Protein AF-0000000079069301 (afdb_homodimer)

InterPro domains:
  IPR018775 RNA repair pathway DNA polymerase beta [PF10127] (13-221)
  IPR018775 RNA repair pathway DNA polymerase beta [PTHR34817] (12-227)

pLDDT: mean 96.4, std 2.84, range [76.69, 98.94]

Sequence (456 aa):
MITPADETLVRDHTVYACVMGSRAFGLATEGSDTDRRGVYVAPTPLFWRFDKPPAHIEGPGPEQFSWELERFCELALRANPNVLECLHSPLVEYVDDTGRELIALRAAFLSRLAHGTFVRYALGQRKKLEADVRQYGEPRWKHAMHLLRLLASGRDLLRTGELRIDVGEAREELLTVKRGEVSWPEVERRMNRLAEENDEAADASPLPPGPDRAAVEDFLVRTRRASAMITPADETLVRDHTVYACVMGSRAFGLATEGSDTDRRGVYVAPTPLFWRFDKPPAHIEGPGPEQFSWELERFCELALRANPNVLECLHSPLVEYVDDTGRELIALRAAFLSRLAHGTFVRYALGQRKKLEADVRQYGEPRWKHAMHLLRLLASGRDLLRTGELRIDVGEAREELLTVKRGEVSWPEVERRMNRLAEENDEAADASPLPPGPDRAAVEDFLVRTRRASA

Nearest PDB structures (foldseek):
  7ae9-assembly2_G  TM=4.670E-01  e=4.234E-01  Aphanizomenon flos-aquae 2012/KM1/D3
  5m73-assembly1_C  TM=2.190E-01  e=6.658E+00  Homo sapiens
  7tbz-assembly1_A  TM=1.876E-01  e=7.402E+00  Homo sapiens
  7ae9-assembly2_G  TM=4.684E-01  e=5.587E-01  Aphanizomenon flos-aquae 2012/KM1/D3
  5m73-assembly1_C  TM=2.189E-01  e=2.557E+00  Homo sapiens

Organism: Streptomyces microflavus (NCBI:txid1919)

Solvent-accessible surface area (backbone atoms only — not comparable to full-atom values): 23526 Å² total; per-residue (Å²): 130,76,46,74,67,55,41,49,43,51,73,74,26,50,26,29,30,28,37,35,60,43,58,37,28,58,61,55,54,96,82,55,73,70,32,34,39,34,31,18,54,72,55,35,64,49,60,44,39,90,70,59,72,65,58,50,42,66,38,85,54,78,63,24,38,29,26,21,47,69,51,44,51,53,41,21,56,61,26,33,60,70,55,46,46,59,62,50,39,84,41,67,74,42,67,45,74,68,23,46,52,52,50,73,43,48,68,40,33,50,24,49,48,33,56,57,37,42,48,49,52,39,51,57,52,46,54,54,36,51,50,34,27,73,72,70,72,48,53,60,29,60,57,54,28,50,40,48,49,50,38,49,34,46,22,45,21,29,57,67,56,48,78,55,60,55,48,65,90,49,33,62,66,39,50,39,34,41,68,56,74,52,56,68,71,55,54,51,50,50,46,52,50,34,51,50,47,29,57,59,22,52,77,70,31,75,41,44,78,58,40,43,60,66,63,54,40,52,51,45,35,52,54,38,60,75,44,91,130,74,46,74,68,55,43,47,43,52,73,74,26,51,27,31,30,31,38,35,60,42,59,36,28,60,61,55,54,96,84,55,70,71,34,35,40,36,31,17,53,72,58,35,65,48,61,45,39,90,71,57,73,65,58,50,42,66,39,84,54,78,62,23,39,29,26,20,47,67,50,44,49,53,42,21,58,60,26,32,61,71,53,48,47,60,64,50,40,84,41,68,75,44,66,43,74,68,26,48,52,51,49,72,43,47,68,41,33,49,22,48,46,31,55,58,37,43,48,50,51,39,51,57,52,45,54,53,35,50,52,33,25,73,74,70,72,47,54,59,28,59,57,53,28,51,41,47,50,49,39,49,33,46,22,45,20,29,57,68,55,47,77,55,62,54,48,66,89,46,33,64,66,40,50,37,35,42,70,57,73,52,55,68,70,54,53,50,49,51,46,51,50,34,51,52,47,28,57,57,21,54,78,69,29,74,41,45,77,57,38,43,59,66,63,54,40,52,53,46,34,52,54,36,59,73,44,91

Foldseek 3Di:
DQDPVNVCQCVPFWAWKFWDDCVQQVQDDPPDDTAMETEGEDQLVQCVDPDHDDQKDDDPDPNYIYGYLVSLLVCLQLVPVVSLVSLVGPGIPHHDPLRVVVNVCSLLSDALSNLVNLLVVLVVLVVVQVVCCVVPVGGQQLSLLVSLLSLQQLLVCLQAVDGDNHPPPCNVVSVCSNVVVDDPVVSVVSNVVSNVSSVVSSVVGPGHNGGNVVVSVVSVVVVNVVSD/DQDPVNVCQCVPFWAWKFWDDCVQQVQDDPPDDTAMETEGEDQLVQCVDPDHDDQKDDDPDPNYIYGYLVSLLVCLQLVPVVSLVSLVGPGIDHHDPLRVVVNVCSLLSDALSNLVNLLVVLVVLVVVQVVCCVVPVGGQQLSLLVSLLSLQQLLVCLQAVDGDNHPPPCNVVSVCSNVVVDDPVVSVVSNVVSNVSSVVSSVVGPGHNGGNVVVSVVSVVVSNVVSD

Structure (mmCIF, N/CA/C/O backbone):
data_AF-0000000079069301-model_v1
#
loop_
_entity.id
_entity.type
_entity.pdbx_description
1 polymer 'Nucleotidyltransferase domain-containing protein'
#
loop_
_atom_site.group_PDB
_atom_site.id
_atom_site.type_symbol
_atom_site.label_atom_id
_atom_site.label_alt_id
_atom_site.label_comp_id
_atom_site.label_asym_id
_atom_site.label_entity_id
_atom_site.label_seq_id
_atom_site.pdbx_PDB_ins_code
_atom_site.Cartn_x
_atom_site.Cartn_y
_atom_site.Cartn_z
_atom_site.occupancy
_atom_site.B_iso_or_equiv
_atom_site.auth_seq_id
_atom_site.auth_comp_id
_atom_site.auth_asym_id
_atom_site.auth_atom_id
_atom_site.pdbx_PDB_model_num
ATOM 1 N N . MET A 1 1 ? -2.74 0.843 -21.031 1 76.88 1 MET A N 1
ATOM 2 C CA . MET A 1 1 ? -1.576 0.813 -21.922 1 76.88 1 MET A CA 1
ATOM 3 C C . MET A 1 1 ? -0.282 0.82 -21.109 1 76.88 1 MET A C 1
ATOM 5 O O . MET A 1 1 ? -0.169 1.541 -20.125 1 76.88 1 MET A O 1
ATOM 9 N N . ILE A 1 2 ? 0.555 -0.114 -21.594 1 90.69 2 ILE A N 1
ATOM 10 C CA . ILE A 1 2 ? 1.857 -0.21 -20.938 1 90.69 2 ILE A CA 1
ATOM 11 C C . ILE A 1 2 ? 2.656 1.066 -21.188 1 90.69 2 ILE A C 1
ATOM 13 O O . ILE A 1 2 ? 2.631 1.613 -22.297 1 90.69 2 ILE A O 1
ATOM 17 N N . THR A 1 3 ? 3.295 1.654 -20.172 1 93.88 3 THR A N 1
ATOM 18 C CA . THR A 1 3 ? 4.094 2.867 -20.312 1 93.88 3 THR A CA 1
ATOM 19 C C . THR A 1 3 ? 5.535 2.527 -20.688 1 93.88 3 THR A C 1
ATOM 21 O O . THR A 1 3 ? 5.973 1.389 -20.516 1 93.88 3 THR A O 1
ATOM 24 N N . PRO A 1 4 ? 6.234 3.547 -21.297 1 94.56 4 PRO A N 1
ATOM 25 C CA . PRO A 1 4 ? 7.652 3.314 -21.578 1 94.56 4 PRO A CA 1
ATOM 26 C C . PRO A 1 4 ? 8.445 2.918 -20.328 1 94.56 4 PRO A C 1
ATOM 28 O O . PRO A 1 4 ? 9.344 2.074 -20.406 1 94.56 4 PRO A O 1
ATOM 31 N N . ALA A 1 5 ? 8.164 3.455 -19.219 1 94 5 ALA A N 1
ATOM 32 C CA . ALA A 1 5 ? 8.844 3.113 -17.969 1 94 5 ALA A CA 1
ATOM 33 C C . ALA A 1 5 ? 8.562 1.664 -17.578 1 94 5 ALA A C 1
ATOM 35 O O . ALA A 1 5 ? 9.469 0.953 -17.141 1 94 5 ALA A O 1
ATOM 36 N N . ASP A 1 6 ? 7.355 1.271 -17.75 1 96.12 6 ASP A N 1
ATOM 37 C CA . ASP A 1 6 ? 6.996 -0.12 -17.484 1 96.12 6 ASP A CA 1
ATOM 38 C C . ASP A 1 6 ? 7.797 -1.067 -18.375 1 96.12 6 ASP A C 1
ATOM 40 O O . ASP A 1 6 ? 8.312 -2.082 -17.906 1 96.12 6 ASP A O 1
ATOM 44 N N . GLU A 1 7 ? 7.824 -0.721 -19.672 1 96.69 7 GLU A N 1
ATOM 45 C CA . GLU A 1 7 ? 8.562 -1.539 -20.625 1 96.69 7 GLU A CA 1
ATOM 46 C C . GLU A 1 7 ? 10.023 -1.681 -20.219 1 96.69 7 GLU A C 1
ATOM 48 O O . GLU A 1 7 ? 10.609 -2.762 -20.328 1 96.69 7 GLU A O 1
ATOM 53 N N . THR A 1 8 ? 10.594 -0.588 -19.766 1 97.62 8 THR A N 1
ATOM 54 C CA . THR A 1 8 ? 11.992 -0.589 -19.344 1 97.62 8 THR A CA 1
ATOM 55 C C . THR A 1 8 ? 12.18 -1.503 -18.125 1 97.62 8 THR A C 1
ATOM 57 O O . THR A 1 8 ? 13.172 -2.227 -18.047 1 97.62 8 THR A O 1
ATOM 60 N N . LEU A 1 9 ? 11.242 -1.507 -17.188 1 98.12 9 LEU A N 1
ATOM 61 C CA . LEU A 1 9 ? 11.328 -2.365 -16.016 1 98.12 9 LEU A CA 1
ATOM 62 C C . LEU A 1 9 ? 11.359 -3.836 -16.422 1 98.12 9 LEU A C 1
ATOM 64 O O . LEU A 1 9 ? 12.195 -4.598 -15.938 1 98.12 9 LEU A O 1
ATOM 68 N N . VAL A 1 10 ? 10.5 -4.234 -17.328 1 98.25 10 VAL A N 1
ATOM 69 C CA . VAL A 1 10 ? 10.43 -5.629 -17.75 1 98.25 10 VAL A CA 1
ATOM 70 C C . VAL A 1 10 ? 11.664 -5.98 -18.578 1 98.25 10 VAL A C 1
ATOM 72 O O . VAL A 1 10 ? 12.297 -7.02 -18.359 1 98.25 10 VAL A O 1
ATOM 75 N N . ARG A 1 11 ? 12.055 -5.113 -19.5 1 97.19 11 ARG A N 1
ATOM 76 C CA . ARG A 1 11 ? 13.156 -5.363 -20.422 1 97.19 11 ARG A CA 1
ATOM 77 C C . ARG A 1 11 ? 14.492 -5.434 -19.688 1 97.19 11 ARG A C 1
ATOM 79 O O . ARG A 1 11 ? 15.289 -6.336 -19.938 1 97.19 11 ARG A O 1
ATOM 86 N N . ASP A 1 12 ? 14.68 -4.547 -18.734 1 98.12 12 ASP A N 1
ATOM 87 C CA . ASP A 1 12 ? 16.016 -4.355 -18.188 1 98.12 12 ASP A CA 1
ATOM 88 C C . ASP A 1 12 ? 16.172 -5.047 -16.828 1 98.12 12 ASP A C 1
ATOM 90 O O . ASP A 1 12 ? 17.281 -5.262 -16.359 1 98.12 12 ASP A O 1
ATOM 94 N N . HIS A 1 13 ? 15.008 -5.445 -16.234 1 98.62 13 HIS A N 1
ATOM 95 C CA . HIS A 1 13 ? 15.141 -5.863 -14.844 1 98.62 13 HIS A CA 1
ATOM 96 C C . HIS A 1 13 ? 14.477 -7.219 -14.617 1 98.62 13 HIS A C 1
ATOM 98 O O . HIS A 1 13 ? 14.266 -7.625 -13.469 1 98.62 13 HIS A O 1
ATOM 104 N N . THR A 1 14 ? 14.109 -7.949 -15.688 1 98.75 14 THR A N 1
ATOM 105 C CA . THR A 1 14 ? 13.594 -9.312 -15.562 1 98.75 14 THR A CA 1
ATOM 106 C C . THR A 1 14 ? 14.68 -10.25 -15.031 1 98.75 14 THR A C 1
ATOM 108 O O . THR A 1 14 ? 15.812 -10.227 -15.508 1 98.75 14 THR A O 1
ATOM 111 N N . VAL A 1 15 ? 14.312 -11.047 -14.039 1 98.88 15 VAL A N 1
ATOM 112 C CA . VAL A 1 15 ? 15.281 -11.977 -13.461 1 98.88 15 VAL A CA 1
ATOM 113 C C . VAL A 1 15 ? 14.891 -13.414 -13.797 1 98.88 15 VAL A C 1
ATOM 115 O O . VAL A 1 15 ? 15.703 -14.328 -13.695 1 98.88 15 VAL A O 1
ATOM 118 N N . TYR A 1 16 ? 13.688 -13.633 -14.125 1 98.88 16 TYR A N 1
ATOM 119 C CA . TYR A 1 16 ? 13.156 -14.953 -14.461 1 98.88 16 TYR A CA 1
ATOM 120 C C . TYR A 1 16 ? 12.023 -14.836 -15.469 1 98.88 16 TYR A C 1
ATOM 122 O O . TYR A 1 16 ? 11.156 -13.969 -15.344 1 98.88 16 TYR A O 1
ATOM 130 N N . ALA A 1 17 ? 12.016 -15.508 -16.5 1 98.75 17 ALA A N 1
ATOM 131 C CA . ALA A 1 17 ? 10.961 -15.586 -17.516 1 98.75 17 ALA A CA 1
ATOM 132 C C . ALA A 1 17 ? 10.75 -17.031 -17.969 1 98.75 17 ALA A C 1
ATOM 134 O O . ALA A 1 17 ? 11.719 -17.781 -18.156 1 98.75 17 ALA A O 1
ATOM 135 N N . CYS A 1 18 ? 9.5 -17.375 -18.141 1 98.5 18 CYS A N 1
ATOM 136 C CA . CYS A 1 18 ? 9.18 -18.734 -18.562 1 98.5 18 CYS A CA 1
ATOM 137 C C . CYS A 1 18 ? 7.926 -18.766 -19.438 1 98.5 18 CYS A C 1
ATOM 139 O O . CYS A 1 18 ? 7.23 -17.75 -19.562 1 98.5 18 CYS A O 1
ATOM 141 N N . VAL A 1 19 ? 7.758 -19.859 -20.094 1 97.81 19 VAL A N 1
ATOM 142 C CA . VAL A 1 19 ? 6.535 -20.141 -20.844 1 97.81 19 VAL A CA 1
ATOM 143 C C . VAL A 1 19 ? 5.562 -20.922 -19.969 1 97.81 19 VAL A C 1
ATOM 145 O O . VAL A 1 19 ? 5.965 -21.859 -19.266 1 97.81 19 VAL A O 1
ATOM 148 N N . MET A 1 20 ? 4.332 -20.453 -19.953 1 97.56 20 MET A N 1
ATOM 149 C CA . MET A 1 20 ? 3.271 -21.125 -19.203 1 97.56 20 MET A CA 1
ATOM 150 C C . MET A 1 20 ? 2.146 -21.562 -20.141 1 97.56 20 MET A C 1
ATOM 152 O O . MET A 1 20 ? 2.357 -21.719 -21.344 1 97.56 20 MET A O 1
ATOM 156 N N . GLY A 1 21 ? 1.05 -21.953 -19.562 1 94.94 21 GLY A N 1
ATOM 157 C CA . GLY A 1 21 ? -0.081 -22.359 -20.375 1 94.94 21 GLY A CA 1
ATOM 158 C C . GLY A 1 21 ? 0.033 -23.797 -20.875 1 94.94 21 GLY A C 1
ATOM 159 O O . GLY A 1 21 ? 0.672 -24.625 -20.234 1 94.94 21 GLY A O 1
ATOM 160 N N . SER A 1 22 ? -0.658 -23.984 -22.031 1 95.06 22 SER A N 1
ATOM 161 C CA . SER A 1 22 ? -0.763 -25.328 -22.578 1 95.06 22 SER A CA 1
ATOM 162 C C . SER A 1 22 ? 0.613 -25.906 -22.875 1 95.06 22 SER A C 1
ATOM 164 O O . SER A 1 22 ? 0.842 -27.109 -22.703 1 95.06 22 SER A O 1
ATOM 166 N N . ARG A 1 23 ? 1.443 -25.109 -23.297 1 95.31 23 ARG A N 1
ATOM 167 C CA . ARG A 1 23 ? 2.775 -25.578 -23.656 1 95.31 23 ARG A CA 1
ATOM 168 C C . ARG A 1 23 ? 3.52 -26.094 -22.422 1 95.31 23 ARG A C 1
ATOM 170 O O . ARG A 1 23 ? 4.125 -27.172 -22.453 1 95.31 23 ARG A O 1
ATOM 177 N N . ALA A 1 24 ? 3.492 -25.391 -21.344 1 96.56 24 ALA A N 1
ATOM 178 C CA . ALA A 1 24 ? 4.156 -25.812 -20.109 1 96.56 24 ALA A CA 1
ATOM 179 C C . ALA A 1 24 ? 3.461 -27.031 -19.5 1 96.56 24 ALA A C 1
ATOM 181 O O . ALA A 1 24 ? 4.109 -27.875 -18.875 1 96.56 24 ALA A O 1
ATOM 182 N N . PHE A 1 25 ? 2.172 -27.156 -19.703 1 97.06 25 PHE A N 1
ATOM 183 C CA . PHE A 1 25 ? 1.378 -28.203 -19.078 1 97.06 25 PHE A CA 1
ATOM 184 C C . PHE A 1 25 ? 1.465 -29.5 -19.875 1 97.06 25 PHE A C 1
ATOM 186 O O . PHE A 1 25 ? 1.018 -30.547 -19.422 1 97.06 25 PHE A O 1
ATOM 193 N N . GLY A 1 26 ? 1.987 -29.438 -21.094 1 96.12 26 GLY A N 1
ATOM 194 C CA . GLY A 1 26 ? 2.002 -30.594 -21.969 1 96.12 26 GLY A CA 1
ATOM 195 C C . GLY A 1 26 ? 0.693 -30.797 -22.703 1 96.12 26 GLY A C 1
ATOM 196 O O . GLY A 1 26 ? 0.331 -31.938 -23.031 1 96.12 26 GLY A O 1
ATOM 197 N N . LEU A 1 27 ? 0.018 -29.719 -22.953 1 96 27 LEU A N 1
ATOM 198 C CA . LEU A 1 27 ? -1.312 -29.812 -23.547 1 96 27 LEU A CA 1
ATOM 199 C C . LEU A 1 27 ? -1.361 -29.078 -24.891 1 96 27 LEU A C 1
ATOM 201 O O . LEU A 1 27 ? -2.436 -28.891 -25.469 1 96 27 LEU A O 1
ATOM 205 N N . ALA A 1 28 ? -0.196 -28.641 -25.281 1 93.25 28 ALA A N 1
ATOM 206 C CA . ALA A 1 28 ? -0.151 -27.781 -26.469 1 93.25 28 ALA A CA 1
ATOM 207 C C . ALA A 1 28 ? -0.645 -28.547 -27.703 1 93.25 28 ALA A C 1
ATOM 209 O O . ALA A 1 28 ? -0.378 -29.734 -27.844 1 93.25 28 ALA A O 1
ATOM 210 N N . THR A 1 29 ? -1.418 -27.781 -28.453 1 90.5 29 THR A N 1
ATOM 211 C CA . THR A 1 29 ? -1.818 -28.203 -29.797 1 90.5 29 THR A CA 1
ATOM 212 C C . THR A 1 29 ? -1.297 -27.234 -30.859 1 90.5 29 THR A C 1
ATOM 214 O O . THR A 1 29 ? -0.58 -26.297 -30.531 1 90.5 29 THR A O 1
ATOM 217 N N . GLU A 1 30 ? -1.54 -27.484 -32.156 1 86.75 30 GLU A N 1
ATOM 218 C CA . GLU A 1 30 ? -1.034 -26.672 -33.219 1 86.75 30 GLU A CA 1
ATOM 219 C C . GLU A 1 30 ? -1.477 -25.219 -33.094 1 86.75 30 GLU A C 1
ATOM 221 O O . GLU A 1 30 ? -0.726 -24.297 -33.406 1 86.75 30 GLU A O 1
ATOM 226 N N . GLY A 1 31 ? -2.553 -24.922 -32.438 1 85.06 31 GLY A N 1
ATOM 227 C CA . GLY A 1 31 ? -3.08 -23.562 -32.344 1 85.06 31 GLY A CA 1
ATOM 228 C C . GLY A 1 31 ? -2.857 -22.938 -30.984 1 85.06 31 GLY A C 1
ATOM 229 O O . GLY A 1 31 ? -3.369 -21.844 -30.703 1 85.06 31 GLY A O 1
ATOM 230 N N . SER A 1 32 ? -1.927 -23.594 -30.281 1 88.31 32 SER A N 1
ATOM 231 C CA . SER A 1 32 ? -1.764 -23.078 -28.922 1 88.31 32 SER A CA 1
ATOM 232 C C . SER A 1 32 ? -0.899 -21.828 -28.922 1 88.31 32 SER A C 1
ATOM 234 O O . SER A 1 32 ? 0.123 -21.766 -29.609 1 88.31 32 SER A O 1
ATOM 236 N N . ASP A 1 33 ? -1.424 -20.75 -28.188 1 89.44 33 ASP A N 1
ATOM 237 C CA . ASP A 1 33 ? -0.629 -19.531 -27.984 1 89.44 33 ASP A CA 1
ATOM 238 C C . ASP A 1 33 ? 0.469 -19.766 -26.953 1 89.44 33 ASP A C 1
ATOM 240 O O . ASP A 1 33 ? 0.574 -20.859 -26.375 1 89.44 33 ASP A O 1
ATOM 244 N N . THR A 1 34 ? 1.39 -18.812 -26.969 1 93.19 34 THR A N 1
ATOM 245 C CA . THR A 1 34 ? 2.465 -18.859 -25.984 1 93.19 34 THR A CA 1
ATOM 246 C C . THR A 1 34 ? 2.229 -17.844 -24.875 1 93.19 34 THR A C 1
ATOM 248 O O . THR A 1 34 ? 2.289 -16.625 -25.109 1 93.19 34 THR A O 1
ATOM 251 N N . ASP A 1 35 ? 1.958 -18.312 -23.734 1 95.75 35 ASP A N 1
ATOM 252 C CA . ASP A 1 35 ? 1.829 -17.469 -22.562 1 95.75 35 ASP A CA 1
ATOM 253 C C . ASP A 1 35 ? 3.182 -17.25 -21.875 1 95.75 35 ASP A C 1
ATOM 255 O O . ASP A 1 35 ? 3.855 -18.219 -21.516 1 95.75 35 ASP A O 1
ATOM 259 N N . ARG A 1 36 ? 3.549 -16.031 -21.75 1 97.69 36 ARG A N 1
ATOM 260 C CA . ARG A 1 36 ? 4.824 -15.734 -21.109 1 97.69 36 ARG A CA 1
ATOM 261 C C . ARG A 1 36 ? 4.605 -15.078 -19.75 1 97.69 36 ARG A C 1
ATOM 263 O O . ARG A 1 36 ? 3.756 -14.195 -19.609 1 97.69 36 ARG A O 1
ATOM 270 N N . ARG A 1 37 ? 5.273 -15.594 -18.812 1 98.5 37 ARG A N 1
ATOM 271 C CA . ARG A 1 37 ? 5.254 -15.039 -17.469 1 98.5 37 ARG A CA 1
ATOM 272 C C . ARG A 1 37 ? 6.66 -14.695 -17 1 98.5 37 ARG A C 1
ATOM 274 O O . ARG A 1 37 ? 7.641 -15.273 -17.469 1 98.5 37 ARG A O 1
ATOM 281 N N . GLY A 1 38 ? 6.734 -13.758 -16.078 1 98.25 38 GLY A N 1
ATOM 282 C CA . GLY A 1 38 ? 8.062 -13.414 -15.586 1 98.25 38 GLY A CA 1
ATOM 283 C C . GLY A 1 38 ? 8.031 -12.656 -14.273 1 98.25 38 GLY A C 1
ATOM 284 O O . GLY A 1 38 ? 6.957 -12.383 -13.734 1 98.25 38 GLY A O 1
ATOM 285 N N . VAL A 1 39 ? 9.242 -12.477 -13.781 1 98.88 39 VAL A N 1
ATOM 286 C CA . VAL A 1 39 ? 9.484 -11.711 -12.562 1 98.88 39 VAL A CA 1
ATOM 287 C C . VAL A 1 39 ? 10.555 -10.656 -12.812 1 98.88 39 VAL A C 1
ATOM 289 O O . VAL A 1 39 ? 11.617 -10.953 -13.367 1 98.88 39 VAL A O 1
ATOM 292 N N . TYR A 1 40 ? 10.266 -9.453 -12.57 1 98.81 40 TYR A N 1
ATOM 293 C CA . TYR A 1 40 ? 11.281 -8.414 -12.617 1 98.81 40 TYR A CA 1
ATOM 294 C C . TYR A 1 40 ? 11.531 -7.824 -11.234 1 98.81 40 TYR A C 1
ATOM 296 O O . TYR A 1 40 ? 10.688 -7.945 -10.344 1 98.81 40 TYR A O 1
ATOM 304 N N . VAL A 1 41 ? 12.727 -7.328 -11 1 98.81 41 VAL A N 1
ATOM 305 C CA . VAL A 1 41 ? 13.125 -6.652 -9.773 1 98.81 41 VAL A CA 1
ATOM 306 C C . VAL A 1 41 ? 13.32 -5.16 -10.039 1 98.81 41 VAL A C 1
ATOM 308 O O . VAL A 1 41 ? 14.344 -4.746 -10.594 1 98.81 41 VAL A O 1
ATOM 311 N N . ALA A 1 42 ? 12.297 -4.414 -9.641 1 98.62 42 ALA A N 1
ATOM 312 C CA . ALA A 1 42 ? 12.469 -2.971 -9.781 1 98.62 42 ALA A CA 1
ATOM 313 C C . ALA A 1 42 ? 13.625 -2.467 -8.93 1 98.62 42 ALA A C 1
ATOM 315 O O . ALA A 1 42 ? 13.805 -2.9 -7.785 1 98.62 42 ALA A O 1
ATOM 316 N N . PRO A 1 43 ? 14.508 -1.539 -9.523 1 98.19 43 PRO A N 1
ATOM 317 C CA . PRO A 1 43 ? 15.555 -0.948 -8.695 1 98.19 43 PRO A CA 1
ATOM 318 C C . PRO A 1 43 ? 15.023 -0.391 -7.379 1 98.19 43 PRO A C 1
ATOM 320 O O . PRO A 1 43 ? 14.016 0.325 -7.367 1 98.19 43 PRO A O 1
ATOM 323 N N . THR A 1 44 ? 15.719 -0.715 -6.277 1 98.06 44 THR A N 1
ATOM 324 C CA . THR A 1 44 ? 15.25 -0.43 -4.926 1 98.06 44 THR A CA 1
ATOM 325 C C . THR A 1 44 ? 14.969 1.059 -4.754 1 98.06 44 THR A C 1
ATOM 327 O O . THR A 1 44 ? 13.945 1.438 -4.172 1 98.06 44 THR A O 1
ATOM 330 N N . PRO A 1 45 ? 15.766 2.053 -5.281 1 98 45 PRO A N 1
ATOM 331 C CA . PRO A 1 45 ? 15.516 3.48 -5.062 1 98 45 PRO A CA 1
ATOM 332 C C . PRO A 1 45 ? 14.195 3.947 -5.676 1 98 45 PRO A C 1
ATOM 334 O O . PRO A 1 45 ? 13.664 4.992 -5.289 1 98 45 PRO A O 1
ATOM 337 N N . LEU A 1 46 ? 13.688 3.176 -6.664 1 98.12 46 LEU A N 1
ATOM 338 C CA . LEU A 1 46 ? 12.398 3.557 -7.242 1 98.12 46 LEU A CA 1
ATOM 339 C C . LEU A 1 46 ? 11.289 3.469 -6.203 1 98.12 46 LEU A C 1
ATOM 341 O O . LEU A 1 46 ? 10.281 4.172 -6.305 1 98.12 46 LEU A O 1
ATOM 345 N N . PHE A 1 47 ? 11.516 2.633 -5.16 1 98 47 PHE A N 1
ATOM 346 C CA . PHE A 1 47 ? 10.523 2.467 -4.109 1 98 47 PHE A CA 1
ATOM 347 C C . PHE A 1 47 ? 10.586 3.617 -3.113 1 98 47 PHE A C 1
ATOM 349 O O . PHE A 1 47 ? 9.727 3.736 -2.238 1 98 47 PHE A O 1
ATOM 356 N N . TRP A 1 48 ? 11.602 4.484 -3.236 1 97.62 48 TRP A N 1
ATOM 357 C CA . TRP A 1 48 ? 11.766 5.59 -2.299 1 97.62 48 TRP A CA 1
ATOM 358 C C . TRP A 1 48 ? 10.984 6.812 -2.754 1 97.62 48 TRP A C 1
ATOM 360 O O . TRP A 1 48 ? 10.812 7.77 -1.993 1 97.62 48 TRP A O 1
ATOM 370 N N . ARG A 1 49 ? 10.484 6.766 -3.947 1 97.94 49 ARG A N 1
ATOM 371 C CA . ARG A 1 49 ? 9.672 7.84 -4.508 1 97.94 49 ARG A CA 1
ATOM 372 C C . ARG A 1 49 ? 8.219 7.715 -4.066 1 97.94 49 ARG A C 1
ATOM 374 O O . ARG A 1 49 ? 7.828 6.699 -3.492 1 97.94 49 ARG A O 1
ATOM 381 N N . PHE A 1 50 ? 7.359 8.75 -4.277 1 98.19 50 PHE A N 1
ATOM 382 C CA . PHE A 1 50 ? 5.941 8.695 -3.936 1 98.19 50 PHE A CA 1
ATOM 383 C C . PHE A 1 50 ? 5.219 7.656 -4.781 1 98.19 50 PHE A C 1
ATOM 385 O O . PHE A 1 50 ? 4.418 6.875 -4.266 1 98.19 50 PHE A O 1
ATOM 392 N N . ASP A 1 51 ? 5.461 7.68 -6.094 1 97.12 51 ASP A N 1
ATOM 393 C CA . ASP A 1 51 ? 4.883 6.676 -6.984 1 97.12 51 ASP A CA 1
ATOM 394 C C . ASP A 1 51 ? 5.734 5.406 -7.012 1 97.12 51 ASP A C 1
ATOM 396 O O . ASP A 1 51 ? 6.883 5.434 -7.461 1 97.12 51 ASP A O 1
ATOM 400 N N . LYS A 1 52 ? 5.164 4.352 -6.547 1 98 52 LYS A N 1
ATOM 401 C CA . LYS A 1 52 ? 5.879 3.078 -6.484 1 98 52 LYS A CA 1
ATOM 402 C C . LYS A 1 52 ? 5.836 2.359 -7.828 1 98 52 LYS A C 1
ATOM 404 O O . LYS A 1 52 ? 4.91 2.561 -8.617 1 98 52 LYS A O 1
ATOM 409 N N . PRO A 1 53 ? 6.863 1.533 -8.055 1 97.81 53 PRO A N 1
ATOM 410 C CA . PRO A 1 53 ? 6.766 0.673 -9.234 1 97.81 53 PRO A CA 1
ATOM 411 C C . PRO A 1 53 ? 5.531 -0.224 -9.211 1 97.81 53 PRO A C 1
ATOM 413 O O . PRO A 1 53 ? 5.055 -0.595 -8.133 1 97.81 53 PRO A O 1
ATOM 416 N N . PRO A 1 54 ? 5.023 -0.533 -10.43 1 98.38 54 PRO A N 1
ATOM 417 C CA . PRO A 1 54 ? 3.852 -1.412 -10.461 1 98.38 54 PRO A CA 1
ATOM 418 C C . PRO A 1 54 ? 4.152 -2.814 -9.938 1 98.38 54 PRO A C 1
ATOM 420 O O . PRO A 1 54 ? 5.27 -3.314 -10.109 1 98.38 54 PRO A O 1
ATOM 423 N N . ALA A 1 55 ? 3.131 -3.375 -9.336 1 98.44 55 ALA A N 1
ATOM 424 C CA . ALA A 1 55 ? 3.27 -4.715 -8.773 1 98.44 55 ALA A CA 1
ATOM 425 C C . ALA A 1 55 ? 3.312 -5.77 -9.875 1 98.44 55 ALA A C 1
ATOM 427 O O . ALA A 1 55 ? 3.705 -6.914 -9.633 1 98.44 55 ALA A O 1
ATOM 428 N N . HIS A 1 56 ? 2.848 -5.441 -10.984 1 98.69 56 HIS A N 1
ATOM 429 C CA . HIS A 1 56 ? 2.887 -6.305 -12.156 1 98.69 56 HIS A CA 1
ATOM 430 C C . HIS A 1 56 ? 2.725 -5.492 -13.438 1 98.69 56 HIS A C 1
ATOM 432 O O . HIS A 1 56 ? 2.318 -4.328 -13.398 1 98.69 56 HIS A O 1
ATOM 438 N N . ILE A 1 57 ? 3.123 -6.031 -14.508 1 98.75 57 ILE A N 1
ATOM 439 C CA . ILE A 1 57 ? 3.059 -5.363 -15.805 1 98.75 57 ILE A CA 1
ATOM 440 C C . ILE A 1 57 ? 2.574 -6.344 -16.859 1 98.75 57 ILE A C 1
ATOM 442 O O . ILE A 1 57 ? 3.084 -7.461 -16.969 1 98.75 57 ILE A O 1
ATOM 446 N N . GLU A 1 58 ? 1.569 -5.93 -17.531 1 98.25 58 GLU A N 1
ATOM 447 C CA . GLU A 1 58 ? 1.167 -6.645 -18.734 1 98.25 58 GLU A CA 1
ATOM 448 C C . GLU A 1 58 ? 1.935 -6.145 -19.953 1 98.25 58 GLU A C 1
ATOM 450 O O . GLU A 1 58 ? 1.976 -4.941 -20.219 1 98.25 58 GLU A O 1
ATOM 455 N N . GLY A 1 59 ? 2.48 -7.012 -20.672 1 96.38 59 GLY A N 1
ATOM 456 C CA . GLY A 1 59 ? 3.32 -6.656 -21.812 1 96.38 59 GLY A CA 1
ATOM 457 C C . GLY A 1 59 ? 4.797 -6.605 -21.469 1 96.38 59 GLY A C 1
ATOM 458 O O . GLY A 1 59 ? 5.207 -7.074 -20.391 1 96.38 59 GLY A O 1
ATOM 459 N N . PRO A 1 60 ? 5.625 -6.141 -22.375 1 95.06 60 PRO A N 1
ATOM 460 C CA . PRO A 1 60 ? 5.352 -5.477 -23.656 1 95.06 60 PRO A CA 1
ATOM 461 C C . PRO A 1 60 ? 4.957 -6.461 -24.75 1 95.06 60 PRO A C 1
ATOM 463 O O . PRO A 1 60 ? 4.363 -6.059 -25.75 1 95.06 60 PRO A O 1
ATOM 466 N N . GLY A 1 61 ? 5.297 -7.695 -24.703 1 93.69 61 GLY A N 1
ATOM 467 C CA . GLY A 1 61 ? 4.957 -8.672 -25.734 1 93.69 61 GLY A CA 1
ATOM 468 C C . GLY A 1 61 ? 3.535 -9.188 -25.609 1 93.69 61 GLY A C 1
ATOM 469 O O . GLY A 1 61 ? 2.869 -8.961 -24.594 1 93.69 61 GLY A O 1
ATOM 470 N N . PRO A 1 62 ? 3.076 -9.828 -26.641 1 92.75 62 PRO A N 1
ATOM 471 C CA . PRO A 1 62 ? 1.753 -10.453 -26.562 1 92.75 62 PRO A CA 1
ATOM 472 C C . PRO A 1 62 ? 1.678 -11.547 -25.5 1 92.75 62 PRO A C 1
ATOM 474 O O . PRO A 1 62 ? 2.639 -12.297 -25.312 1 92.75 62 PRO A O 1
ATOM 477 N N . GLU A 1 63 ? 0.599 -11.633 -24.75 1 94.94 63 GLU A N 1
ATOM 478 C CA . GLU A 1 63 ? 0.346 -12.656 -23.734 1 94.94 63 GLU A CA 1
ATOM 479 C C . GLU A 1 63 ? 1.49 -12.727 -22.734 1 94.94 63 GLU A C 1
ATOM 481 O O . GLU A 1 63 ? 1.896 -13.82 -22.328 1 94.94 63 GLU A O 1
ATOM 486 N N . GLN A 1 64 ? 2.07 -11.578 -22.531 1 97.31 64 GLN A N 1
ATOM 487 C CA . GLN A 1 64 ? 3.172 -11.492 -21.578 1 97.31 64 GLN A CA 1
ATOM 488 C C . GLN A 1 64 ? 2.738 -10.773 -20.297 1 97.31 64 GLN A C 1
ATOM 490 O O . GLN A 1 64 ? 2.051 -9.75 -20.359 1 97.31 64 GLN A O 1
ATOM 495 N N . PHE A 1 65 ? 3.037 -11.297 -19.188 1 98.44 65 PHE A N 1
ATOM 496 C CA . PHE A 1 65 ? 2.699 -10.766 -17.875 1 98.44 65 PHE A CA 1
ATOM 497 C C . PHE A 1 65 ? 3.859 -10.961 -16.906 1 98.44 65 PHE A C 1
ATOM 499 O O . PHE A 1 65 ? 4.414 -12.055 -16.797 1 98.44 65 PHE A O 1
ATOM 506 N N . SER A 1 66 ? 4.281 -9.906 -16.219 1 98.69 66 SER A N 1
ATOM 507 C CA . SER A 1 66 ? 5.406 -9.969 -15.297 1 98.69 66 SER A CA 1
ATOM 508 C C . SER A 1 66 ? 5.035 -9.398 -13.938 1 98.69 66 SER A C 1
ATOM 510 O O . SER A 1 66 ? 4.383 -8.352 -13.852 1 98.69 66 SER A O 1
ATOM 512 N N . TRP A 1 67 ? 5.438 -10.094 -12.914 1 98.88 67 TRP A N 1
ATOM 513 C CA . TRP A 1 67 ? 5.258 -9.578 -11.562 1 98.88 67 TRP A CA 1
ATOM 514 C C . TRP A 1 67 ? 6.523 -8.891 -11.07 1 98.88 67 TRP A C 1
ATOM 516 O O . TRP A 1 67 ? 7.637 -9.32 -11.375 1 98.88 67 TRP A O 1
ATOM 526 N N . GLU A 1 68 ? 6.34 -7.895 -10.328 1 98.94 68 GLU A N 1
ATOM 527 C CA . GLU A 1 68 ? 7.434 -7.422 -9.484 1 98.94 68 GLU A CA 1
ATOM 528 C C . GLU A 1 68 ? 7.746 -8.422 -8.375 1 98.94 68 GLU A C 1
ATOM 530 O O . GLU A 1 68 ? 6.836 -9.031 -7.805 1 98.94 68 GLU A O 1
ATOM 535 N N . LEU A 1 69 ? 8.977 -8.594 -8.031 1 98.88 69 LEU A N 1
ATOM 536 C CA . LEU A 1 69 ? 9.492 -9.672 -7.188 1 98.88 69 LEU A CA 1
ATOM 537 C C . LEU A 1 69 ? 8.703 -9.758 -5.883 1 98.88 69 LEU A C 1
ATOM 539 O O . LEU A 1 69 ? 8.305 -10.852 -5.469 1 98.88 69 LEU A O 1
ATOM 543 N N . GLU A 1 70 ? 8.531 -8.695 -5.145 1 98.88 70 GLU A N 1
ATOM 544 C CA . GLU A 1 70 ? 7.848 -8.734 -3.857 1 98.88 70 GLU A CA 1
ATOM 545 C C . GLU A 1 70 ? 6.426 -9.266 -4.008 1 98.88 70 GLU A C 1
ATOM 547 O O . GLU A 1 70 ? 5.988 -10.109 -3.223 1 98.88 70 GLU A O 1
ATOM 552 N N . ARG A 1 71 ? 5.766 -8.734 -5.012 1 98.81 71 ARG A N 1
ATOM 553 C CA . ARG A 1 71 ? 4.402 -9.195 -5.27 1 98.81 71 ARG A CA 1
ATOM 554 C C . ARG A 1 71 ? 4.379 -10.68 -5.609 1 98.81 71 ARG A C 1
ATOM 556 O O . ARG A 1 71 ? 3.508 -11.414 -5.141 1 98.81 71 ARG A O 1
ATOM 563 N N . PHE A 1 72 ? 5.285 -11.078 -6.449 1 98.88 72 PHE A N 1
ATOM 564 C CA . PHE A 1 72 ? 5.398 -12.484 -6.816 1 98.88 72 PHE A CA 1
ATOM 565 C C . PHE A 1 72 ? 5.555 -13.359 -5.574 1 98.88 72 PHE A C 1
ATOM 567 O O . PHE A 1 72 ? 4.824 -14.336 -5.402 1 98.88 72 PHE A O 1
ATOM 574 N N . CYS A 1 73 ? 6.445 -12.984 -4.719 1 98.88 73 CYS A N 1
ATOM 575 C CA . CYS A 1 73 ? 6.719 -13.742 -3.506 1 98.88 73 CYS A CA 1
ATOM 576 C C . CYS A 1 73 ? 5.5 -13.773 -2.59 1 98.88 73 CYS A C 1
ATOM 578 O O . CYS A 1 73 ? 5.18 -14.805 -2.006 1 98.88 73 CYS A O 1
ATOM 580 N N . GLU A 1 74 ? 4.84 -12.633 -2.5 1 98.81 74 GLU A N 1
ATOM 581 C CA . GLU A 1 74 ? 3.646 -12.57 -1.663 1 98.81 74 GLU A CA 1
ATOM 582 C C . GLU A 1 74 ? 2.578 -13.547 -2.146 1 98.81 74 GLU A C 1
ATOM 584 O O . GLU A 1 74 ? 1.976 -14.258 -1.342 1 98.81 74 GLU A O 1
ATOM 589 N N . LEU A 1 75 ? 2.396 -13.5 -3.387 1 98.5 75 LEU A N 1
ATOM 590 C CA . LEU A 1 75 ? 1.401 -14.383 -3.973 1 98.5 75 LEU A CA 1
ATOM 591 C C . LEU A 1 75 ? 1.805 -15.844 -3.795 1 98.5 75 LEU A C 1
ATOM 593 O O . LEU A 1 75 ? 0.965 -16.688 -3.484 1 98.5 75 LEU A O 1
ATOM 597 N N . ALA A 1 76 ? 3.053 -16.156 -3.99 1 98.69 76 ALA A N 1
ATOM 598 C CA . ALA A 1 76 ? 3.553 -17.516 -3.832 1 98.69 76 ALA A CA 1
ATOM 599 C C . ALA A 1 76 ? 3.408 -18 -2.387 1 98.69 76 ALA A C 1
ATOM 601 O O . ALA A 1 76 ? 3.021 -19.141 -2.137 1 98.69 76 ALA A O 1
ATOM 602 N N . LEU A 1 77 ? 3.672 -17.109 -1.446 1 98.62 77 LEU A N 1
ATOM 603 C CA . LEU A 1 77 ? 3.561 -17.438 -0.028 1 98.62 77 LEU A CA 1
ATOM 604 C C . LEU A 1 77 ? 2.111 -17.719 0.352 1 98.62 77 LEU A C 1
ATOM 606 O O . LEU A 1 77 ? 1.848 -18.422 1.327 1 98.62 77 LEU A O 1
ATOM 610 N N . ARG A 1 78 ? 1.209 -17.234 -0.447 1 97.81 78 ARG A N 1
ATOM 611 C CA . ARG A 1 78 ? -0.211 -17.5 -0.233 1 97.81 78 ARG A CA 1
ATOM 612 C C . ARG A 1 78 ? -0.678 -18.688 -1.053 1 97.81 78 ARG A C 1
ATOM 614 O O . ARG A 1 78 ? -1.881 -18.922 -1.203 1 97.81 78 ARG A O 1
ATOM 621 N N . ALA A 1 79 ? 0.282 -19.312 -1.646 1 98.06 79 ALA A N 1
ATOM 622 C CA . ALA A 1 79 ? 0.048 -20.531 -2.418 1 98.06 79 ALA A CA 1
ATOM 623 C C . ALA A 1 79 ? -0.822 -20.25 -3.639 1 98.06 79 ALA A C 1
ATOM 625 O O . ALA A 1 79 ? -1.685 -21.062 -3.994 1 98.06 79 ALA A O 1
ATOM 626 N N . ASN A 1 80 ? -0.63 -19.109 -4.215 1 97.31 80 ASN A N 1
ATOM 627 C CA . ASN A 1 80 ? -1.304 -18.828 -5.477 1 97.31 80 ASN A CA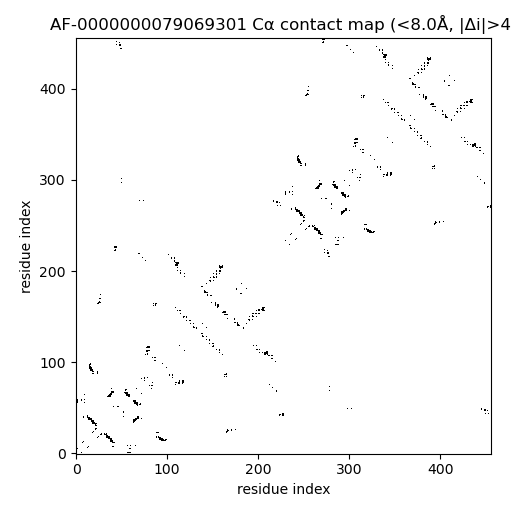 1
ATOM 628 C C . ASN A 1 80 ? -0.889 -19.812 -6.566 1 97.31 80 ASN A C 1
ATOM 630 O O . ASN A 1 80 ? 0.293 -19.922 -6.898 1 97.31 80 ASN A O 1
ATOM 634 N N . PRO A 1 81 ? -1.857 -20.531 -7.086 1 96.44 81 PRO A N 1
ATOM 635 C CA . PRO A 1 81 ? -1.472 -21.609 -8.008 1 96.44 81 PRO A CA 1
ATOM 636 C C . PRO A 1 81 ? -0.779 -21.078 -9.258 1 96.44 81 PRO A C 1
ATOM 638 O O . PRO A 1 81 ? 0.149 -21.719 -9.766 1 96.44 81 PRO A O 1
ATOM 641 N N . ASN A 1 82 ? -1.156 -19.938 -9.766 1 95.19 82 ASN A N 1
ATOM 642 C CA . ASN A 1 82 ? -0.553 -19.375 -10.969 1 95.19 82 ASN A CA 1
ATOM 643 C C . ASN A 1 82 ? 0.923 -19.047 -10.758 1 95.19 82 ASN A C 1
ATOM 645 O O . ASN A 1 82 ? 1.765 -19.406 -11.586 1 95.19 82 ASN A O 1
ATOM 649 N N . VAL A 1 83 ? 1.217 -18.469 -9.664 1 97.5 83 VAL A N 1
ATOM 650 C CA . VAL A 1 83 ? 2.586 -18.062 -9.375 1 97.5 83 VAL A CA 1
ATOM 651 C C . VAL A 1 83 ? 3.434 -19.281 -9.031 1 97.5 83 VAL A C 1
ATOM 653 O O . VAL A 1 83 ? 4.59 -19.375 -9.445 1 97.5 83 VAL A O 1
ATOM 656 N N . LEU A 1 84 ? 2.855 -20.203 -8.273 1 98.19 84 LEU A N 1
ATOM 657 C CA . LEU A 1 84 ? 3.588 -21.406 -7.934 1 98.19 84 LEU A CA 1
ATOM 658 C C . LEU A 1 84 ? 3.93 -22.203 -9.188 1 98.19 84 LEU A C 1
ATOM 660 O O . LEU A 1 84 ? 5.051 -22.703 -9.328 1 98.19 84 LEU A O 1
ATOM 664 N N . GLU A 1 85 ? 3.023 -22.297 -10.078 1 97.38 85 GLU A N 1
ATOM 665 C CA . GLU A 1 85 ? 3.264 -23.047 -11.312 1 97.38 85 GLU A CA 1
ATOM 666 C C . GLU A 1 85 ? 4.352 -22.391 -12.156 1 97.38 85 GLU A C 1
ATOM 668 O O . GLU A 1 85 ? 5.125 -23.078 -12.82 1 97.38 85 GLU A O 1
ATOM 673 N N . CYS A 1 86 ? 4.391 -21.125 -12.117 1 97.56 86 CYS A N 1
ATOM 674 C CA . CYS A 1 86 ? 5.441 -20.406 -12.836 1 97.56 86 CYS A CA 1
ATOM 675 C C . CYS A 1 86 ? 6.82 -20.859 -12.367 1 97.56 86 CYS A C 1
ATOM 677 O O . CYS A 1 86 ? 7.719 -21.094 -13.18 1 97.56 86 CYS A O 1
ATOM 679 N N . LEU A 1 87 ? 6.988 -21.016 -11.109 1 97.75 87 LEU A N 1
ATOM 680 C CA . LEU A 1 87 ? 8.273 -21.391 -10.523 1 97.75 87 LEU A CA 1
ATOM 681 C C . LEU A 1 87 ? 8.648 -22.828 -10.875 1 97.75 87 LEU A C 1
ATOM 683 O O . LEU A 1 87 ? 9.789 -23.234 -10.688 1 97.75 87 LEU A O 1
ATOM 687 N N . HIS A 1 88 ? 7.723 -23.531 -11.398 1 97.5 88 HIS A N 1
ATOM 688 C CA . HIS A 1 88 ? 7.953 -24.953 -11.664 1 97.5 88 HIS A CA 1
ATOM 689 C C . HIS A 1 88 ? 7.82 -25.266 -13.156 1 97.5 88 HIS A C 1
ATOM 691 O O . HIS A 1 88 ? 7.738 -26.438 -13.547 1 97.5 88 HIS A O 1
ATOM 697 N N . SER A 1 89 ? 7.738 -24.25 -13.93 1 97.31 89 SER A N 1
ATOM 698 C CA . SER A 1 89 ? 7.688 -24.469 -15.375 1 97.31 89 SER A CA 1
ATOM 699 C C . SER A 1 89 ? 8.977 -25.078 -15.891 1 97.31 89 SER A C 1
ATOM 701 O O . SER A 1 89 ? 10.07 -24.641 -15.539 1 97.31 89 SER A O 1
ATOM 703 N N . PRO A 1 90 ? 8.828 -26.109 -16.75 1 95.5 90 PRO A N 1
ATOM 704 C CA . PRO A 1 90 ? 10.031 -26.688 -17.375 1 95.5 90 PRO A CA 1
ATOM 705 C C . PRO A 1 90 ? 10.547 -25.844 -18.531 1 95.5 90 PRO A C 1
ATOM 707 O O . PRO A 1 90 ? 11.641 -26.109 -19.047 1 95.5 90 PRO A O 1
ATOM 710 N N . LEU A 1 91 ? 9.844 -24.828 -18.969 1 97.44 91 LEU A N 1
ATOM 711 C CA . LEU A 1 91 ? 10.18 -24 -20.125 1 97.44 91 LEU A CA 1
ATOM 712 C C . LEU A 1 91 ? 10.664 -22.625 -19.703 1 97.44 91 LEU A C 1
ATOM 714 O O . LEU A 1 91 ? 9.977 -21.625 -19.922 1 97.44 91 LEU A O 1
ATOM 718 N N . VAL A 1 92 ? 11.906 -22.641 -19.234 1 97.88 92 VAL A N 1
ATOM 719 C CA . VAL A 1 92 ? 12.523 -21.406 -18.766 1 97.88 92 VAL A CA 1
ATOM 720 C C . VAL A 1 92 ? 13.164 -20.688 -19.953 1 97.88 92 VAL A C 1
ATOM 722 O O . VAL A 1 92 ? 13.969 -21.266 -20.688 1 97.88 92 VAL A O 1
ATOM 725 N N . GLU A 1 93 ? 12.719 -19.469 -20.156 1 98.12 93 GLU A N 1
ATOM 726 C CA . GLU A 1 93 ? 13.25 -18.688 -21.266 1 98.12 93 GLU A CA 1
ATOM 727 C C . GLU A 1 93 ? 14.453 -17.859 -20.828 1 98.12 93 GLU A C 1
ATOM 729 O O . GLU A 1 93 ? 15.352 -17.594 -21.609 1 98.12 93 GLU A O 1
ATOM 734 N N . TYR A 1 94 ? 14.406 -17.375 -19.641 1 98.56 94 TYR A N 1
ATOM 735 C CA . TYR A 1 94 ? 15.477 -16.531 -19.109 1 98.56 94 TYR A CA 1
ATOM 736 C C . TYR A 1 94 ? 15.578 -16.672 -17.594 1 98.56 94 TYR A C 1
ATOM 738 O O . TYR A 1 94 ? 14.562 -16.75 -16.906 1 98.56 94 TYR A O 1
ATOM 746 N N . VAL A 1 95 ? 16.797 -16.719 -17.109 1 98.69 95 VAL A N 1
ATOM 747 C CA . VAL A 1 95 ? 17.031 -16.719 -15.68 1 98.69 95 VAL A CA 1
ATOM 748 C C . VAL A 1 95 ? 18.438 -16.156 -15.391 1 98.69 95 VAL A C 1
ATOM 750 O O . VAL A 1 95 ? 19.406 -16.562 -16.031 1 98.69 95 VAL A O 1
ATOM 753 N N . ASP A 1 96 ? 18.562 -15.211 -14.555 1 98.5 96 ASP A N 1
ATOM 754 C CA . ASP A 1 96 ? 19.875 -14.742 -14.094 1 98.5 96 ASP A CA 1
ATOM 755 C C . ASP A 1 96 ? 20.172 -15.242 -12.68 1 98.5 96 ASP A C 1
ATOM 757 O O . ASP A 1 96 ? 19.531 -16.172 -12.203 1 98.5 96 ASP A O 1
ATOM 761 N N . ASP A 1 97 ? 21.172 -14.742 -12 1 98.31 97 ASP A N 1
ATOM 762 C CA . ASP A 1 97 ? 21.578 -15.242 -10.688 1 98.31 97 ASP A CA 1
ATOM 763 C C . ASP A 1 97 ? 20.469 -15.086 -9.664 1 98.31 97 ASP A C 1
ATOM 765 O O . ASP A 1 97 ? 20.203 -15.992 -8.867 1 98.31 97 ASP A O 1
ATOM 769 N N . THR A 1 98 ? 19.797 -13.898 -9.664 1 98.75 98 THR A N 1
ATOM 770 C CA . THR A 1 98 ? 18.688 -13.664 -8.766 1 98.75 98 THR A CA 1
ATOM 771 C C . THR A 1 98 ? 17.547 -14.633 -9.047 1 98.75 98 THR A C 1
ATOM 773 O O . THR A 1 98 ? 16.953 -15.195 -8.117 1 98.75 98 THR A O 1
ATOM 776 N N . GLY A 1 99 ? 17.219 -14.805 -10.344 1 98.75 99 GLY A N 1
ATOM 777 C CA . GLY A 1 99 ? 16.203 -15.773 -10.727 1 98.75 99 GLY A CA 1
ATOM 778 C C . GLY A 1 99 ? 16.531 -17.188 -10.297 1 98.75 99 GLY A C 1
ATOM 779 O O . GLY A 1 99 ? 15.641 -17.922 -9.859 1 98.75 99 GLY A O 1
ATOM 780 N N . ARG A 1 100 ? 17.781 -17.578 -10.422 1 98.56 100 ARG A N 1
ATOM 781 C CA . ARG A 1 100 ? 18.203 -18.906 -9.992 1 98.56 100 ARG A CA 1
ATOM 782 C C . ARG A 1 100 ? 17.984 -19.094 -8.492 1 98.56 100 ARG A C 1
ATOM 784 O O . ARG A 1 100 ? 17.547 -20.156 -8.055 1 98.56 100 ARG A O 1
ATOM 791 N N . GLU A 1 101 ? 18.328 -18.078 -7.762 1 98.56 101 GLU A N 1
ATOM 792 C CA . GLU A 1 101 ? 18.078 -18.141 -6.328 1 98.56 101 GLU A CA 1
ATOM 793 C C . GLU A 1 101 ? 16.578 -18.266 -6.039 1 98.56 101 GLU A C 1
ATOM 795 O O . GLU A 1 101 ? 16.172 -19.031 -5.16 1 98.56 101 GLU A O 1
ATOM 800 N N . LEU A 1 102 ? 15.82 -17.516 -6.797 1 98.75 102 LEU A N 1
ATOM 801 C CA . LEU A 1 102 ? 14.375 -17.578 -6.648 1 98.75 102 LEU A CA 1
ATOM 802 C C . LEU A 1 102 ? 13.867 -19 -6.918 1 98.75 102 LEU A C 1
ATOM 804 O O . LEU A 1 102 ? 13.094 -19.547 -6.125 1 98.75 102 LEU A O 1
ATOM 808 N N . ILE A 1 103 ? 14.32 -19.594 -8.016 1 98.12 103 ILE A N 1
ATOM 809 C CA . ILE A 1 103 ? 13.914 -20.938 -8.375 1 98.12 103 ILE A CA 1
ATOM 810 C C . ILE A 1 103 ? 14.391 -21.922 -7.312 1 98.12 103 ILE A C 1
ATOM 812 O O . ILE A 1 103 ? 13.68 -22.859 -6.957 1 98.12 103 ILE A O 1
ATOM 816 N N . ALA A 1 104 ? 15.586 -21.719 -6.766 1 97.88 104 ALA A N 1
ATOM 817 C CA . ALA A 1 104 ? 16.141 -22.594 -5.734 1 97.88 104 ALA A CA 1
ATOM 818 C C . ALA A 1 104 ? 15.281 -22.547 -4.469 1 97.88 104 ALA A C 1
ATOM 820 O O . ALA A 1 104 ? 15.32 -23.469 -3.654 1 97.88 104 ALA A O 1
ATOM 821 N N . LEU A 1 105 ? 14.5 -21.469 -4.266 1 98 105 LEU A N 1
ATOM 822 C CA . LEU A 1 105 ? 13.656 -21.266 -3.092 1 98 105 LEU A CA 1
ATOM 823 C C . LEU A 1 105 ? 12.258 -21.828 -3.324 1 98 105 LEU A C 1
ATOM 825 O O . LEU A 1 105 ? 11.383 -21.719 -2.455 1 98 105 LEU A O 1
ATOM 829 N N . ARG A 1 106 ? 12.008 -22.469 -4.473 1 97.88 106 ARG A N 1
ATOM 830 C CA . ARG A 1 106 ? 10.633 -22.797 -4.852 1 97.88 106 ARG A CA 1
ATOM 831 C C . ARG A 1 106 ? 9.992 -23.734 -3.826 1 97.88 106 ARG A C 1
ATOM 833 O O . ARG A 1 106 ? 8.789 -23.625 -3.561 1 97.88 106 ARG A O 1
ATOM 840 N N . ALA A 1 107 ? 10.75 -24.578 -3.154 1 97.56 107 ALA A N 1
ATOM 841 C CA . ALA A 1 107 ? 10.203 -25.484 -2.146 1 97.56 107 ALA A CA 1
ATOM 842 C C . ALA A 1 107 ? 9.742 -24.719 -0.911 1 97.56 107 ALA A C 1
ATOM 844 O O . ALA A 1 107 ? 8.82 -25.141 -0.215 1 97.56 107 ALA A O 1
ATOM 845 N N . ALA A 1 108 ? 10.352 -23.609 -0.664 1 98.5 108 ALA A N 1
ATOM 846 C CA . ALA A 1 108 ? 10.047 -22.797 0.512 1 98.5 108 ALA A CA 1
ATOM 847 C C . ALA A 1 108 ? 8.641 -22.219 0.429 1 98.5 108 ALA A C 1
ATOM 849 O O . ALA A 1 108 ? 8.078 -21.797 1.441 1 98.5 108 ALA A O 1
ATOM 850 N N . PHE A 1 109 ? 8.062 -22.172 -0.755 1 98.69 109 PHE A N 1
ATOM 851 C CA . PHE A 1 109 ? 6.734 -21.609 -0.945 1 98.69 109 PHE A CA 1
ATOM 852 C C . PHE A 1 109 ? 5.66 -22.672 -0.751 1 98.69 109 PHE A C 1
ATOM 854 O O . PHE A 1 109 ? 4.48 -22.344 -0.583 1 98.69 109 PHE A O 1
ATOM 861 N N . LEU A 1 110 ? 6.02 -23.922 -0.858 1 98.56 110 LEU A N 1
ATOM 862 C CA . LEU A 1 110 ? 5.043 -25.016 -0.843 1 98.56 110 LEU A CA 1
ATOM 863 C C . LEU A 1 110 ? 4.648 -25.359 0.586 1 98.56 110 LEU A C 1
ATOM 865 O O . LEU A 1 110 ? 5.508 -25.5 1.456 1 98.56 110 LEU A O 1
ATOM 869 N N . SER A 1 111 ? 3.365 -25.453 0.787 1 98.38 111 SER A N 1
ATOM 870 C CA . SER A 1 111 ? 2.797 -25.812 2.082 1 98.38 111 SER A CA 1
ATOM 871 C C . SER A 1 111 ? 1.392 -26.391 1.929 1 98.38 111 SER A C 1
ATOM 873 O O . SER A 1 111 ? 0.854 -26.438 0.82 1 98.38 111 SER A O 1
ATOM 875 N N . ARG A 1 112 ? 0.869 -26.828 3.014 1 97.38 112 ARG A N 1
ATOM 876 C CA . ARG A 1 112 ? -0.471 -27.406 2.99 1 97.38 112 ARG A CA 1
ATOM 877 C C . ARG A 1 112 ? -1.521 -26.328 2.691 1 97.38 112 ARG A C 1
ATOM 879 O O . ARG A 1 112 ? -2.674 -26.656 2.398 1 97.38 112 ARG A O 1
ATOM 886 N N . LEU A 1 113 ? -1.095 -25.062 2.682 1 97 113 LEU A N 1
ATOM 887 C CA . LEU A 1 113 ? -1.987 -23.984 2.273 1 97 113 LEU A CA 1
ATOM 888 C C . LEU A 1 113 ? -2.469 -24.203 0.841 1 97 113 LEU A C 1
ATOM 890 O O . LEU A 1 113 ? -3.543 -23.719 0.468 1 97 113 LEU A O 1
ATOM 894 N N . ALA A 1 114 ? -1.645 -24.922 0.101 1 96.81 114 ALA A N 1
ATOM 895 C CA . ALA A 1 114 ? -1.987 -25.172 -1.297 1 96.81 114 ALA A CA 1
ATOM 896 C C . ALA A 1 114 ? -3.334 -25.875 -1.414 1 96.81 114 ALA A C 1
ATOM 898 O O . ALA A 1 114 ? -4.082 -25.641 -2.367 1 96.81 114 ALA A O 1
ATOM 899 N N . HIS A 1 115 ? -3.65 -26.75 -0.473 1 96.31 115 HIS A N 1
ATOM 900 C CA . HIS A 1 115 ? -4.93 -27.453 -0.49 1 96.31 115 HIS A CA 1
ATOM 901 C C . HIS A 1 115 ? -6.094 -26.469 -0.581 1 96.31 115 HIS A C 1
ATOM 903 O O . HIS A 1 115 ? -6.926 -26.562 -1.486 1 96.31 115 HIS A O 1
ATOM 909 N N . GLY A 1 116 ? -6.07 -25.516 0.416 1 94 116 GLY A N 1
ATOM 910 C CA . GLY A 1 116 ? -7.152 -24.547 0.445 1 94 116 GLY A CA 1
ATOM 911 C C . GLY A 1 116 ? -7.211 -23.688 -0.8 1 94 116 GLY A C 1
ATOM 912 O O . GLY A 1 116 ? -8.289 -23.453 -1.354 1 94 116 GLY A O 1
ATOM 913 N N . THR A 1 117 ? -6.066 -23.25 -1.231 1 94.06 117 THR A N 1
ATOM 914 C CA . THR A 1 117 ? -6.016 -22.281 -2.309 1 94.06 117 THR A CA 1
ATOM 915 C C . THR A 1 117 ? -6.328 -22.938 -3.652 1 94.06 117 THR A C 1
ATOM 917 O O . THR A 1 117 ? -7.098 -22.391 -4.449 1 94.06 117 THR A O 1
ATOM 920 N N . PHE A 1 118 ? -5.754 -24.078 -3.939 1 92.94 118 PHE A N 1
ATOM 921 C CA . PHE A 1 118 ? -6.023 -24.766 -5.191 1 92.94 118 PHE A CA 1
ATOM 922 C C . PHE A 1 118 ? -7.492 -25.172 -5.285 1 92.94 118 PHE A C 1
ATOM 924 O O . PHE A 1 118 ? -8.141 -24.938 -6.309 1 92.94 118 PHE A O 1
ATOM 931 N N . VAL A 1 119 ? -7.984 -25.688 -4.219 1 89.69 119 VAL A N 1
ATOM 932 C CA . VAL A 1 119 ? -9.367 -26.141 -4.203 1 89.69 119 VAL A CA 1
ATOM 933 C C . VAL A 1 119 ? -10.312 -24.953 -4.305 1 89.69 119 VAL A C 1
ATOM 935 O O . VAL A 1 119 ? -11.273 -24.969 -5.078 1 89.69 119 VAL A O 1
ATOM 938 N N . ARG A 1 120 ? -10.023 -23.953 -3.496 1 87.88 120 ARG A N 1
ATOM 939 C CA . ARG A 1 120 ? -10.852 -22.75 -3.553 1 87.88 120 ARG A CA 1
ATOM 940 C C . ARG A 1 120 ? -10.852 -22.141 -4.953 1 87.88 120 ARG A C 1
ATOM 942 O O . ARG A 1 120 ? -11.898 -21.75 -5.461 1 87.88 120 ARG A O 1
ATOM 949 N N . TYR A 1 121 ? -9.656 -22.062 -5.477 1 89.12 121 TYR A N 1
ATOM 950 C CA . TYR A 1 121 ? -9.555 -21.578 -6.848 1 89.12 121 TYR A CA 1
ATOM 951 C C . TYR A 1 121 ? -10.398 -22.422 -7.793 1 89.12 121 TYR A C 1
ATOM 953 O O . TYR A 1 121 ? -11.164 -21.875 -8.602 1 89.12 121 TYR A O 1
ATOM 961 N N . ALA A 1 122 ? -10.344 -23.688 -7.707 1 89.25 122 ALA A N 1
ATOM 962 C CA . ALA A 1 122 ? -11.07 -24.609 -8.562 1 89.25 122 ALA A CA 1
ATOM 963 C C . ALA A 1 122 ? -12.578 -24.453 -8.391 1 89.25 122 ALA A C 1
ATOM 965 O O . ALA A 1 122 ? -13.328 -24.422 -9.367 1 89.25 122 ALA A O 1
ATOM 966 N N . LEU A 1 123 ? -12.984 -24.344 -7.164 1 86.44 123 LEU A N 1
ATOM 967 C CA . LEU A 1 123 ? -14.406 -24.188 -6.867 1 86.44 123 LEU A CA 1
ATOM 968 C C . LEU A 1 123 ? -14.945 -22.891 -7.473 1 86.44 123 LEU A C 1
ATOM 970 O O . LEU A 1 123 ? -16.047 -22.859 -8.008 1 86.44 123 LEU A O 1
ATOM 974 N N . GLY A 1 124 ? -14.117 -21.859 -7.297 1 90.25 124 GLY A N 1
ATOM 975 C CA . GLY A 1 124 ? -14.508 -20.609 -7.922 1 90.25 124 GLY A CA 1
ATOM 976 C C . GLY A 1 124 ? -14.688 -20.719 -9.422 1 90.25 124 GLY A C 1
ATOM 977 O O . GLY A 1 124 ? -15.672 -20.219 -9.977 1 90.25 124 GLY A O 1
ATOM 978 N N . GLN A 1 125 ? -13.82 -21.375 -10.055 1 91.06 125 GLN A N 1
ATOM 979 C CA . GLN A 1 125 ? -13.898 -21.578 -11.5 1 91.06 125 GLN A CA 1
ATOM 980 C C . GLN A 1 125 ? -15.055 -22.5 -11.867 1 91.06 125 GLN A C 1
ATOM 982 O O . GLN A 1 125 ? -15.688 -22.312 -12.906 1 91.06 125 GLN A O 1
ATOM 987 N N . ARG A 1 126 ? -15.273 -23.422 -11.062 1 93.25 126 ARG A N 1
ATOM 988 C CA . ARG A 1 126 ? -16.359 -24.359 -11.312 1 93.25 126 ARG A CA 1
ATOM 989 C C . ARG A 1 126 ? -17.703 -23.656 -11.344 1 93.25 126 ARG A C 1
ATOM 991 O O . ARG A 1 126 ? -18.547 -23.953 -12.188 1 93.25 126 ARG A O 1
ATOM 998 N N . LYS A 1 127 ? -17.906 -22.766 -10.383 1 93.69 127 LYS A N 1
ATOM 999 C CA . LYS A 1 127 ? -19.156 -22 -10.336 1 93.69 127 LYS A CA 1
ATOM 1000 C C . LYS A 1 127 ? -19.375 -21.25 -11.641 1 93.69 127 LYS A C 1
ATOM 1002 O O . LYS A 1 127 ? -20.5 -21.203 -12.156 1 93.69 127 LYS A O 1
ATOM 1007 N N . LYS A 1 128 ? -18.344 -20.734 -12.188 1 93.69 128 LYS A N 1
ATOM 1008 C CA . LYS A 1 128 ? -18.438 -20.016 -13.461 1 93.69 128 LYS A CA 1
ATOM 1009 C C . LYS A 1 128 ? -18.797 -20.969 -14.594 1 93.69 128 LYS A C 1
ATOM 1011 O O . LYS A 1 128 ? -19.578 -20.625 -15.477 1 93.69 128 LYS A O 1
ATOM 1016 N N . LEU A 1 129 ? -18.234 -22.172 -14.555 1 94.69 129 LEU A N 1
ATOM 1017 C CA . LEU A 1 129 ? -18.516 -23.172 -15.57 1 94.69 129 LEU A CA 1
ATOM 1018 C C . LEU A 1 129 ? -19.969 -23.641 -15.5 1 94.69 129 LEU A C 1
ATOM 1020 O O . LEU A 1 129 ? -20.625 -23.797 -16.531 1 94.69 129 LEU A O 1
ATOM 1024 N N . GLU A 1 130 ? -20.453 -23.797 -14.344 1 94.38 130 GLU A N 1
ATOM 1025 C CA . GLU A 1 130 ? -21.844 -24.188 -14.148 1 94.38 130 GLU A CA 1
ATOM 1026 C C . GLU A 1 130 ? -22.797 -23.125 -14.656 1 94.38 130 GLU A C 1
ATOM 1028 O O . GLU A 1 130 ? -23.828 -23.438 -15.258 1 94.38 130 GLU A O 1
ATOM 1033 N N . ALA A 1 131 ? -22.453 -21.906 -14.375 1 95.12 131 ALA A N 1
ATOM 1034 C CA . ALA A 1 131 ? -23.266 -20.797 -14.883 1 95.12 131 ALA A CA 1
ATOM 1035 C C . ALA A 1 131 ? -23.312 -20.812 -16.406 1 95.12 131 ALA A C 1
ATOM 1037 O O . ALA A 1 131 ? -24.359 -20.562 -17 1 95.12 131 ALA A O 1
ATOM 1038 N N . ASP A 1 132 ? -22.219 -21.094 -17.016 1 93.75 132 ASP A N 1
ATOM 1039 C CA . ASP A 1 132 ? -22.141 -21.203 -18.469 1 93.75 132 ASP A CA 1
ATOM 1040 C C . ASP A 1 132 ? -23.016 -22.344 -18.984 1 93.75 132 ASP A C 1
ATOM 1042 O O . ASP A 1 132 ? -23.719 -22.188 -19.984 1 93.75 132 ASP A O 1
ATOM 1046 N N . VAL A 1 133 ? -23.016 -23.453 -18.344 1 93.56 133 VAL A N 1
ATOM 1047 C CA . VAL A 1 133 ? -23.812 -24.609 -18.734 1 93.56 133 VAL A CA 1
ATOM 1048 C C . VAL A 1 133 ? -25.297 -24.266 -18.641 1 93.56 133 VAL A C 1
ATOM 1050 O O . VAL A 1 133 ? -26.078 -24.594 -19.531 1 93.56 133 VAL A O 1
ATOM 1053 N N . ARG A 1 134 ? -25.688 -23.609 -17.562 1 93.62 134 ARG A N 1
ATOM 1054 C CA . ARG A 1 134 ? -27.078 -23.203 -17.391 1 93.62 134 ARG A CA 1
ATOM 1055 C C . ARG A 1 134 ? -27.5 -22.219 -18.469 1 93.62 134 ARG A C 1
ATOM 1057 O O . ARG A 1 134 ? -28.609 -22.297 -19 1 93.62 134 ARG A O 1
ATOM 1064 N N . GLN A 1 135 ? -26.625 -21.375 -18.875 1 95.38 135 GLN A N 1
ATOM 1065 C CA . GLN A 1 135 ? -26.953 -20.281 -19.781 1 95.38 135 GLN A CA 1
ATOM 1066 C C . GLN A 1 135 ? -26.859 -20.719 -21.234 1 95.38 135 GLN A C 1
ATOM 1068 O O . GLN A 1 135 ? -27.688 -20.359 -22.062 1 95.38 135 GLN A O 1
ATOM 1073 N N . TYR A 1 136 ? -25.938 -21.531 -21.578 1 95 136 TYR A N 1
ATOM 1074 C CA . TYR A 1 136 ? -25.641 -21.812 -22.984 1 95 136 TYR A CA 1
ATOM 1075 C C . TYR A 1 136 ? -25.797 -23.297 -23.281 1 95 136 TYR A C 1
ATOM 1077 O O . TYR A 1 136 ? -25.656 -23.719 -24.422 1 95 136 TYR A O 1
ATOM 1085 N N . GLY A 1 137 ? -25.938 -24.078 -22.25 1 93.5 137 GLY A N 1
ATOM 1086 C CA . GLY A 1 137 ? -26.156 -25.5 -22.438 1 93.5 137 GLY A CA 1
ATOM 1087 C C . GLY A 1 137 ? -24.859 -26.312 -22.406 1 93.5 137 GLY A C 1
ATOM 1088 O O . GLY A 1 137 ? -24.891 -27.531 -22.344 1 93.5 137 GLY A O 1
ATOM 1089 N N . GLU A 1 138 ? -23.719 -25.578 -22.531 1 94.06 138 GLU A N 1
ATOM 1090 C CA . GLU A 1 138 ? -22.406 -26.219 -22.469 1 94.06 138 GLU A CA 1
ATOM 1091 C C . GLU A 1 138 ? -21.391 -25.328 -21.766 1 94.06 138 GLU A C 1
ATOM 1093 O O . GLU A 1 138 ? -21.516 -24.109 -21.781 1 94.06 138 GLU A O 1
ATOM 1098 N N . PRO A 1 139 ? -20.328 -26.016 -21.125 1 95.62 139 PRO A N 1
ATOM 1099 C CA . PRO A 1 139 ? -19.281 -25.219 -20.484 1 95.62 139 PRO A CA 1
ATOM 1100 C C . PRO A 1 139 ? -18.219 -24.734 -21.469 1 95.62 139 PRO A C 1
ATOM 1102 O O . PRO A 1 139 ? -18.203 -25.172 -22.625 1 95.62 139 PRO A O 1
ATOM 1105 N N . ARG A 1 140 ? -17.5 -23.734 -21.109 1 94.31 140 ARG A N 1
ATOM 1106 C CA . ARG A 1 140 ? -16.25 -23.484 -21.812 1 94.31 140 ARG A CA 1
ATOM 1107 C C . ARG A 1 140 ? -15.266 -24.625 -21.578 1 94.31 140 ARG A C 1
ATOM 1109 O O . ARG A 1 140 ? -14.57 -24.656 -20.562 1 94.31 140 ARG A O 1
ATOM 1116 N N . TRP A 1 141 ? -15.188 -25.422 -22.484 1 96.44 141 TRP A N 1
ATOM 1117 C CA . TRP A 1 141 ? -14.539 -26.719 -22.328 1 96.44 141 TRP A CA 1
ATOM 1118 C C . TRP A 1 141 ? -13.07 -26.547 -21.969 1 96.44 141 TRP A C 1
ATOM 1120 O O . TRP A 1 141 ? -12.516 -27.328 -21.188 1 96.44 141 TRP A O 1
ATOM 1130 N N . LYS A 1 142 ? -12.391 -25.609 -22.562 1 94.56 142 LYS A N 1
ATOM 1131 C CA . LYS A 1 142 ? -11 -25.328 -22.203 1 94.56 142 LYS A CA 1
ATOM 1132 C C . LYS A 1 142 ? -10.859 -25.062 -20.703 1 94.56 142 LYS A C 1
ATOM 1134 O O . LYS A 1 142 ? -9.898 -25.516 -20.078 1 94.56 142 LYS A O 1
ATOM 1139 N N . HIS A 1 143 ? -11.82 -24.328 -20.156 1 95.5 143 HIS A N 1
ATOM 1140 C CA . HIS A 1 143 ? -11.773 -24 -18.734 1 95.5 143 HIS A CA 1
ATOM 1141 C C . HIS A 1 143 ? -12.047 -25.234 -17.891 1 95.5 143 HIS A C 1
ATOM 1143 O O . HIS A 1 143 ? -11.438 -25.422 -16.828 1 95.5 143 HIS A O 1
ATOM 1149 N N . ALA A 1 144 ? -12.961 -26.047 -18.344 1 96.75 144 ALA A N 1
ATOM 1150 C CA . ALA A 1 144 ? -13.234 -27.297 -17.641 1 96.75 144 ALA A CA 1
ATOM 1151 C C . ALA A 1 144 ? -11.992 -28.172 -17.578 1 96.75 144 ALA A C 1
ATOM 1153 O O . ALA A 1 144 ? -11.672 -28.719 -16.531 1 96.75 144 ALA A O 1
ATOM 1154 N N . MET A 1 145 ? -11.344 -28.281 -18.703 1 96.94 145 MET A N 1
ATOM 1155 C CA . MET A 1 145 ? -10.109 -29.062 -18.766 1 96.94 145 MET A CA 1
ATOM 1156 C C . MET A 1 145 ? -9.07 -28.5 -17.797 1 96.94 145 MET A C 1
ATOM 1158 O O . MET A 1 145 ? -8.453 -29.266 -17.047 1 96.94 145 MET A O 1
ATOM 1162 N N . HIS A 1 146 ? -8.898 -27.219 -17.719 1 95.5 146 HIS A N 1
ATOM 1163 C CA . HIS A 1 146 ? -7.906 -26.594 -16.844 1 95.5 146 HIS A CA 1
ATOM 1164 C C . HIS A 1 146 ? -8.25 -26.797 -15.375 1 95.5 146 HIS A C 1
ATOM 1166 O O . HIS A 1 146 ? -7.352 -26.938 -14.539 1 95.5 146 HIS A O 1
ATOM 1172 N N . LEU A 1 147 ? -9.531 -26.781 -15.086 1 96.5 147 LEU A N 1
ATOM 1173 C CA . LEU A 1 147 ? -9.953 -27.031 -13.711 1 96.5 147 LEU A CA 1
ATOM 1174 C C . LEU A 1 147 ? -9.586 -28.438 -13.266 1 96.5 147 LEU A C 1
ATOM 1176 O O . LEU A 1 147 ? -9.078 -28.625 -12.164 1 96.5 147 LEU A O 1
ATOM 1180 N N . LEU A 1 148 ? -9.844 -29.391 -14.141 1 96.94 148 LEU A N 1
ATOM 1181 C CA . LEU A 1 148 ? -9.453 -30.766 -13.844 1 96.94 148 LEU A CA 1
ATOM 1182 C C . LEU A 1 148 ? -7.945 -30.875 -13.656 1 96.94 148 LEU A C 1
ATOM 1184 O O . LEU A 1 148 ? -7.48 -31.531 -12.719 1 96.94 148 LEU A O 1
ATOM 1188 N N . ARG A 1 149 ? -7.258 -30.25 -14.516 1 96.75 149 ARG A N 1
ATOM 1189 C CA . ARG A 1 149 ? -5.801 -30.25 -14.438 1 96.75 149 ARG A CA 1
ATOM 1190 C C . ARG A 1 149 ? -5.324 -29.688 -13.102 1 96.75 149 ARG A C 1
ATOM 1192 O O . ARG A 1 149 ? -4.449 -30.266 -12.461 1 96.75 149 ARG A O 1
ATOM 1199 N N . LEU A 1 150 ? -5.836 -28.578 -12.703 1 96.44 150 LEU A N 1
ATOM 1200 C CA . LEU A 1 150 ? -5.418 -27.922 -11.469 1 96.44 150 LEU A CA 1
ATOM 1201 C C . LEU A 1 150 ? -5.723 -28.797 -10.258 1 96.44 150 LEU A C 1
ATOM 1203 O O . LEU A 1 150 ? -4.895 -28.922 -9.352 1 96.44 150 LEU A O 1
ATOM 1207 N N . LEU A 1 151 ? -6.922 -29.391 -10.234 1 96.62 151 LEU A N 1
ATOM 1208 C CA . LEU A 1 151 ? -7.301 -30.266 -9.125 1 96.62 151 LEU A CA 1
ATOM 1209 C C . LEU A 1 151 ? -6.367 -31.469 -9.047 1 96.62 151 LEU A C 1
ATOM 1211 O O . LEU A 1 151 ? -5.973 -31.875 -7.949 1 96.62 151 LEU A O 1
ATOM 1215 N N . ALA A 1 152 ? -6.012 -32.031 -10.164 1 96.69 152 ALA A N 1
ATOM 1216 C CA . ALA A 1 152 ? -5.086 -33.156 -10.195 1 96.69 152 ALA A CA 1
ATOM 1217 C C . ALA A 1 152 ? -3.699 -32.75 -9.711 1 96.69 152 ALA A C 1
ATOM 1219 O O . ALA A 1 152 ? -3.066 -33.469 -8.93 1 96.69 152 ALA A O 1
ATOM 1220 N N . SER A 1 153 ? -3.279 -31.609 -10.188 1 96.19 153 SER A N 1
ATOM 1221 C CA . SER A 1 153 ? -1.989 -31.078 -9.773 1 96.19 153 SER A CA 1
ATOM 1222 C C . SER A 1 153 ? -1.949 -30.844 -8.266 1 96.19 153 SER A C 1
ATOM 1224 O O . SER A 1 153 ? -0.966 -31.188 -7.605 1 96.19 153 SER A O 1
ATOM 1226 N N . GLY A 1 154 ? -2.994 -30.219 -7.754 1 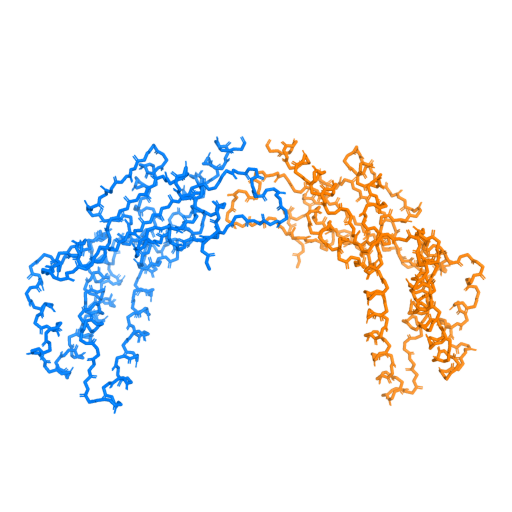96.62 154 GLY A N 1
ATOM 1227 C CA . GLY A 1 154 ? -3.094 -30.016 -6.316 1 96.62 154 GLY A CA 1
ATOM 1228 C C . GLY A 1 154 ? -3.033 -31.312 -5.527 1 96.62 154 GLY A C 1
ATOM 1229 O O . GLY A 1 154 ? -2.301 -31.406 -4.539 1 96.62 154 GLY A O 1
ATOM 1230 N N . ARG A 1 155 ? -3.801 -32.312 -5.941 1 96.81 155 ARG A N 1
ATOM 1231 C CA . ARG A 1 155 ? -3.787 -33.625 -5.301 1 96.81 155 ARG A CA 1
ATOM 1232 C C . ARG A 1 155 ? -2.377 -34.188 -5.266 1 96.81 155 ARG A C 1
ATOM 1234 O O . ARG A 1 155 ? -1.911 -34.656 -4.219 1 96.81 155 ARG A O 1
ATOM 1241 N N . ASP A 1 156 ? -1.722 -34.188 -6.387 1 97.06 156 ASP A N 1
ATOM 1242 C CA . ASP A 1 156 ? -0.382 -34.75 -6.48 1 97.06 156 ASP A CA 1
ATOM 1243 C C . ASP A 1 156 ? 0.605 -34 -5.605 1 97.06 156 ASP A C 1
ATOM 1245 O O . ASP A 1 156 ? 1.466 -34.594 -4.957 1 97.06 156 ASP A O 1
ATOM 1249 N N . LEU A 1 157 ? 0.512 -32.688 -5.648 1 98 157 LEU A N 1
ATOM 1250 C CA . LEU A 1 157 ? 1.347 -31.859 -4.789 1 98 157 LEU A CA 1
ATOM 1251 C C . LEU A 1 157 ? 1.177 -32.25 -3.324 1 98 157 LEU A C 1
ATOM 1253 O O . LEU A 1 157 ? 2.164 -32.469 -2.619 1 98 157 LEU A O 1
ATOM 1257 N N . LEU A 1 158 ? -0.049 -32.344 -2.887 1 97.81 158 LEU A N 1
ATOM 1258 C CA . LEU A 1 158 ? -0.324 -32.688 -1.495 1 97.81 158 LEU A CA 1
ATOM 1259 C C . LEU A 1 158 ? 0.169 -34.094 -1.166 1 97.81 158 LEU A C 1
ATOM 1261 O O . LEU A 1 158 ? 0.688 -34.312 -0.074 1 97.81 158 LEU A O 1
ATOM 1265 N N . ARG A 1 159 ? 0.092 -35 -2.098 1 97.5 159 ARG A N 1
ATOM 1266 C CA . ARG A 1 159 ? 0.471 -36.406 -1.881 1 97.5 159 ARG A CA 1
ATOM 1267 C C . ARG A 1 159 ? 1.987 -36.531 -1.814 1 97.5 159 ARG A C 1
ATOM 1269 O O . ARG A 1 159 ? 2.506 -37.312 -1.002 1 97.5 159 ARG A O 1
ATOM 1276 N N . THR A 1 160 ? 2.688 -35.781 -2.598 1 97.31 160 THR A N 1
ATOM 1277 C CA . THR A 1 160 ? 4.105 -36.094 -2.777 1 97.31 160 THR A CA 1
ATOM 1278 C C . THR A 1 160 ? 4.965 -34.969 -2.172 1 97.31 160 THR A C 1
ATOM 1280 O O . THR A 1 160 ? 6.148 -35.188 -1.901 1 97.31 160 THR A O 1
ATOM 1283 N N . GLY A 1 161 ? 4.43 -33.812 -2.143 1 97.62 161 GLY A N 1
ATOM 1284 C CA . GLY A 1 161 ? 5.18 -32.625 -1.708 1 97.62 161 GLY A CA 1
ATOM 1285 C C . GLY A 1 161 ? 5.898 -31.938 -2.844 1 97.62 161 GLY A C 1
ATOM 1286 O O . GLY A 1 161 ? 6.633 -30.969 -2.617 1 97.62 161 GLY A O 1
ATOM 1287 N N . GLU A 1 162 ? 5.594 -32.469 -4.066 1 96.88 162 GLU A N 1
ATOM 1288 C CA . GLU A 1 162 ? 6.238 -31.906 -5.246 1 96.88 162 GLU A CA 1
ATOM 1289 C C . GLU A 1 162 ? 5.203 -31.375 -6.242 1 96.88 162 GLU A C 1
ATOM 1291 O O . GLU A 1 162 ? 4.227 -32.062 -6.543 1 96.88 162 GLU A O 1
ATOM 1296 N N . LEU A 1 163 ? 5.457 -30.172 -6.691 1 97.75 163 LEU A N 1
ATOM 1297 C CA . LEU A 1 163 ? 4.551 -29.625 -7.688 1 97.75 163 LEU A CA 1
ATOM 1298 C C . LEU A 1 163 ? 5.02 -29.953 -9.102 1 97.75 163 LEU A C 1
ATOM 1300 O O . LEU A 1 163 ? 6.125 -29.578 -9.492 1 97.75 163 LEU A O 1
ATOM 1304 N N . ARG A 1 164 ? 4.211 -30.672 -9.727 1 94.19 164 ARG A N 1
ATOM 1305 C CA . ARG A 1 164 ? 4.41 -31 -11.141 1 94.19 164 ARG A CA 1
ATOM 1306 C C . ARG A 1 164 ? 3.299 -30.406 -12 1 94.19 164 ARG A C 1
ATOM 1308 O O . ARG A 1 164 ? 2.115 -30.625 -11.727 1 94.19 164 ARG A O 1
ATOM 1315 N N . ILE A 1 165 ? 3.773 -29.703 -13.062 1 95.62 165 ILE A N 1
ATOM 1316 C CA . ILE A 1 165 ? 2.705 -29 -13.773 1 95.62 165 ILE A CA 1
ATOM 1317 C C . ILE A 1 165 ? 2.443 -29.688 -15.109 1 95.62 165 ILE A C 1
ATOM 1319 O O . ILE A 1 165 ? 1.367 -29.547 -15.695 1 95.62 165 ILE A O 1
ATOM 1323 N N . ASP A 1 166 ? 3.393 -30.469 -15.609 1 96.19 166 ASP A N 1
ATOM 1324 C CA . ASP A 1 166 ? 3.15 -31.297 -16.781 1 96.19 166 ASP A CA 1
ATOM 1325 C C . ASP A 1 166 ? 2.162 -32.406 -16.484 1 96.19 166 ASP A C 1
ATOM 1327 O O . ASP A 1 166 ? 2.326 -33.125 -15.492 1 96.19 166 ASP A O 1
ATOM 1331 N N . VAL A 1 167 ? 1.229 -32.625 -17.391 1 97.19 167 VAL A N 1
ATOM 1332 C CA . VAL A 1 167 ? 0.126 -33.531 -17.078 1 97.19 167 VAL A CA 1
ATOM 1333 C C . VAL A 1 167 ? 0.528 -34.969 -17.406 1 97.19 167 VAL A C 1
ATOM 1335 O O . VAL A 1 167 ? -0.137 -35.906 -16.984 1 97.19 167 VAL A O 1
ATOM 1338 N N . GLY A 1 168 ? 1.518 -35.094 -18.25 1 95.81 168 GLY A N 1
ATOM 1339 C CA . GLY A 1 168 ? 2.035 -36.438 -18.547 1 95.81 168 GLY A CA 1
ATOM 1340 C C . GLY A 1 168 ? 1.001 -37.344 -19.188 1 95.81 168 GLY A C 1
ATOM 1341 O O . GLY A 1 168 ? 0.391 -37 -20.188 1 95.81 168 GLY A O 1
ATOM 1342 N N . GLU A 1 169 ? 0.733 -38.438 -18.469 1 95.75 169 GLU A N 1
ATOM 1343 C CA . GLU A 1 169 ? -0.112 -39.5 -19.016 1 95.75 169 GLU A CA 1
ATOM 1344 C C . GLU A 1 169 ? -1.576 -39.062 -19.062 1 95.75 169 GLU A C 1
ATOM 1346 O O . GLU A 1 169 ? -2.396 -39.688 -19.734 1 95.75 169 GLU A O 1
ATOM 1351 N N . ALA A 1 170 ? -1.867 -38.031 -18.406 1 96.94 170 ALA A N 1
ATOM 1352 C CA . ALA A 1 170 ? -3.254 -37.562 -18.328 1 96.94 170 ALA A CA 1
ATOM 1353 C C . ALA A 1 170 ? -3.613 -36.719 -19.547 1 96.94 170 ALA A C 1
ATOM 1355 O O . ALA A 1 170 ? -4.758 -36.281 -19.703 1 96.94 170 ALA A O 1
ATOM 1356 N N . ARG A 1 171 ? -2.715 -36.5 -20.422 1 97.62 171 ARG A N 1
ATOM 1357 C CA . ARG A 1 171 ? -2.861 -35.562 -21.531 1 97.62 171 ARG A CA 1
ATOM 1358 C C . ARG A 1 171 ? -4.094 -35.875 -22.375 1 97.62 171 ARG A C 1
ATOM 1360 O O . ARG A 1 171 ? -4.961 -35.031 -22.578 1 97.62 171 ARG A O 1
ATOM 1367 N N . GLU A 1 172 ? -4.172 -37.094 -22.781 1 97.12 172 GLU A N 1
ATOM 1368 C CA . GLU A 1 172 ? -5.242 -37.438 -23.703 1 97.12 172 GLU A CA 1
ATOM 1369 C C . GLU A 1 172 ? -6.613 -37.312 -23.047 1 97.12 172 GLU A C 1
ATOM 1371 O O . GLU A 1 172 ? -7.551 -36.812 -23.672 1 97.12 172 GLU A O 1
ATOM 1376 N N . GLU A 1 173 ? -6.691 -37.75 -21.906 1 97.44 173 GLU A N 1
ATOM 1377 C CA . GLU A 1 173 ? -7.953 -37.625 -21.172 1 97.44 173 GLU A CA 1
ATOM 1378 C C . GLU A 1 173 ? -8.359 -36.156 -21.031 1 97.44 173 GLU A C 1
ATOM 1380 O O . GLU A 1 173 ? -9.539 -35.844 -21.188 1 97.44 173 GLU A O 1
ATOM 1385 N N . LEU A 1 174 ? -7.395 -35.344 -20.75 1 97.94 174 LEU A N 1
ATOM 1386 C CA . LEU A 1 174 ? -7.68 -33.906 -20.578 1 97.94 174 LEU A CA 1
ATOM 1387 C C . LEU A 1 174 ? -8.039 -33.25 -21.906 1 97.94 174 LEU A C 1
ATOM 1389 O O . LEU A 1 174 ? -8.945 -32.438 -21.969 1 97.94 174 LEU A O 1
ATOM 1393 N N . LEU A 1 175 ? -7.418 -33.656 -22.984 1 97.19 175 LEU A N 1
ATOM 1394 C CA . LEU A 1 175 ? -7.723 -33.094 -24.297 1 97.19 175 LEU A CA 1
ATOM 1395 C C . LEU A 1 175 ? -9.117 -33.531 -24.75 1 97.19 175 LEU A C 1
ATOM 1397 O O . LEU A 1 175 ? -9.805 -32.75 -25.438 1 97.19 175 LEU A O 1
ATOM 1401 N N . THR A 1 176 ? -9.523 -34.719 -24.375 1 97.81 176 THR A N 1
ATOM 1402 C CA . THR A 1 176 ? -10.883 -35.156 -24.688 1 97.81 176 THR A CA 1
ATOM 1403 C C . THR A 1 176 ? -11.906 -34.25 -24.031 1 97.81 176 THR A C 1
ATOM 1405 O O . THR A 1 176 ? -12.945 -33.938 -24.625 1 97.81 176 THR A O 1
ATOM 1408 N N . VAL A 1 177 ? -11.617 -33.781 -22.875 1 97.75 177 VAL A N 1
ATOM 1409 C CA . VAL A 1 177 ? -12.492 -32.844 -22.188 1 97.75 177 VAL A CA 1
ATOM 1410 C C . VAL A 1 177 ? -12.469 -31.5 -22.922 1 97.75 177 VAL A C 1
ATOM 1412 O O . VAL A 1 177 ? -13.516 -30.922 -23.203 1 97.75 177 VAL A O 1
ATOM 1415 N N . LYS A 1 178 ? -11.281 -31.062 -23.328 1 96.31 178 LYS A N 1
ATOM 1416 C CA . LYS A 1 178 ? -11.125 -29.781 -24.031 1 96.31 178 LYS A CA 1
ATOM 1417 C C . LYS A 1 178 ? -11.93 -29.75 -25.328 1 96.31 178 LYS A C 1
ATOM 1419 O O . LYS A 1 178 ? -12.477 -28.719 -25.703 1 96.31 178 LYS A O 1
ATOM 1424 N N . ARG A 1 179 ? -12.078 -30.922 -25.891 1 95.88 179 ARG A N 1
ATOM 1425 C CA . ARG A 1 179 ? -12.766 -31.031 -27.172 1 95.88 179 ARG A CA 1
ATOM 1426 C C . ARG A 1 179 ? -14.258 -31.25 -26.969 1 95.88 179 ARG A C 1
ATOM 1428 O O . ARG A 1 179 ? -15 -31.453 -27.938 1 95.88 179 ARG A O 1
ATOM 1435 N N . GLY A 1 180 ? -14.648 -31.375 -25.766 1 96.44 180 GLY A N 1
ATOM 1436 C CA . GLY A 1 180 ? -16.062 -31.562 -25.469 1 96.44 180 GLY A CA 1
ATOM 1437 C C . GLY A 1 180 ? -16.547 -32.969 -25.766 1 96.44 180 GLY A C 1
ATOM 1438 O O . GLY A 1 180 ? -17.719 -33.188 -26.047 1 96.44 180 GLY A O 1
ATOM 1439 N N . GLU A 1 181 ? -15.688 -33.906 -25.688 1 97.44 181 GLU A N 1
ATOM 1440 C CA . GLU A 1 181 ? -16.016 -35.281 -26 1 97.44 181 GLU A CA 1
ATOM 1441 C C . GLU A 1 181 ? -16.484 -36.031 -24.75 1 97.44 181 GLU A C 1
ATOM 1443 O O . GLU A 1 181 ? -16.656 -37.25 -24.797 1 97.44 181 GLU A O 1
ATOM 1448 N N . VAL A 1 182 ? -16.594 -35.438 -23.688 1 96.5 182 VAL A N 1
ATOM 1449 C CA . VAL A 1 182 ? -17.094 -35.969 -22.422 1 96.5 182 VAL A CA 1
ATOM 1450 C C . VAL A 1 182 ? -18.328 -35.188 -21.984 1 96.5 182 VAL A C 1
ATOM 1452 O O . VAL A 1 182 ? -18.422 -33.969 -22.219 1 96.5 182 VAL A O 1
ATOM 1455 N N . SER A 1 183 ? -19.25 -35.906 -21.312 1 96.06 183 SER A N 1
ATOM 1456 C CA . SER A 1 183 ? -20.438 -35.219 -20.844 1 96.06 183 SER A CA 1
ATOM 1457 C C . SER A 1 183 ? -20.125 -34.344 -19.625 1 96.06 183 SER A C 1
ATOM 1459 O O . SER A 1 183 ? -19.203 -34.625 -18.875 1 96.06 183 SER A O 1
ATOM 1461 N N . TRP A 1 184 ? -20.938 -33.281 -19.562 1 95.69 184 TRP A N 1
ATOM 1462 C CA . TRP A 1 184 ? -20.75 -32.375 -18.438 1 95.69 184 TRP A CA 1
ATOM 1463 C C . TRP A 1 184 ? -20.906 -33.125 -17.109 1 95.69 184 TRP A C 1
ATOM 1465 O O . TRP A 1 184 ? -20.094 -32.969 -16.203 1 95.69 184 TRP A O 1
ATOM 1475 N N . PRO A 1 185 ? -21.891 -33.969 -16.922 1 96.25 185 PRO A N 1
ATOM 1476 C CA . PRO A 1 185 ? -22.016 -34.719 -15.672 1 96.25 185 PRO A CA 1
ATOM 1477 C C . PRO A 1 185 ? -20.766 -35.562 -15.359 1 96.25 185 PRO A C 1
ATOM 1479 O O . PRO A 1 185 ? -20.391 -35.688 -14.195 1 96.25 185 PRO A O 1
ATOM 1482 N N . GLU A 1 186 ? -20.188 -36.062 -16.375 1 97.25 186 GLU A N 1
ATOM 1483 C CA . GLU A 1 186 ? -18.969 -36.844 -16.172 1 97.25 186 GLU A CA 1
ATOM 1484 C C . GLU A 1 186 ? -17.828 -35.938 -15.703 1 97.25 186 GLU A C 1
ATOM 1486 O O . GLU A 1 186 ? -17.062 -36.312 -14.805 1 97.25 186 GLU A O 1
ATOM 1491 N N . VAL A 1 187 ? -17.672 -34.781 -16.312 1 97.12 187 VAL A N 1
ATOM 1492 C CA . VAL A 1 187 ? -16.656 -33.812 -15.898 1 97.12 187 VAL A CA 1
ATOM 1493 C C . VAL A 1 187 ? -16.891 -33.438 -14.438 1 97.12 187 VAL A C 1
ATOM 1495 O O . VAL A 1 187 ? -15.938 -33.375 -13.648 1 97.12 187 VAL A O 1
ATOM 1498 N N . GLU A 1 188 ? -18.125 -33.219 -14.039 1 95.88 188 GLU A N 1
ATOM 1499 C CA . GLU A 1 188 ? -18.469 -32.875 -12.664 1 95.88 188 GLU A CA 1
ATOM 1500 C C . GLU A 1 188 ? -18.078 -34 -11.703 1 95.88 188 GLU A C 1
ATOM 1502 O O . GLU A 1 188 ? -17.547 -33.75 -10.625 1 95.88 188 GLU A O 1
ATOM 1507 N N . ARG A 1 189 ? -18.375 -35.188 -12.125 1 97.31 189 ARG A N 1
ATOM 1508 C CA . ARG A 1 189 ? -18.016 -36.344 -11.305 1 97.31 189 ARG A CA 1
ATOM 1509 C C . ARG A 1 189 ? -16.516 -36.406 -11.078 1 97.31 189 ARG A C 1
ATOM 1511 O O . ARG A 1 189 ? -16.062 -36.656 -9.961 1 97.31 189 ARG A O 1
ATOM 1518 N N . ARG A 1 190 ? -15.773 -36.188 -12.102 1 96.88 190 ARG A N 1
ATOM 1519 C CA . ARG A 1 190 ? -14.32 -36.188 -12.008 1 96.88 190 ARG A CA 1
ATOM 1520 C C . ARG A 1 190 ? -13.82 -35.094 -11.086 1 96.88 190 ARG A C 1
ATOM 1522 O O . ARG A 1 190 ? -12.922 -35.281 -10.273 1 96.88 190 ARG A O 1
ATOM 1529 N N . MET A 1 191 ? -14.422 -33.906 -11.227 1 96.12 191 MET A N 1
ATOM 1530 C CA . MET A 1 191 ? -14.039 -32.781 -10.375 1 96.12 191 MET A CA 1
ATOM 1531 C C . MET A 1 191 ? -14.305 -33.094 -8.906 1 96.12 191 MET A C 1
ATOM 1533 O O . MET A 1 191 ? -13.469 -32.812 -8.047 1 96.12 191 MET A O 1
ATOM 1537 N N . ASN A 1 192 ? -15.43 -33.656 -8.633 1 96 192 ASN A N 1
ATOM 1538 C CA . ASN A 1 192 ? -15.781 -34.031 -7.266 1 96 192 ASN A CA 1
ATOM 1539 C C . ASN A 1 192 ? -14.82 -35.062 -6.695 1 96 192 ASN A C 1
ATOM 1541 O O . ASN A 1 192 ? -14.398 -34.969 -5.543 1 96 192 ASN A O 1
ATOM 1545 N N . ARG A 1 193 ? -14.547 -36.031 -7.496 1 97.06 193 ARG A N 1
ATOM 1546 C CA . ARG A 1 193 ? -13.617 -37.062 -7.062 1 97.06 193 ARG A CA 1
ATOM 1547 C C . ARG A 1 193 ? -12.242 -36.469 -6.754 1 97.06 193 ARG A C 1
ATOM 1549 O O . ARG A 1 193 ? -11.648 -36.781 -5.723 1 97.06 193 ARG A O 1
ATOM 1556 N N . LEU A 1 194 ? -11.758 -35.656 -7.648 1 96.25 194 LEU A N 1
ATOM 1557 C CA . LEU A 1 194 ? -10.453 -35.031 -7.457 1 96.25 194 LEU A CA 1
ATOM 1558 C C . LEU A 1 194 ? -10.453 -34.156 -6.219 1 96.25 194 LEU A C 1
ATOM 1560 O O . LEU A 1 194 ? -9.461 -34.094 -5.496 1 96.25 194 LEU A O 1
ATOM 1564 N N . ALA A 1 195 ? -11.562 -33.438 -6.012 1 94.44 195 ALA A N 1
ATOM 1565 C CA . ALA A 1 195 ? -11.68 -32.625 -4.809 1 94.44 195 ALA A CA 1
ATOM 1566 C C . ALA A 1 195 ? -11.57 -33.5 -3.549 1 94.44 195 ALA A C 1
ATOM 1568 O O . ALA A 1 195 ? -10.867 -33.125 -2.604 1 94.44 195 ALA A O 1
ATOM 1569 N N . GLU A 1 196 ? -12.234 -34.562 -3.557 1 95.44 196 GLU A N 1
ATOM 1570 C CA . GLU A 1 196 ? -12.172 -35.5 -2.43 1 95.44 196 GLU A CA 1
ATOM 1571 C C . GLU A 1 196 ? -10.758 -36.031 -2.232 1 95.44 196 GLU A C 1
ATOM 1573 O O . GLU A 1 196 ? -10.289 -36.156 -1.1 1 95.44 196 GLU A O 1
ATOM 1578 N N . GLU A 1 197 ? -10.125 -36.344 -3.287 1 96.38 197 GLU A N 1
ATOM 1579 C CA . GLU A 1 197 ? -8.758 -36.844 -3.223 1 96.38 197 GLU A CA 1
ATOM 1580 C C . GLU A 1 197 ? -7.812 -35.781 -2.662 1 96.38 197 GLU A C 1
ATOM 1582 O O . GLU A 1 197 ? -6.848 -36.094 -1.968 1 96.38 197 GLU A O 1
ATOM 1587 N N . ASN A 1 198 ? -8.055 -34.531 -3.066 1 96.25 198 ASN A N 1
ATOM 1588 C CA . ASN A 1 198 ? -7.289 -33.438 -2.477 1 96.25 198 ASN A CA 1
ATOM 1589 C C . ASN A 1 198 ? -7.469 -33.375 -0.962 1 96.25 198 ASN A C 1
ATOM 1591 O O . ASN A 1 198 ? -6.496 -33.25 -0.221 1 96.25 198 ASN A O 1
ATOM 1595 N N . ASP A 1 199 ? -8.711 -33.562 -0.508 1 95.5 199 ASP A N 1
ATOM 1596 C CA . ASP A 1 199 ? -9.008 -33.531 0.921 1 95.5 199 ASP A CA 1
ATOM 1597 C C . ASP A 1 199 ? -8.266 -34.656 1.642 1 95.5 199 ASP A C 1
ATOM 1599 O O . ASP A 1 199 ? -7.656 -34.438 2.688 1 95.5 199 ASP A O 1
ATOM 1603 N N . GLU A 1 200 ? -8.297 -35.812 1.063 1 96.31 200 GLU A N 1
ATOM 1604 C CA . GLU A 1 200 ? -7.629 -36.969 1.649 1 96.31 200 GLU A CA 1
ATOM 1605 C C . GLU A 1 200 ? -6.117 -36.781 1.688 1 96.31 200 GLU A C 1
ATOM 1607 O O . GLU A 1 200 ? -5.469 -37.094 2.686 1 96.31 200 GLU A O 1
ATOM 1612 N N . ALA A 1 201 ? -5.594 -36.25 0.611 1 96.62 201 ALA A N 1
ATOM 1613 C CA . ALA A 1 201 ? -4.148 -36.062 0.509 1 96.62 201 ALA A CA 1
ATOM 1614 C C . ALA A 1 201 ? -3.672 -35 1.512 1 96.62 201 ALA A C 1
ATOM 1616 O O . ALA A 1 201 ? -2.562 -35.094 2.041 1 96.62 201 ALA A O 1
ATOM 1617 N N . ALA A 1 202 ? -4.5 -34.031 1.728 1 95.5 202 ALA A N 1
ATOM 1618 C CA . ALA A 1 202 ? -4.129 -32.938 2.639 1 95.5 202 ALA A CA 1
ATOM 1619 C C . ALA A 1 202 ? -3.875 -33.469 4.047 1 95.5 202 ALA A C 1
ATOM 1621 O O . ALA A 1 202 ? -2.959 -33.031 4.734 1 95.5 202 ALA A O 1
ATOM 1622 N N . ASP A 1 203 ? -4.594 -34.438 4.473 1 93 203 ASP A N 1
ATOM 1623 C CA . ASP A 1 203 ? -4.52 -35 5.816 1 93 203 ASP A CA 1
ATOM 1624 C C . ASP A 1 203 ? -3.184 -35.719 6.043 1 93 203 ASP A C 1
ATOM 1626 O O . ASP A 1 203 ? -2.65 -35.719 7.152 1 93 203 ASP A O 1
ATOM 1630 N N . ALA A 1 204 ? -2.562 -36.25 5.059 1 93.94 204 ALA A N 1
ATOM 1631 C CA . ALA A 1 204 ? -1.352 -37.062 5.176 1 93.94 204 ALA A CA 1
ATOM 1632 C C . ALA A 1 204 ? -0.189 -36.406 4.426 1 93.94 204 ALA A C 1
ATOM 1634 O O . ALA A 1 204 ? 0.821 -37.062 4.152 1 93.94 204 ALA A O 1
ATOM 1635 N N . SER A 1 205 ? -0.318 -35.219 4.078 1 97.56 205 SER A N 1
ATOM 1636 C CA . SER A 1 205 ? 0.649 -34.562 3.195 1 97.56 205 SER A CA 1
ATOM 1637 C C . SER A 1 205 ? 2.002 -34.406 3.881 1 97.56 205 SER A C 1
ATOM 1639 O O . SER A 1 205 ? 2.07 -34.062 5.062 1 97.56 205 SER A O 1
ATOM 1641 N N . PRO A 1 206 ? 3.119 -34.625 3.164 1 98.06 206 PRO A N 1
ATOM 1642 C CA . PRO A 1 206 ? 4.453 -34.375 3.717 1 98.06 206 PRO A CA 1
ATOM 1643 C C . PRO A 1 206 ? 4.797 -32.875 3.773 1 98.06 206 PRO A C 1
ATOM 1645 O O . PRO A 1 206 ? 5.836 -32.5 4.324 1 98.06 206 PRO A O 1
ATOM 1648 N N . LEU A 1 207 ? 3.988 -32 3.221 1 98.25 207 LEU A N 1
ATOM 1649 C CA . LEU A 1 207 ? 4.227 -30.562 3.184 1 98.25 207 LEU A CA 1
ATOM 1650 C C . LEU A 1 207 ? 4.078 -29.953 4.574 1 98.25 207 LEU A C 1
ATOM 1652 O O . LEU A 1 207 ? 3.258 -30.406 5.375 1 98.25 207 LEU A O 1
ATOM 1656 N N . PRO A 1 208 ? 4.895 -28.969 4.848 1 98.12 208 PRO A N 1
ATOM 1657 C CA . PRO A 1 208 ? 4.699 -28.25 6.102 1 98.12 208 PRO A CA 1
ATOM 1658 C C . PRO A 1 208 ? 3.359 -27.5 6.148 1 98.12 208 PRO A C 1
ATOM 1660 O O . PRO A 1 208 ? 2.738 -27.281 5.105 1 98.12 208 PRO A O 1
ATOM 1663 N N . PRO A 1 209 ? 2.844 -27.188 7.355 1 97.12 209 PRO A N 1
ATOM 1664 C CA . PRO A 1 209 ? 1.57 -26.469 7.473 1 97.12 209 PRO A CA 1
ATOM 1665 C C . PRO A 1 209 ? 1.598 -25.109 6.793 1 97.12 209 PRO A C 1
ATOM 1667 O O . PRO A 1 209 ? 0.579 -24.656 6.266 1 97.12 209 PRO A O 1
ATOM 1670 N N . GLY A 1 210 ? 2.74 -24.375 6.848 1 98.06 210 GLY A N 1
ATOM 1671 C CA . GLY A 1 210 ? 2.926 -23.078 6.195 1 98.06 210 GLY A CA 1
ATOM 1672 C C . GLY A 1 210 ? 4.238 -22.984 5.441 1 98.06 210 GLY A C 1
ATOM 1673 O O . GLY A 1 210 ? 5.152 -23.781 5.668 1 98.06 210 GLY A O 1
ATOM 1674 N N . PRO A 1 211 ? 4.289 -22.031 4.535 1 98.56 211 PRO A N 1
ATOM 1675 C CA . PRO A 1 211 ? 5.539 -21.828 3.805 1 98.56 211 PRO A CA 1
ATOM 1676 C C . PRO A 1 211 ? 6.652 -21.266 4.68 1 98.56 211 PRO A C 1
ATOM 1678 O O . PRO A 1 211 ? 6.398 -20.844 5.816 1 98.56 211 PRO A O 1
ATOM 1681 N N . ASP A 1 212 ? 7.828 -21.359 4.195 1 98.69 212 ASP A N 1
ATOM 1682 C CA . ASP A 1 212 ? 8.977 -20.781 4.902 1 98.69 212 ASP A CA 1
ATOM 1683 C C . ASP A 1 212 ? 9.125 -19.297 4.605 1 98.69 212 ASP A C 1
ATOM 1685 O O . ASP A 1 212 ? 10.047 -18.891 3.895 1 98.69 212 ASP A O 1
ATOM 1689 N N . ARG A 1 213 ? 8.25 -18.516 5.242 1 98.69 213 ARG A N 1
ATOM 1690 C CA . ARG A 1 213 ? 8.18 -17.078 4.996 1 98.69 213 ARG A CA 1
ATOM 1691 C C . ARG A 1 213 ? 9.508 -16.406 5.32 1 98.69 213 ARG A C 1
ATOM 1693 O O . ARG A 1 213 ? 9.93 -15.477 4.629 1 98.69 213 ARG A O 1
ATOM 1700 N N . ALA A 1 214 ? 10.18 -16.875 6.359 1 98.62 214 ALA A N 1
ATOM 1701 C CA . ALA A 1 214 ? 11.438 -16.281 6.793 1 98.62 214 ALA A CA 1
ATOM 1702 C C . ALA A 1 214 ? 12.508 -16.422 5.711 1 98.62 214 ALA A C 1
ATOM 1704 O O . ALA A 1 214 ? 13.227 -15.461 5.418 1 98.62 214 ALA A O 1
ATOM 1705 N N . ALA A 1 215 ? 12.586 -17.547 5.121 1 98.81 215 ALA A N 1
ATOM 1706 C CA . ALA A 1 215 ? 13.57 -17.766 4.07 1 98.81 215 ALA A CA 1
ATOM 1707 C C . ALA A 1 215 ? 13.289 -16.906 2.85 1 98.81 215 ALA A C 1
ATOM 1709 O O . ALA A 1 215 ? 14.211 -16.344 2.252 1 98.81 215 ALA A O 1
ATOM 1710 N N . VAL A 1 216 ? 12.047 -16.766 2.529 1 98.81 216 VAL A N 1
ATOM 1711 C CA . VAL A 1 216 ? 11.648 -15.977 1.37 1 98.81 216 VAL A CA 1
ATOM 1712 C C . VAL A 1 216 ? 11.914 -14.5 1.64 1 98.81 216 VAL A C 1
ATOM 1714 O O . VAL A 1 216 ? 12.398 -13.781 0.764 1 98.81 216 VAL A O 1
ATOM 1717 N N . GLU A 1 217 ? 11.602 -14.094 2.842 1 98.88 217 GLU A N 1
ATOM 1718 C CA . GLU A 1 217 ? 11.836 -12.695 3.199 1 98.88 217 GLU A CA 1
ATOM 1719 C C . GLU A 1 217 ? 13.328 -12.367 3.199 1 98.88 217 GLU A C 1
ATOM 1721 O O . GLU A 1 217 ? 13.734 -11.281 2.771 1 98.88 217 GLU A O 1
ATOM 1726 N N . ASP A 1 218 ? 14.148 -13.305 3.719 1 98.81 218 ASP A N 1
ATOM 1727 C CA . ASP A 1 218 ? 15.594 -13.117 3.684 1 98.81 218 ASP A CA 1
ATOM 1728 C C . ASP A 1 218 ? 16.094 -12.906 2.252 1 98.81 218 ASP A C 1
ATOM 1730 O O . ASP A 1 218 ? 16.891 -12.008 1.994 1 98.81 218 ASP A O 1
ATOM 1734 N N . PHE A 1 219 ? 15.641 -13.656 1.367 1 98.88 219 PHE A N 1
ATOM 1735 C CA . PHE A 1 219 ? 15.969 -13.523 -0.048 1 98.88 219 PHE A CA 1
ATOM 1736 C C . PHE A 1 219 ? 15.531 -12.172 -0.584 1 98.88 219 PHE A C 1
ATOM 1738 O O . PHE A 1 219 ? 16.297 -11.484 -1.26 1 98.88 219 PHE A O 1
ATOM 1745 N N . LEU A 1 220 ? 14.25 -11.742 -0.258 1 98.81 220 LEU A N 1
ATOM 1746 C CA . LEU A 1 220 ? 13.711 -10.469 -0.721 1 98.81 220 LEU A CA 1
ATOM 1747 C C . LEU A 1 220 ? 14.562 -9.305 -0.216 1 98.81 220 LEU A C 1
ATOM 1749 O O . LEU A 1 220 ? 14.93 -8.422 -0.99 1 98.81 220 LEU A O 1
ATOM 1753 N N . VAL A 1 221 ? 14.922 -9.352 1.065 1 98.62 221 VAL A N 1
ATOM 1754 C CA . VAL A 1 221 ? 15.68 -8.273 1.695 1 98.62 221 VAL A CA 1
ATOM 1755 C C . VAL A 1 221 ? 17.078 -8.195 1.083 1 98.62 221 VAL A C 1
ATOM 1757 O O . VAL A 1 221 ? 17.562 -7.109 0.781 1 98.62 221 VAL A O 1
ATOM 1760 N N . ARG A 1 222 ? 17.703 -9.344 0.854 1 98.44 222 ARG A N 1
ATOM 1761 C CA . ARG A 1 222 ? 19.031 -9.359 0.245 1 98.44 222 ARG A CA 1
ATOM 1762 C C . ARG A 1 222 ? 18.984 -8.82 -1.182 1 98.44 222 ARG A C 1
ATOM 1764 O O . ARG A 1 222 ? 19.875 -8.086 -1.604 1 98.44 222 ARG A O 1
ATOM 1771 N N . THR A 1 223 ? 17.938 -9.195 -1.881 1 98.69 223 THR A N 1
ATOM 1772 C CA . THR A 1 223 ? 17.781 -8.727 -3.252 1 98.69 223 THR A CA 1
ATOM 1773 C C . THR A 1 223 ? 17.594 -7.211 -3.289 1 98.69 223 THR A C 1
ATOM 1775 O O . THR A 1 223 ? 18.188 -6.523 -4.117 1 98.69 223 THR A O 1
ATOM 1778 N N . ARG A 1 224 ? 16.781 -6.672 -2.342 1 98.25 224 ARG A N 1
ATOM 1779 C CA . ARG A 1 224 ? 16.562 -5.234 -2.25 1 98.25 224 ARG A CA 1
ATOM 1780 C C . ARG A 1 224 ? 17.859 -4.504 -1.901 1 98.25 224 ARG A C 1
ATOM 1782 O O . ARG A 1 224 ? 18.156 -3.459 -2.479 1 98.25 224 ARG A O 1
ATOM 1789 N N . ARG A 1 225 ? 18.578 -5.094 -0.981 1 97.25 225 ARG A N 1
ATOM 1790 C CA . ARG A 1 225 ? 19.828 -4.492 -0.548 1 97.25 225 ARG A CA 1
ATOM 1791 C C . ARG A 1 225 ? 20.828 -4.422 -1.697 1 97.25 225 ARG A C 1
ATOM 1793 O O . ARG A 1 225 ? 21.516 -3.408 -1.879 1 97.25 225 ARG A O 1
ATOM 1800 N N . ALA A 1 226 ? 20.844 -5.473 -2.51 1 96.19 226 ALA A N 1
ATOM 1801 C CA . ALA A 1 226 ? 21.781 -5.562 -3.619 1 96.19 226 ALA A CA 1
ATOM 1802 C C . ALA A 1 226 ? 21.438 -4.555 -4.715 1 96.19 226 ALA A C 1
ATOM 1804 O O . ALA A 1 226 ? 22.312 -4.164 -5.504 1 96.19 226 ALA A O 1
ATOM 1805 N N . SER A 1 227 ? 20.203 -4.094 -4.781 1 92.12 227 SER A N 1
ATOM 1806 C CA . SER A 1 227 ? 19.734 -3.184 -5.82 1 92.12 227 SER A CA 1
ATOM 1807 C C . SER A 1 227 ? 19.578 -1.766 -5.285 1 92.12 227 SER A C 1
ATOM 1809 O O . SER A 1 227 ? 19.031 -0.898 -5.965 1 92.12 227 SER A O 1
ATOM 1811 N N . ALA A 1 228 ? 19.938 -1.514 -4.008 1 91.06 228 ALA A N 1
ATOM 1812 C CA . ALA A 1 228 ? 19.766 -0.214 -3.363 1 91.06 228 ALA A CA 1
ATOM 1813 C C . ALA A 1 228 ? 20.906 0.733 -3.729 1 91.06 228 ALA A C 1
ATOM 1815 O O . ALA A 1 228 ? 22.016 0.29 -4.031 1 91.06 228 ALA A O 1
ATOM 1816 N N . MET B 1 1 ? -3.219 -1.166 20.594 1 76.69 1 MET B N 1
ATOM 1817 C CA . MET B 1 1 ? -2.082 -1.009 21.484 1 76.69 1 MET B CA 1
ATOM 1818 C C . MET B 1 1 ? -0.78 -0.873 20.703 1 76.69 1 MET B C 1
ATOM 1820 O O . MET B 1 1 ? -0.57 -1.573 19.719 1 76.69 1 MET B O 1
ATOM 1824 N N . ILE B 1 2 ? -0.069 0.15 21.188 1 90.62 2 ILE B N 1
ATOM 1825 C CA . ILE B 1 2 ? 1.228 0.39 20.562 1 90.62 2 ILE B CA 1
ATOM 1826 C C . ILE B 1 2 ? 2.156 -0.792 20.828 1 90.62 2 ILE B C 1
ATOM 1828 O O . ILE B 1 2 ? 2.166 -1.342 21.938 1 90.62 2 ILE B O 1
ATOM 1832 N N . THR B 1 3 ? 2.879 -1.293 19.828 1 93.88 3 THR B N 1
ATOM 1833 C CA . THR B 1 3 ? 3.809 -2.406 19.984 1 93.88 3 THR B CA 1
ATOM 1834 C C . THR B 1 3 ? 5.188 -1.907 20.391 1 93.88 3 THR B C 1
ATOM 1836 O O . THR B 1 3 ? 5.5 -0.725 20.234 1 93.88 3 THR B O 1
ATOM 1839 N N . PRO B 1 4 ? 5.98 -2.85 21.016 1 94.5 4 PRO B N 1
ATOM 1840 C CA . PRO B 1 4 ? 7.355 -2.457 21.344 1 94.5 4 PRO B CA 1
ATOM 1841 C C . PRO B 1 4 ? 8.133 -1.97 20.125 1 94.5 4 PRO B C 1
ATOM 1843 O O . PRO B 1 4 ? 8.922 -1.027 20.219 1 94.5 4 PRO B O 1
ATOM 1846 N N . ALA B 1 5 ? 7.945 -2.539 19 1 93.75 5 ALA B N 1
ATOM 1847 C CA . ALA B 1 5 ? 8.609 -2.119 17.766 1 93.75 5 ALA B CA 1
ATOM 1848 C C . ALA B 1 5 ? 8.18 -0.71 17.375 1 93.75 5 ALA B C 1
ATOM 1850 O O . ALA B 1 5 ? 9.008 0.102 16.953 1 93.75 5 ALA B O 1
ATOM 1851 N N . ASP B 1 6 ? 6.914 -0.459 17.5 1 96.12 6 ASP B N 1
ATOM 1852 C CA . ASP B 1 6 ? 6.398 0.881 17.234 1 96.12 6 ASP B CA 1
ATOM 1853 C C . ASP B 1 6 ? 7.062 1.914 18.156 1 96.12 6 ASP B C 1
ATOM 1855 O O . ASP B 1 6 ? 7.469 2.982 17.688 1 96.12 6 ASP B O 1
ATOM 1859 N N . GLU B 1 7 ? 7.109 1.575 19.438 1 96.75 7 GLU B N 1
ATOM 1860 C CA . GLU B 1 7 ? 7.719 2.473 20.406 1 96.75 7 GLU B CA 1
ATOM 1861 C C . GLU B 1 7 ? 9.164 2.785 20.047 1 96.75 7 GLU B C 1
ATOM 1863 O O . GLU B 1 7 ? 9.617 3.926 20.172 1 96.75 7 GLU B O 1
ATOM 1868 N N . THR B 1 8 ? 9.867 1.764 19.609 1 97.69 8 THR B N 1
ATOM 1869 C CA . THR B 1 8 ? 11.266 1.926 19.219 1 97.69 8 THR B CA 1
ATOM 1870 C C . THR B 1 8 ? 11.383 2.855 18.016 1 97.69 8 THR B C 1
ATOM 1872 O O . THR B 1 8 ? 12.297 3.688 17.953 1 97.69 8 THR B O 1
ATOM 1875 N N . LEU B 1 9 ? 10.477 2.752 17.047 1 98.19 9 LEU B N 1
ATOM 1876 C CA . LEU B 1 9 ? 10.492 3.615 15.875 1 98.19 9 LEU B CA 1
ATOM 1877 C C . LEU B 1 9 ? 10.344 5.078 16.266 1 98.19 9 LEU B C 1
ATOM 1879 O O . LEU B 1 9 ? 11.102 5.934 15.805 1 98.19 9 LEU B O 1
ATOM 1883 N N . VAL B 1 10 ? 9.43 5.371 17.156 1 98.25 10 VAL B N 1
ATOM 1884 C CA . VAL B 1 10 ? 9.188 6.75 17.578 1 98.25 10 VAL B CA 1
ATOM 1885 C C . VAL B 1 10 ? 10.344 7.242 18.438 1 98.25 10 VAL B C 1
ATOM 1887 O O . VAL B 1 10 ? 10.859 8.344 18.234 1 98.25 10 VAL B O 1
ATOM 1890 N N . ARG B 1 11 ? 10.797 6.426 19.375 1 97.25 11 ARG B N 1
ATOM 1891 C CA . ARG B 1 11 ? 11.836 6.801 20.328 1 97.25 11 ARG B CA 1
ATOM 1892 C C . ARG B 1 11 ? 13.172 7.027 19.625 1 97.25 11 ARG B C 1
ATOM 1894 O O . ARG B 1 11 ? 13.859 8.016 19.891 1 97.25 11 ARG B O 1
ATOM 1901 N N . ASP B 1 12 ? 13.5 6.168 18.688 1 98.12 12 ASP B N 1
ATOM 1902 C CA . ASP B 1 12 ? 14.867 6.133 18.172 1 98.12 12 ASP B CA 1
ATOM 1903 C C . ASP B 1 12 ? 14.969 6.844 16.828 1 98.12 12 ASP B C 1
ATOM 1905 O O . ASP B 1 12 ? 16.062 7.18 16.375 1 98.12 12 ASP B O 1
ATOM 1909 N N . HIS B 1 13 ? 13.789 7.105 16.188 1 98.62 13 HIS B N 1
ATOM 1910 C CA . HIS B 1 13 ? 13.906 7.543 14.805 1 98.62 13 HIS B CA 1
ATOM 1911 C C . HIS B 1 13 ? 13.094 8.812 14.555 1 98.62 13 HIS B C 1
ATOM 1913 O O . HIS B 1 13 ? 12.867 9.188 13.406 1 98.62 13 HIS B O 1
ATOM 1919 N N . THR B 1 14 ? 12.609 9.492 15.617 1 98.75 14 THR B N 1
ATOM 1920 C CA . THR B 1 14 ? 11.938 10.781 15.477 1 98.75 14 THR B CA 1
ATOM 1921 C C . THR B 1 14 ? 12.914 11.844 14.977 1 98.75 14 THR B C 1
ATOM 1923 O O . THR B 1 14 ? 14.039 11.953 15.477 1 98.75 14 THR B O 1
ATOM 1926 N N . VAL B 1 15 ? 12.484 12.594 13.961 1 98.88 15 VAL B N 1
ATOM 1927 C CA . VAL B 1 15 ? 13.359 13.633 13.422 1 98.88 15 VAL B CA 1
ATOM 1928 C C . VAL B 1 15 ? 12.789 15.008 13.734 1 98.88 15 VAL B C 1
ATOM 1930 O O . VAL B 1 15 ? 13.492 16.016 13.656 1 98.88 15 VAL B O 1
ATOM 1933 N N . TYR B 1 16 ? 11.562 15.094 14.031 1 98.88 16 TYR B N 1
ATOM 1934 C CA . TYR B 1 16 ? 10.867 16.328 14.352 1 98.88 16 TYR B CA 1
ATOM 1935 C C . TYR B 1 16 ? 9.727 16.078 15.328 1 98.88 16 TYR B C 1
ATOM 1937 O O . TYR B 1 16 ? 8.977 15.117 15.188 1 98.88 16 TYR B O 1
ATOM 1945 N N . ALA B 1 17 ? 9.602 16.75 16.359 1 98.75 17 ALA B N 1
ATOM 1946 C CA . ALA B 1 17 ? 8.516 16.703 17.344 1 98.75 17 ALA B CA 1
ATOM 1947 C C . ALA B 1 17 ? 8.125 18.109 17.797 1 98.75 17 ALA B C 1
ATOM 1949 O O . ALA B 1 17 ? 8.992 18.953 18 1 98.75 17 ALA B O 1
ATOM 1950 N N . CYS B 1 18 ? 6.832 18.297 17.922 1 98.5 18 CYS B N 1
ATOM 1951 C CA . CYS B 1 18 ? 6.344 19.609 18.328 1 98.5 18 CYS B CA 1
ATOM 1952 C C . CYS B 1 18 ? 5.07 19.484 19.156 1 98.5 18 CYS B C 1
ATOM 1954 O O . CYS B 1 18 ? 4.5 18.406 19.266 1 98.5 18 CYS B O 1
ATOM 1956 N N . VAL B 1 19 ? 4.75 20.562 19.812 1 97.81 19 VAL B N 1
ATOM 1957 C CA . VAL B 1 19 ? 3.48 20.688 20.531 1 97.81 19 VAL B CA 1
ATOM 1958 C C . VAL B 1 19 ? 2.447 21.359 19.625 1 97.81 19 VAL B C 1
ATOM 1960 O O . VAL B 1 19 ? 2.758 22.344 18.938 1 97.81 19 VAL B O 1
ATOM 1963 N N . MET B 1 20 ? 1.279 20.75 19.578 1 97.56 20 MET B N 1
ATOM 1964 C CA . MET B 1 20 ? 0.17 21.297 18.797 1 97.56 20 MET B CA 1
ATOM 1965 C C . MET B 1 20 ? -1.028 21.578 19.703 1 97.56 20 MET B C 1
ATOM 1967 O O . MET B 1 20 ? -0.875 21.766 20.906 1 97.56 20 MET B O 1
ATOM 1971 N N . GLY B 1 21 ? -2.137 21.844 19.078 1 95 21 GLY B N 1
ATOM 1972 C CA . GLY B 1 21 ? -3.332 22.125 19.859 1 95 21 GLY B CA 1
ATOM 1973 C C . GLY B 1 21 ? -3.398 23.547 20.359 1 95 21 GLY B C 1
ATOM 1974 O O . GLY B 1 21 ? -2.84 24.469 19.75 1 95 21 GLY B O 1
ATOM 1975 N N . SER B 1 22 ? -4.148 23.656 21.484 1 95.12 22 SER B N 1
ATOM 1976 C CA . SER B 1 22 ? -4.43 24.984 22.031 1 95.12 22 SER B CA 1
ATOM 1977 C C . SER B 1 22 ? -3.141 25.719 22.375 1 95.12 22 SER B C 1
ATOM 1979 O O . SER B 1 22 ? -3.049 26.938 22.188 1 95.12 22 SER B O 1
ATOM 1981 N N . ARG B 1 23 ? -2.229 25.016 22.812 1 95.38 23 ARG B N 1
ATOM 1982 C CA . ARG B 1 23 ? -0.973 25.656 23.203 1 95.38 23 ARG B CA 1
ATOM 1983 C C . ARG B 1 23 ? -0.259 26.25 22 1 95.38 23 ARG B C 1
ATOM 1985 O O . ARG B 1 23 ? 0.211 27.391 22.047 1 95.38 23 ARG B O 1
ATOM 1992 N N . ALA B 1 24 ? -0.18 25.547 20.906 1 96.56 24 ALA B N 1
ATOM 1993 C CA . ALA B 1 24 ? 0.463 26.047 19.703 1 96.56 24 ALA B CA 1
ATOM 1994 C C . ALA B 1 24 ? -0.354 27.156 19.062 1 96.56 24 ALA B C 1
ATOM 1996 O O . ALA B 1 24 ? 0.206 28.094 18.469 1 96.56 24 ALA B O 1
ATOM 1997 N N . PHE B 1 25 ? -1.65 27.141 19.25 1 97.06 25 PHE B N 1
ATOM 1998 C CA . PHE B 1 25 ? -2.547 28.078 18.594 1 97.06 25 PHE B CA 1
ATOM 1999 C C . PHE B 1 25 ? -2.639 29.375 19.391 1 97.06 25 PHE B C 1
ATOM 2001 O O . PHE B 1 25 ? -3.189 30.375 18.906 1 97.06 25 PHE B O 1
ATOM 2008 N N . GLY B 1 26 ? -2.152 29.391 20.609 1 96.12 26 GLY B N 1
ATOM 2009 C CA . GLY B 1 26 ? -2.305 30.531 21.484 1 96.12 26 GLY B CA 1
ATOM 2010 C C . GLY B 1 26 ? -3.648 30.594 22.188 1 96.12 26 GLY B C 1
ATOM 2011 O O . GLY B 1 26 ? -4.156 31.672 22.484 1 96.12 26 GLY B O 1
ATOM 2012 N N . LEU B 1 27 ? -4.1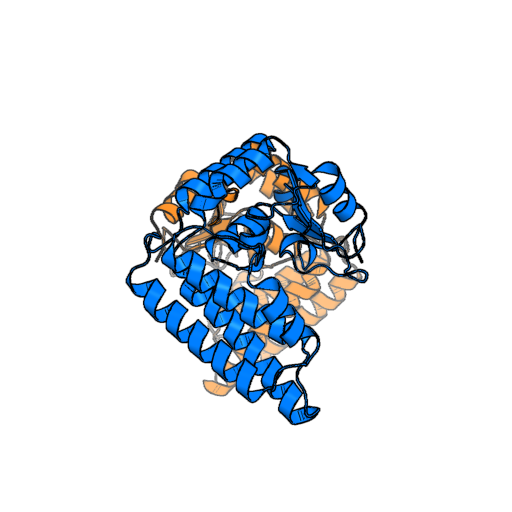99 29.422 22.422 1 95.94 27 LEU B N 1
ATOM 2013 C CA . LEU B 1 27 ? -5.547 29.359 22.969 1 95.94 27 LEU B CA 1
ATOM 2014 C C . LEU B 1 27 ? -5.543 28.609 24.312 1 95.94 27 LEU B C 1
ATOM 2016 O O . LEU B 1 27 ? -6.605 28.297 24.859 1 95.94 27 LEU B O 1
ATOM 2020 N N . ALA B 1 28 ? -4.344 28.344 24.734 1 93.25 28 ALA B N 1
ATOM 2021 C CA . ALA B 1 28 ? -4.23 27.5 25.938 1 93.25 28 ALA B CA 1
ATOM 2022 C C . ALA B 1 28 ? -4.852 28.188 27.141 1 93.25 28 ALA B C 1
ATOM 2024 O O . ALA B 1 28 ? -4.742 29.406 27.297 1 93.25 28 ALA B O 1
ATOM 2025 N N . THR B 1 29 ? -5.535 27.328 27.875 1 90.44 29 THR B N 1
ATOM 2026 C CA . THR B 1 29 ? -6.023 27.703 29.203 1 90.44 29 THR B CA 1
ATOM 2027 C C . THR B 1 29 ? -5.418 26.812 30.281 1 90.44 29 THR B C 1
ATOM 2029 O O . THR B 1 29 ? -4.582 25.953 29.969 1 90.44 29 THR B O 1
ATOM 2032 N N . GLU B 1 30 ? -5.738 27.031 31.562 1 86.81 30 GLU B N 1
ATOM 2033 C CA . GLU B 1 30 ? -5.168 26.266 32.656 1 86.81 30 GLU B CA 1
ATOM 2034 C C . GLU B 1 30 ? -5.43 24.766 32.5 1 86.81 30 GLU B C 1
ATOM 2036 O O . GLU B 1 30 ? -4.582 23.953 32.844 1 86.81 30 GLU B O 1
ATOM 2041 N N . GLY B 1 31 ? -6.449 24.375 31.812 1 85.19 31 GLY B N 1
ATOM 2042 C CA . GLY B 1 31 ? -6.809 22.969 31.703 1 85.19 31 GLY B CA 1
ATOM 2043 C C . GLY B 1 31 ? -6.465 22.375 30.359 1 85.19 31 GLY B C 1
ATOM 2044 O O . GLY B 1 31 ? -6.828 21.234 30.062 1 85.19 31 GLY B O 1
ATOM 2045 N N . SER B 1 32 ? -5.602 23.125 29.703 1 88.38 32 SER B N 1
ATOM 2046 C CA . SER B 1 32 ? -5.328 22.641 28.359 1 88.38 32 SER B CA 1
ATOM 2047 C C . SER B 1 32 ? -4.324 21.5 28.375 1 88.38 32 SER B C 1
ATOM 2049 O O . SER B 1 32 ? -3.324 21.547 29.094 1 88.38 32 SER B O 1
ATOM 2051 N N . ASP B 1 33 ? -4.695 20.375 27.625 1 89.5 33 ASP B N 1
ATOM 2052 C CA . ASP B 1 33 ? -3.762 19.266 27.453 1 89.5 33 ASP B CA 1
ATOM 2053 C C . ASP B 1 33 ? -2.664 19.609 26.453 1 89.5 33 ASP B C 1
ATOM 2055 O O . ASP B 1 33 ? -2.662 20.703 25.891 1 89.5 33 ASP B O 1
ATOM 2059 N N . THR B 1 34 ? -1.632 18.766 26.516 1 93.19 34 THR B N 1
ATOM 2060 C CA . THR B 1 34 ? -0.539 18.938 25.562 1 93.19 34 THR B CA 1
ATOM 2061 C C . THR B 1 34 ? -0.619 17.891 24.453 1 93.19 34 THR B C 1
ATOM 2063 O O . THR B 1 34 ? -0.418 16.703 24.688 1 93.19 34 THR B O 1
ATOM 2066 N N . ASP B 1 35 ? -0.919 18.344 23.297 1 95.75 35 ASP B N 1
ATOM 2067 C CA . ASP B 1 35 ? -0.914 17.484 22.109 1 95.75 35 ASP B CA 1
ATOM 2068 C C . ASP B 1 35 ? 0.471 17.438 21.469 1 95.75 35 ASP B C 1
ATOM 2070 O O . ASP B 1 35 ? 1.029 18.469 21.109 1 95.75 35 ASP B O 1
ATOM 2074 N N . ARG B 1 36 ? 0.988 16.25 21.359 1 97.69 36 ARG B N 1
ATOM 2075 C CA . ARG B 1 36 ? 2.307 16.109 20.766 1 97.69 36 ARG B CA 1
ATOM 2076 C C . ARG B 1 36 ? 2.209 15.43 19.391 1 97.69 36 ARG B C 1
ATOM 2078 O O . ARG B 1 36 ? 1.48 14.445 19.234 1 97.69 36 ARG B O 1
ATOM 2085 N N . ARG B 1 37 ? 2.842 16.047 18.484 1 98.5 37 ARG B N 1
ATOM 2086 C CA . ARG B 1 37 ? 2.922 15.492 17.125 1 98.5 37 ARG B CA 1
ATOM 2087 C C . ARG B 1 37 ? 4.375 15.32 16.688 1 98.5 37 ARG B C 1
ATOM 2089 O O . ARG B 1 37 ? 5.262 16.016 17.188 1 98.5 37 ARG B O 1
ATOM 2096 N N . GLY B 1 38 ? 4.59 14.391 15.789 1 98.25 38 GLY B N 1
ATOM 2097 C CA . GLY B 1 38 ? 5.957 14.211 15.336 1 98.25 38 GLY B CA 1
ATOM 2098 C C . GLY B 1 38 ? 6.055 13.453 14.023 1 98.25 38 GLY B C 1
ATOM 2099 O O . GLY B 1 38 ? 5.039 13.055 13.453 1 98.25 38 GLY B O 1
ATOM 2100 N N . VAL B 1 39 ? 7.293 13.414 13.562 1 98.88 39 VAL B N 1
ATOM 2101 C CA . VAL B 1 39 ? 7.66 12.68 12.352 1 98.88 39 VAL B CA 1
ATOM 2102 C C . VAL B 1 39 ? 8.836 11.758 12.641 1 98.88 39 VAL B C 1
ATOM 2104 O O . VAL B 1 39 ? 9.844 12.18 13.227 1 98.88 39 VAL B O 1
ATOM 2107 N N . TYR B 1 40 ? 8.703 10.531 12.391 1 98.81 40 TYR B N 1
ATOM 2108 C CA . TYR B 1 40 ? 9.836 9.617 12.469 1 98.81 40 TYR B CA 1
ATOM 2109 C C . TYR B 1 40 ? 10.195 9.062 11.094 1 98.81 40 TYR B C 1
ATOM 2111 O O . TYR B 1 40 ? 9.367 9.078 10.18 1 98.81 40 TYR B O 1
ATOM 2119 N N . VAL B 1 41 ? 11.445 8.711 10.906 1 98.81 41 VAL B N 1
ATOM 2120 C CA . VAL B 1 41 ? 11.961 8.086 9.688 1 98.81 41 VAL B CA 1
ATOM 2121 C C . VAL B 1 41 ? 12.32 6.629 9.969 1 98.81 41 VAL B C 1
ATOM 2123 O O . VAL B 1 41 ? 13.367 6.344 10.547 1 98.81 41 VAL B O 1
ATOM 2126 N N . ALA B 1 42 ? 11.406 5.777 9.523 1 98.62 42 ALA B N 1
ATOM 2127 C CA . ALA B 1 42 ? 11.742 4.363 9.68 1 98.62 42 ALA B CA 1
ATOM 2128 C C . ALA B 1 42 ? 12.977 4 8.859 1 98.62 42 ALA B C 1
ATOM 2130 O O . ALA B 1 42 ? 13.133 4.453 7.727 1 98.62 42 ALA B O 1
ATOM 2131 N N . PRO B 1 43 ? 13.938 3.176 9.492 1 98.19 43 PRO B N 1
ATOM 2132 C CA . PRO B 1 43 ? 15.078 2.717 8.695 1 98.19 43 PRO B CA 1
ATOM 2133 C C . PRO B 1 43 ? 14.656 2.098 7.359 1 98.19 43 PRO B C 1
ATOM 2135 O O . PRO B 1 43 ? 13.742 1.267 7.324 1 98.19 43 PRO B O 1
ATOM 2138 N N . THR B 1 44 ? 15.344 2.508 6.285 1 98.06 44 THR B N 1
ATOM 2139 C CA . THR B 1 44 ? 14.961 2.17 4.922 1 98.06 44 THR B CA 1
ATOM 2140 C C . THR B 1 44 ? 14.859 0.657 4.746 1 98.06 44 THR B C 1
ATOM 2142 O O . THR B 1 44 ? 13.906 0.159 4.137 1 98.06 44 THR B O 1
ATOM 2145 N N . PRO B 1 45 ? 15.75 -0.237 5.301 1 98 45 PRO B N 1
ATOM 2146 C CA . PRO B 1 45 ? 15.68 -1.683 5.078 1 98 45 PRO B CA 1
ATOM 2147 C C . PRO B 1 45 ? 14.406 -2.307 5.652 1 98 45 PRO B C 1
ATOM 2149 O O . PRO B 1 45 ? 14.023 -3.408 5.25 1 98 45 PRO B O 1
ATOM 2152 N N . LEU B 1 46 ? 13.781 -1.607 6.621 1 98.12 46 LEU B N 1
ATOM 2153 C CA . LEU B 1 46 ? 12.531 -2.137 7.156 1 98.12 46 LEU B CA 1
ATOM 2154 C C . LEU B 1 46 ? 11.453 -2.184 6.082 1 98.12 46 LEU B C 1
ATOM 2156 O O . LEU B 1 46 ? 10.531 -2.998 6.156 1 98.12 46 LEU B O 1
ATOM 2160 N N . PHE B 1 47 ? 11.609 -1.327 5.043 1 98 47 PHE B N 1
ATOM 2161 C CA . PHE B 1 47 ? 10.633 -1.28 3.963 1 98 47 PHE B CA 1
ATOM 2162 C C . PHE B 1 47 ? 10.875 -2.41 2.969 1 98 47 PHE B C 1
ATOM 2164 O O . PHE B 1 47 ? 10.062 -2.631 2.064 1 98 47 PHE B O 1
ATOM 2171 N N . TRP B 1 48 ? 11.977 -3.141 3.129 1 97.62 48 TRP B N 1
ATOM 2172 C CA . TRP B 1 48 ? 12.305 -4.215 2.197 1 97.62 48 TRP B CA 1
ATOM 2173 C C . TRP B 1 48 ? 11.656 -5.527 2.623 1 97.62 48 TRP B C 1
ATOM 2175 O O . TRP B 1 48 ? 11.633 -6.492 1.859 1 97.62 48 TRP B O 1
ATOM 2185 N N . ARG B 1 49 ? 11.117 -5.551 3.795 1 97.94 49 ARG B N 1
ATOM 2186 C CA . ARG B 1 49 ? 10.414 -6.715 4.328 1 97.94 49 ARG B CA 1
ATOM 2187 C C . ARG B 1 49 ? 8.969 -6.758 3.846 1 97.94 49 ARG B C 1
ATOM 2189 O O . ARG B 1 49 ? 8.477 -5.785 3.266 1 97.94 49 ARG B O 1
ATOM 2196 N N . PHE B 1 50 ? 8.227 -7.883 4.035 1 98.25 50 PHE B N 1
ATOM 2197 C CA . PHE B 1 50 ? 6.824 -7.992 3.65 1 98.25 50 PHE B CA 1
ATOM 2198 C C . PHE B 1 50 ? 5.961 -7.047 4.477 1 98.25 50 PHE B C 1
ATOM 2200 O O . PHE B 1 50 ? 5.09 -6.363 3.939 1 98.25 50 PHE B O 1
ATOM 2207 N N . ASP B 1 51 ? 6.164 -7.039 5.809 1 97.12 51 ASP B N 1
ATOM 2208 C CA . ASP B 1 51 ? 5.449 -6.113 6.684 1 97.12 51 ASP B CA 1
ATOM 2209 C C . ASP B 1 51 ? 6.141 -4.754 6.723 1 97.12 51 ASP B C 1
ATOM 2211 O O . ASP B 1 51 ? 7.281 -4.645 7.18 1 97.12 51 ASP B O 1
ATOM 2215 N N . LYS B 1 52 ? 5.465 -3.775 6.266 1 98 52 LYS B N 1
ATOM 2216 C CA . LYS B 1 52 ? 6.023 -2.428 6.219 1 98 52 LYS B CA 1
ATOM 2217 C C . LYS B 1 52 ? 5.852 -1.717 7.559 1 98 52 LYS B C 1
ATOM 2219 O O . LYS B 1 52 ? 4.934 -2.025 8.32 1 98 52 LYS B O 1
ATOM 2224 N N . PRO B 1 53 ? 6.766 -0.769 7.812 1 97.81 53 PRO B N 1
ATOM 2225 C CA . PRO B 1 53 ? 6.527 0.074 8.984 1 97.81 53 PRO B CA 1
ATOM 2226 C C . PRO B 1 53 ? 5.195 0.817 8.922 1 97.81 53 PRO B C 1
ATOM 2228 O O . PRO B 1 53 ? 4.707 1.124 7.828 1 97.81 53 PRO B O 1
ATOM 2231 N N . PRO B 1 54 ? 4.617 1.062 10.125 1 98.38 54 PRO B N 1
ATOM 2232 C CA . PRO B 1 54 ? 3.352 1.797 10.117 1 98.38 54 PRO B CA 1
ATOM 2233 C C . PRO B 1 54 ? 3.5 3.225 9.594 1 98.38 54 PRO B C 1
ATOM 2235 O O . PRO B 1 54 ? 4.539 3.855 9.797 1 98.38 54 PRO B O 1
ATOM 2238 N N . ALA B 1 55 ? 2.443 3.662 8.961 1 98.5 55 ALA B N 1
ATOM 2239 C CA . ALA B 1 55 ? 2.439 5.012 8.398 1 98.5 55 ALA B CA 1
ATOM 2240 C C . ALA B 1 55 ? 2.326 6.062 9.5 1 98.5 55 ALA B C 1
ATOM 2242 O O . ALA B 1 55 ? 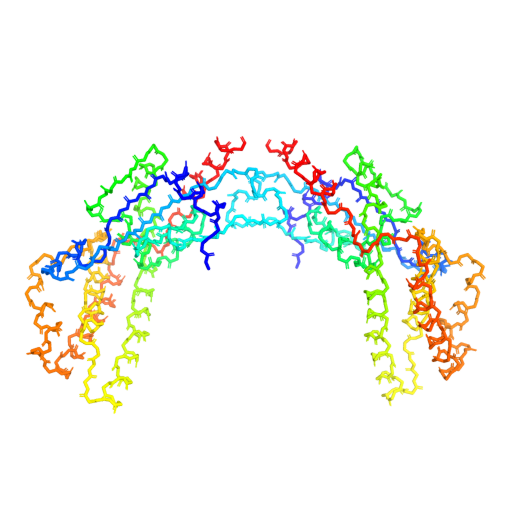2.59 7.246 9.266 1 98.5 55 ALA B O 1
ATOM 2243 N N . HIS B 1 56 ? 1.86 5.676 10.602 1 98.69 56 HIS B N 1
ATOM 2244 C CA . HIS B 1 56 ? 1.768 6.535 11.781 1 98.69 56 HIS B CA 1
ATOM 2245 C C . HIS B 1 56 ? 1.665 5.711 13.055 1 98.69 56 HIS B C 1
ATOM 2247 O O . HIS B 1 56 ? 1.396 4.508 13.008 1 98.69 56 HIS B O 1
ATOM 2253 N N . ILE B 1 57 ? 1.967 6.289 14.133 1 98.75 57 ILE B N 1
ATOM 2254 C CA . ILE B 1 57 ? 1.945 5.617 15.43 1 98.75 57 ILE B CA 1
ATOM 2255 C C . ILE B 1 57 ? 1.316 6.535 16.469 1 98.75 57 ILE B C 1
ATOM 2257 O O . ILE B 1 57 ? 1.687 7.703 16.594 1 98.75 57 ILE B O 1
ATOM 2261 N N . GLU B 1 58 ? 0.35 6.012 17.109 1 98.25 58 GLU B N 1
ATOM 2262 C CA . GLU B 1 58 ? -0.171 6.676 18.312 1 98.25 58 GLU B CA 1
ATOM 2263 C C . GLU B 1 58 ? 0.611 6.27 19.547 1 98.25 58 GLU B C 1
ATOM 2265 O O . GLU B 1 58 ? 0.782 5.082 19.828 1 98.25 58 GLU B O 1
ATOM 2270 N N . GLY B 1 59 ? 1.046 7.191 20.266 1 96.38 59 GLY B N 1
ATOM 2271 C CA . GLY B 1 59 ? 1.891 6.938 21.422 1 96.38 59 GLY B CA 1
ATOM 2272 C C . GLY B 1 59 ? 3.371 7.074 21.125 1 96.38 59 GLY B C 1
ATOM 2273 O O . GLY B 1 59 ? 3.75 7.594 20.062 1 96.38 59 GLY B O 1
ATOM 2274 N N . PRO B 1 60 ? 4.215 6.699 22.062 1 95.06 60 PRO B N 1
ATOM 2275 C CA . PRO B 1 60 ? 3.984 6.008 23.328 1 95.06 60 PRO B CA 1
ATOM 2276 C C . PRO B 1 60 ? 3.441 6.93 24.422 1 95.06 60 PRO B C 1
ATOM 2278 O O . PRO B 1 60 ? 2.867 6.457 25.406 1 95.06 60 PRO B O 1
ATOM 2281 N N . GLY B 1 61 ? 3.635 8.195 24.391 1 93.75 61 GLY B N 1
ATOM 2282 C CA . GLY B 1 61 ? 3.15 9.117 25.406 1 93.75 61 GLY B CA 1
ATOM 2283 C C . GLY B 1 61 ? 1.683 9.469 25.234 1 93.75 61 GLY B C 1
ATOM 2284 O O . GLY B 1 61 ? 1.076 9.148 24.219 1 93.75 61 GLY B O 1
ATOM 2285 N N . PRO B 1 62 ? 1.118 10.055 26.25 1 92.75 62 PRO B N 1
ATOM 2286 C CA . PRO B 1 62 ? -0.267 10.516 26.141 1 92.75 62 PRO B CA 1
ATOM 2287 C C . PRO B 1 62 ? -0.442 11.594 25.062 1 92.75 62 PRO B C 1
ATOM 2289 O O . PRO B 1 62 ? 0.43 12.445 24.891 1 92.75 62 PRO B O 1
ATOM 2292 N N . GLU B 1 63 ? -1.504 11.547 24.281 1 95 63 GLU B N 1
ATOM 2293 C CA . GLU B 1 63 ? -1.846 12.531 23.266 1 95 63 GLU B CA 1
ATOM 2294 C C . GLU B 1 63 ? -0.688 12.742 22.281 1 95 63 GLU B C 1
ATOM 2296 O O . GLU B 1 63 ? -0.402 13.875 21.891 1 95 63 GLU B O 1
ATOM 2301 N N . GLN B 1 64 ? 0.026 11.664 22.109 1 97.31 64 GLN B N 1
ATOM 2302 C CA . GLN B 1 64 ? 1.161 11.703 21.188 1 97.31 64 GLN B CA 1
ATOM 2303 C C . GLN B 1 64 ? 0.854 10.945 19.906 1 97.31 64 GLN B C 1
ATOM 2305 O O . GLN B 1 64 ? 0.291 9.844 19.938 1 97.31 64 GLN B O 1
ATOM 2310 N N . PHE B 1 65 ? 1.125 11.5 18.797 1 98.44 65 PHE B N 1
ATOM 2311 C CA . PHE B 1 65 ? 0.89 10.938 17.469 1 98.44 65 PHE B CA 1
ATOM 2312 C C . PHE B 1 65 ? 2.043 11.273 16.531 1 98.44 65 PHE B C 1
ATOM 2314 O O . PHE B 1 65 ? 2.465 12.422 16.438 1 98.44 65 PHE B O 1
ATOM 2321 N N . SER B 1 66 ? 2.604 10.281 15.867 1 98.69 66 SER B N 1
ATOM 2322 C CA . SER B 1 66 ? 3.738 10.477 14.969 1 98.69 66 SER B CA 1
ATOM 2323 C C . SER B 1 66 ? 3.477 9.867 13.602 1 98.69 66 SER B C 1
ATOM 2325 O O . SER B 1 66 ? 2.957 8.75 13.508 1 98.69 66 SER B O 1
ATOM 2327 N N . TRP B 1 67 ? 3.82 10.602 12.594 1 98.88 67 TRP B N 1
ATOM 2328 C CA . TRP B 1 67 ? 3.744 10.07 11.234 1 98.88 67 TRP B CA 1
ATOM 2329 C C . TRP B 1 67 ? 5.098 9.531 10.781 1 98.88 67 TRP B C 1
ATOM 2331 O O . TRP B 1 67 ? 6.141 10.102 11.117 1 98.88 67 TRP B O 1
ATOM 2341 N N . GLU B 1 68 ? 5.059 8.531 10.039 1 98.94 68 GLU B N 1
ATOM 2342 C CA . GLU B 1 68 ? 6.227 8.188 9.234 1 98.94 68 GLU B CA 1
ATOM 2343 C C . GLU B 1 68 ? 6.449 9.219 8.125 1 98.94 68 GLU B C 1
ATOM 2345 O O . GLU B 1 68 ? 5.492 9.719 7.527 1 98.94 68 GLU B O 1
ATOM 2350 N N . LEU B 1 69 ? 7.656 9.531 7.809 1 98.88 69 LEU B N 1
ATOM 2351 C CA . LEU B 1 69 ? 8.062 10.664 6.98 1 98.88 69 LEU B CA 1
ATOM 2352 C C . LEU B 1 69 ? 7.312 10.664 5.656 1 98.88 69 LEU B C 1
ATOM 2354 O O . LEU B 1 69 ? 6.793 11.695 5.227 1 98.88 69 LEU B O 1
ATOM 2358 N N . GLU B 1 70 ? 7.293 9.57 4.918 1 98.88 70 GLU B N 1
ATOM 2359 C CA . GLU B 1 70 ? 6.645 9.531 3.609 1 98.88 70 GLU B CA 1
ATOM 2360 C C . GLU B 1 70 ? 5.168 9.898 3.717 1 98.88 70 GLU B C 1
ATOM 2362 O O . GLU B 1 70 ? 4.656 10.688 2.916 1 98.88 70 GLU B O 1
ATOM 2367 N N . ARG B 1 71 ? 4.539 9.297 4.711 1 98.81 71 ARG B N 1
ATOM 2368 C CA . ARG B 1 71 ? 3.127 9.586 4.93 1 98.81 71 ARG B CA 1
ATOM 2369 C C . ARG B 1 71 ? 2.92 11.062 5.266 1 98.81 71 ARG B C 1
ATOM 2371 O O . ARG B 1 71 ? 1.981 11.688 4.773 1 98.81 71 ARG B O 1
ATOM 2378 N N . PHE B 1 72 ? 3.74 11.57 6.121 1 98.88 72 PHE B N 1
ATOM 2379 C CA . PHE B 1 72 ? 3.682 12.984 6.484 1 98.88 72 PHE B CA 1
ATOM 2380 C C . PHE B 1 72 ? 3.768 13.867 5.25 1 98.88 72 PHE B C 1
ATOM 2382 O O . PHE B 1 72 ? 2.938 14.758 5.059 1 98.88 72 PHE B O 1
ATOM 2389 N N . CYS B 1 73 ? 4.719 13.594 4.418 1 98.88 73 CYS B N 1
ATOM 2390 C CA . CYS B 1 73 ? 4.938 14.383 3.209 1 98.88 73 CYS B CA 1
ATOM 2391 C C . CYS B 1 73 ? 3.752 14.266 2.258 1 98.88 73 CYS B C 1
ATOM 2393 O O . CYS B 1 73 ? 3.328 15.258 1.665 1 98.88 73 CYS B O 1
ATOM 2395 N N . GLU B 1 74 ? 3.232 13.062 2.15 1 98.81 74 GLU B N 1
ATOM 2396 C CA . GLU B 1 74 ? 2.08 12.852 1.278 1 98.81 74 GLU B CA 1
ATOM 2397 C C . GLU B 1 74 ? 0.889 13.695 1.726 1 98.81 74 GLU B C 1
ATOM 2399 O O . GLU B 1 74 ? 0.229 14.336 0.903 1 98.81 74 GLU B O 1
ATOM 2404 N N . LEU B 1 75 ? 0.678 13.625 2.963 1 98.44 75 LEU B N 1
ATOM 2405 C CA . LEU B 1 75 ? -0.433 14.391 3.52 1 98.44 75 LEU B CA 1
ATOM 2406 C C . LEU B 1 75 ? -0.2 15.883 3.348 1 98.44 75 LEU B C 1
ATOM 2408 O O . LEU B 1 75 ? -1.126 16.625 3.012 1 98.44 75 LEU B O 1
ATOM 2412 N N . ALA B 1 76 ? 0.996 16.344 3.582 1 98.69 76 ALA B N 1
ATOM 2413 C CA . ALA B 1 76 ? 1.333 17.75 3.434 1 98.69 76 ALA B CA 1
ATOM 2414 C C . ALA B 1 76 ? 1.177 18.203 1.985 1 98.69 76 ALA B C 1
ATOM 2416 O O . ALA B 1 76 ? 0.662 19.297 1.721 1 98.69 76 ALA B O 1
ATOM 2417 N N . LEU B 1 77 ? 1.569 17.375 1.059 1 98.62 77 LEU B N 1
ATOM 2418 C CA . LEU B 1 77 ? 1.462 17.672 -0.363 1 98.62 77 LEU B CA 1
ATOM 2419 C C . LEU B 1 77 ? 0.002 17.797 -0.786 1 98.62 77 LEU B C 1
ATOM 2421 O O . LEU B 1 77 ? -0.313 18.453 -1.772 1 98.62 77 LEU B O 1
ATOM 2425 N N . ARG B 1 78 ? -0.856 17.203 -0.01 1 97.75 78 ARG B N 1
ATOM 2426 C CA . ARG B 1 78 ? -2.289 17.297 -0.267 1 97.75 78 ARG B CA 1
ATOM 2427 C C . ARG B 1 78 ? -2.92 18.422 0.539 1 97.75 78 ARG B C 1
ATOM 2429 O O . ARG B 1 78 ? -4.145 18.516 0.653 1 97.75 78 ARG B O 1
ATOM 2436 N N . ALA B 1 79 ? -2.064 19.156 1.153 1 98 79 ALA B N 1
ATOM 2437 C CA . ALA B 1 79 ? -2.463 20.344 1.915 1 98 79 ALA B CA 1
ATOM 2438 C C . ALA B 1 79 ? -3.324 19.953 3.115 1 98 79 ALA B C 1
ATOM 2440 O O . ALA B 1 79 ? -4.281 20.656 3.451 1 98 79 ALA B O 1
ATOM 2441 N N . ASN B 1 80 ? -3.012 18.844 3.695 1 97.25 80 ASN B N 1
ATOM 2442 C CA . ASN B 1 80 ? -3.68 18.469 4.938 1 97.25 80 ASN B CA 1
ATOM 2443 C C . ASN B 1 80 ? -3.414 19.5 6.039 1 97.25 80 ASN B C 1
ATOM 2445 O O . ASN B 1 80 ? -2.262 19.734 6.402 1 97.25 80 ASN B O 1
ATOM 2449 N N . PRO B 1 81 ? -4.48 20.094 6.531 1 96.38 81 PRO B N 1
ATOM 2450 C CA . PRO B 1 81 ? -4.25 21.203 7.465 1 96.38 81 PRO B CA 1
ATOM 2451 C C . PRO B 1 81 ? -3.537 20.75 8.742 1 96.38 81 PRO B C 1
ATOM 2453 O O . PRO B 1 81 ? -2.705 21.5 9.273 1 96.38 81 PRO B O 1
ATOM 2456 N N . ASN B 1 82 ? -3.783 19.578 9.227 1 95.12 82 ASN B N 1
ATOM 2457 C CA . ASN B 1 82 ? -3.154 19.094 10.445 1 95.12 82 ASN B CA 1
ATOM 2458 C C . ASN B 1 82 ? -1.644 18.953 10.281 1 95.12 82 ASN B C 1
ATOM 2460 O O . ASN B 1 82 ? -0.877 19.391 11.141 1 95.12 82 ASN B O 1
ATOM 2464 N N . VAL B 1 83 ? -1.249 18.406 9.195 1 97.5 83 VAL B N 1
ATOM 2465 C CA . VAL B 1 83 ? 0.169 18.172 8.953 1 97.5 83 VAL B CA 1
ATOM 2466 C C . VAL B 1 83 ? 0.871 19.484 8.625 1 97.5 83 VAL B C 1
ATOM 2468 O O . VAL B 1 83 ? 1.996 19.719 9.07 1 97.5 83 VAL B O 1
ATOM 2471 N N . LEU B 1 84 ? 0.214 20.328 7.855 1 98.19 84 LEU B N 1
ATOM 2472 C CA . LEU B 1 84 ? 0.802 21.609 7.535 1 98.19 84 LEU B CA 1
ATOM 2473 C C . LEU B 1 84 ? 1.006 22.453 8.797 1 98.19 84 LEU B C 1
ATOM 2475 O O . LEU B 1 84 ? 2.053 23.078 8.969 1 98.19 84 LEU B O 1
ATOM 2479 N N . GLU B 1 85 ? 0.062 22.422 9.664 1 97.31 85 GLU B N 1
ATOM 2480 C CA . GLU B 1 85 ? 0.171 23.203 10.898 1 97.31 85 GLU B CA 1
ATOM 2481 C C . GLU B 1 85 ? 1.3 22.672 11.781 1 97.31 85 GLU B C 1
ATOM 2483 O O . GLU B 1 85 ? 1.967 23.453 12.469 1 97.31 85 GLU B O 1
ATOM 2488 N N . CYS B 1 86 ? 1.489 21.422 11.742 1 97.56 86 CYS B N 1
ATOM 2489 C CA . CYS B 1 86 ? 2.594 20.828 12.492 1 97.56 86 CYS B CA 1
ATOM 2490 C C . CYS B 1 86 ? 3.926 21.438 12.062 1 97.56 86 CYS B C 1
ATOM 2492 O O . CYS B 1 86 ? 4.762 21.766 12.906 1 97.56 86 CYS B O 1
ATOM 2494 N N . LEU B 1 87 ? 4.113 21.625 10.812 1 97.69 87 LEU B N 1
ATOM 2495 C CA . LEU B 1 87 ? 5.363 22.141 10.258 1 97.69 87 LEU B CA 1
ATOM 2496 C C . LEU B 1 87 ? 5.555 23.609 10.617 1 97.69 87 LEU B C 1
ATOM 2498 O O . LEU B 1 87 ? 6.648 24.156 10.461 1 97.69 87 LEU B O 1
ATOM 2502 N N . HIS B 1 88 ? 4.527 24.219 11.117 1 97.5 88 HIS B N 1
ATOM 2503 C CA . HIS B 1 88 ? 4.582 25.641 11.383 1 97.5 88 HIS B CA 1
ATOM 2504 C C . HIS B 1 88 ? 4.371 25.938 12.867 1 97.5 88 HIS B C 1
ATOM 2506 O O . HIS B 1 88 ? 4.145 27.078 13.25 1 97.5 88 HIS B O 1
ATOM 2512 N N . SER B 1 89 ? 4.391 24.922 13.648 1 97.25 89 SER B N 1
ATOM 2513 C CA . SER B 1 89 ? 4.273 25.125 15.086 1 97.25 89 SER B CA 1
ATOM 2514 C C . SER B 1 89 ? 5.469 25.891 15.633 1 97.25 89 SER B C 1
ATOM 2516 O O . SER B 1 89 ? 6.617 25.578 15.312 1 97.25 89 SER B O 1
ATOM 2518 N N . PRO B 1 90 ? 5.164 26.906 16.5 1 95.44 90 PRO B N 1
ATOM 2519 C CA . PRO B 1 90 ? 6.273 27.609 17.141 1 95.44 90 PRO B CA 1
ATOM 2520 C C . PRO B 1 90 ? 6.855 26.844 18.328 1 95.44 90 PRO B C 1
ATOM 2522 O O . PRO B 1 90 ? 7.891 27.219 18.875 1 95.44 90 PRO B O 1
ATOM 2525 N N . LEU B 1 91 ? 6.266 25.734 18.734 1 97.44 91 LEU B N 1
ATOM 2526 C CA . LEU B 1 91 ? 6.664 24.953 19.906 1 97.44 91 LEU B CA 1
ATOM 2527 C C . LEU B 1 91 ? 7.32 23.641 19.484 1 97.44 91 LEU B C 1
ATOM 2529 O O . LEU B 1 91 ? 6.758 22.578 19.703 1 97.44 91 LEU B O 1
ATOM 2533 N N . VAL B 1 92 ? 8.555 23.812 19.062 1 97.88 92 VAL B N 1
ATOM 2534 C CA . VAL B 1 92 ? 9.336 22.656 18.625 1 97.88 92 VAL B CA 1
ATOM 2535 C C . VAL B 1 92 ? 10.023 22.016 19.828 1 97.88 92 VAL B C 1
ATOM 2537 O O . VAL B 1 92 ? 10.734 22.688 20.578 1 97.88 92 VAL B O 1
ATOM 2540 N N . GLU B 1 93 ? 9.719 20.766 20.016 1 98.12 93 GLU B N 1
ATOM 2541 C CA . GLU B 1 93 ? 10.312 20.062 21.141 1 98.12 93 GLU B CA 1
ATOM 2542 C C . GLU B 1 93 ? 11.617 19.375 20.734 1 98.12 93 GLU B C 1
ATOM 2544 O O . GLU B 1 93 ? 12.523 19.219 21.562 1 98.12 93 GLU B O 1
ATOM 2549 N N . TYR B 1 94 ? 11.664 18.891 19.547 1 98.56 94 TYR B N 1
ATOM 2550 C CA . TYR B 1 94 ? 12.844 18.188 19.062 1 98.56 94 TYR B CA 1
ATOM 2551 C C . TYR B 1 94 ? 12.969 18.328 17.547 1 98.56 94 TYR B C 1
ATOM 2553 O O . TYR B 1 94 ? 11.969 18.297 16.828 1 98.56 94 TYR B O 1
ATOM 2561 N N . VAL B 1 95 ? 14.188 18.531 17.094 1 98.69 95 VAL B N 1
ATOM 2562 C CA . VAL B 1 95 ? 14.469 18.547 15.664 1 98.69 95 VAL B CA 1
ATOM 2563 C C . VAL B 1 95 ? 15.93 18.172 15.422 1 98.69 95 VAL B C 1
ATOM 2565 O O . VAL B 1 95 ? 16.828 18.672 16.094 1 98.69 95 VAL B O 1
ATOM 2568 N N . ASP B 1 96 ? 16.203 17.234 14.594 1 98.5 96 ASP B N 1
ATOM 2569 C CA . ASP B 1 96 ? 17.562 16.922 14.18 1 98.5 96 ASP B CA 1
ATOM 2570 C C . ASP B 1 96 ? 17.844 17.453 12.773 1 98.5 96 ASP B C 1
ATOM 2572 O O . ASP B 1 96 ? 17.109 18.312 12.273 1 98.5 96 ASP B O 1
ATOM 2576 N N . ASP B 1 97 ? 18.922 17.078 12.117 1 98.31 97 ASP B N 1
ATOM 2577 C CA . ASP B 1 97 ? 19.297 17.625 10.82 1 98.31 97 ASP B CA 1
ATOM 2578 C C . ASP B 1 97 ? 18.234 17.328 9.766 1 98.31 97 ASP B C 1
ATOM 2580 O O . ASP B 1 97 ? 17.906 18.203 8.953 1 98.31 97 ASP B O 1
ATOM 2584 N N . THR B 1 98 ? 17.719 16.078 9.75 1 98.75 98 THR B N 1
ATOM 2585 C CA . THR B 1 98 ? 16.656 15.711 8.812 1 98.75 98 THR B CA 1
ATOM 2586 C C . THR B 1 98 ? 15.406 16.547 9.062 1 98.75 98 THR B C 1
ATOM 2588 O O . THR B 1 98 ? 14.781 17.031 8.117 1 98.75 98 THR B O 1
ATOM 2591 N N . GLY B 1 99 ? 15.031 16.672 10.352 1 98.75 99 GLY B N 1
ATOM 2592 C CA . GLY B 1 99 ? 13.898 17.516 10.703 1 98.75 99 GLY B CA 1
ATOM 2593 C C . GLY B 1 99 ? 14.062 18.953 10.281 1 98.75 99 GLY B C 1
ATOM 2594 O O . GLY B 1 99 ? 13.109 19.594 9.828 1 98.75 99 GLY B O 1
ATOM 2595 N N . ARG B 1 100 ? 15.258 19.484 10.43 1 98.56 100 ARG B N 1
ATOM 2596 C CA . ARG B 1 100 ? 15.531 20.859 10.016 1 98.56 100 ARG B CA 1
ATOM 2597 C C . ARG B 1 100 ? 15.336 21.031 8.508 1 98.56 100 ARG B C 1
ATOM 2599 O O . ARG B 1 100 ? 14.797 22.031 8.055 1 98.56 100 ARG B O 1
ATOM 2606 N N . GLU B 1 101 ? 15.82 20.062 7.797 1 98.56 101 GLU B N 1
ATOM 2607 C CA . GLU B 1 101 ? 15.602 20.094 6.355 1 98.56 101 GLU B CA 1
ATOM 2608 C C . GLU B 1 101 ? 14.109 20.047 6.023 1 98.56 101 GLU B C 1
ATOM 2610 O O . GLU B 1 101 ? 13.641 20.766 5.133 1 98.56 101 GLU B O 1
ATOM 2615 N N . LEU B 1 102 ? 13.43 19.203 6.762 1 98.75 102 LEU B N 1
ATOM 2616 C CA . LEU B 1 102 ? 11.984 19.109 6.57 1 98.75 102 LEU B CA 1
ATOM 2617 C C . LEU B 1 102 ? 11.305 20.453 6.82 1 98.75 102 LEU B C 1
ATOM 2619 O O . LEU B 1 102 ? 10.5 20.906 6.008 1 98.75 102 LEU B O 1
ATOM 2623 N N . ILE B 1 103 ? 11.648 21.094 7.93 1 98.12 103 ILE B N 1
ATOM 2624 C CA . ILE B 1 103 ? 11.078 22.391 8.273 1 98.12 103 ILE B CA 1
ATOM 2625 C C . ILE B 1 103 ? 11.469 23.422 7.223 1 98.12 103 ILE B C 1
ATOM 2627 O O . ILE B 1 103 ? 10.656 24.266 6.844 1 98.12 103 ILE B O 1
ATOM 2631 N N . ALA B 1 104 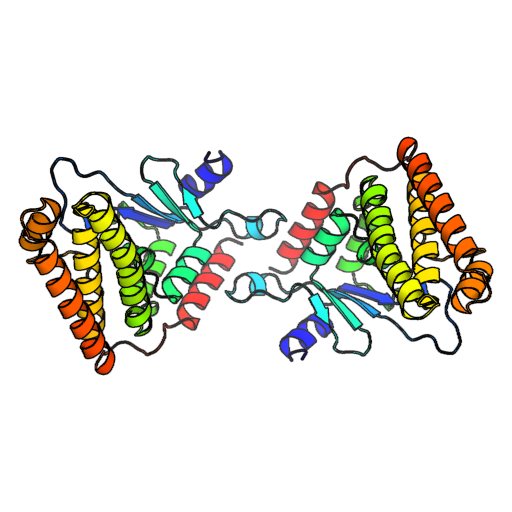? 12.688 23.344 6.715 1 97.81 104 ALA B N 1
ATOM 2632 C CA . ALA B 1 104 ? 13.164 24.281 5.695 1 97.81 104 ALA B CA 1
ATOM 2633 C C . ALA B 1 104 ? 12.359 24.141 4.406 1 97.81 104 ALA B C 1
ATOM 2635 O O . ALA B 1 104 ? 12.312 25.062 3.594 1 97.81 104 ALA B O 1
ATOM 2636 N N . LEU B 1 105 ? 11.711 22.969 4.184 1 98 105 LEU B N 1
ATOM 2637 C CA . LEU B 1 105 ? 10.938 22.672 2.988 1 98 105 LEU B CA 1
ATOM 2638 C C . LEU B 1 105 ? 9.477 23.062 3.178 1 98 105 LEU B C 1
ATOM 2640 O O . LEU B 1 105 ? 8.648 22.859 2.285 1 98 105 LEU B O 1
ATOM 2644 N N . ARG B 1 106 ? 9.117 23.688 4.312 1 97.81 106 ARG B N 1
ATOM 2645 C CA . ARG B 1 106 ? 7.703 23.844 4.652 1 97.81 106 ARG B CA 1
ATOM 2646 C C . ARG B 1 106 ? 6.984 24.688 3.605 1 97.81 106 ARG B C 1
ATOM 2648 O O . ARG B 1 106 ? 5.812 24.438 3.305 1 97.81 106 ARG B O 1
ATOM 2655 N N . ALA B 1 107 ? 7.656 25.625 2.953 1 97.5 107 ALA B N 1
ATOM 2656 C CA . ALA B 1 107 ? 7.039 26.469 1.927 1 97.5 107 ALA B CA 1
ATOM 2657 C C . ALA B 1 107 ? 6.711 25.641 0.68 1 97.5 107 ALA B C 1
ATOM 2659 O O . ALA B 1 107 ? 5.766 25.969 -0.047 1 97.5 107 ALA B O 1
ATOM 2660 N N . ALA B 1 108 ? 7.457 24.609 0.449 1 98.44 108 ALA B N 1
ATOM 2661 C CA . ALA B 1 108 ? 7.289 23.781 -0.733 1 98.44 108 ALA B CA 1
ATOM 2662 C C . ALA B 1 108 ? 5.961 23.031 -0.69 1 98.44 108 ALA B C 1
ATOM 2664 O O . ALA B 1 108 ? 5.48 22.547 -1.719 1 98.44 108 ALA B O 1
ATOM 2665 N N . PHE B 1 109 ? 5.355 22.906 0.482 1 98.69 109 PHE B N 1
ATOM 2666 C CA . PHE B 1 109 ? 4.098 22.188 0.633 1 98.69 109 PHE B CA 1
ATOM 2667 C C . PHE B 1 109 ? 2.91 23.109 0.401 1 98.69 109 PHE B C 1
ATOM 2669 O O . PHE B 1 109 ? 1.785 22.656 0.192 1 98.69 109 PHE B O 1
ATOM 2676 N N . LEU B 1 110 ? 3.109 24.406 0.522 1 98.56 110 LEU B N 1
ATOM 2677 C CA . LEU B 1 110 ? 2.01 25.375 0.475 1 98.56 110 LEU B CA 1
ATOM 2678 C C . LEU B 1 110 ? 1.619 25.672 -0.966 1 98.56 110 LEU B C 1
ATOM 2680 O O . LEU B 1 110 ? 2.484 25.922 -1.811 1 98.56 110 LEU B O 1
ATOM 2684 N N . SER B 1 111 ? 0.346 25.609 -1.214 1 98.38 111 SER B N 1
ATOM 2685 C CA . SER B 1 111 ? -0.222 25.906 -2.525 1 98.38 111 SER B CA 1
ATOM 2686 C C . SER B 1 111 ? -1.688 26.312 -2.416 1 98.38 111 SER B C 1
ATOM 2688 O O . SER B 1 111 ? -2.26 26.297 -1.324 1 98.38 111 SER B O 1
ATOM 2690 N N . ARG B 1 112 ? -2.225 26.672 -3.51 1 97.31 112 ARG B N 1
ATOM 2691 C CA . ARG B 1 112 ? -3.625 27.094 -3.527 1 97.31 112 ARG B CA 1
ATOM 2692 C C . ARG B 1 112 ? -4.551 25.906 -3.26 1 97.31 112 ARG B C 1
ATOM 2694 O O . ARG B 1 112 ? -5.742 26.094 -3.002 1 97.31 112 ARG B O 1
ATOM 2701 N N . LEU B 1 113 ? -3.973 24.703 -3.236 1 96.94 113 LEU B N 1
ATOM 2702 C CA . LEU B 1 113 ? -4.742 23.516 -2.854 1 96.94 113 LEU B CA 1
ATOM 2703 C C . LEU B 1 113 ? -5.293 23.672 -1.438 1 96.94 113 LEU B C 1
ATOM 2705 O O . LEU B 1 113 ? -6.309 23.062 -1.097 1 96.94 113 LEU B O 1
ATOM 2709 N N . ALA B 1 114 ? -4.594 24.484 -0.671 1 96.75 114 ALA B N 1
ATOM 2710 C CA . ALA B 1 114 ? -5.008 24.688 0.715 1 96.75 114 ALA B CA 1
ATOM 2711 C C . ALA B 1 114 ? -6.43 25.234 0.789 1 96.75 114 ALA B C 1
ATOM 2713 O O . ALA B 1 114 ? -7.176 24.906 1.718 1 96.75 114 ALA B O 1
ATOM 2714 N N . HIS B 1 115 ? -6.82 26.062 -0.168 1 96.19 115 HIS B N 1
ATOM 2715 C CA . HIS B 1 115 ? -8.172 26.594 -0.193 1 96.19 115 HIS B CA 1
ATOM 2716 C C . HIS B 1 115 ? -9.211 25.484 -0.143 1 96.19 115 HIS B C 1
ATOM 2718 O O . HIS B 1 115 ? -10.078 25.469 0.738 1 96.19 115 HIS B O 1
ATOM 2724 N N . GLY B 1 116 ? -9.047 24.562 -1.148 1 93.88 116 GLY B N 1
ATOM 2725 C CA . GLY B 1 116 ? -10 23.469 -1.214 1 93.88 116 GLY B CA 1
ATOM 2726 C C . GLY B 1 116 ? -10 22.594 0.029 1 93.88 116 GLY B C 1
ATOM 2727 O O . GLY B 1 116 ? -11.062 22.234 0.543 1 93.88 116 GLY B O 1
ATOM 2728 N N . THR B 1 117 ? -8.828 22.312 0.501 1 93.94 117 THR B N 1
ATOM 2729 C CA . THR B 1 117 ? -8.695 21.344 1.585 1 93.94 117 THR B CA 1
ATOM 2730 C C . THR B 1 117 ? -9.133 21.953 2.912 1 93.94 117 THR B C 1
ATOM 2732 O O . THR B 1 117 ? -9.859 21.328 3.68 1 93.94 117 THR B O 1
ATOM 2735 N N . PHE B 1 118 ? -8.703 23.156 3.23 1 92.75 118 PHE B N 1
ATOM 2736 C CA . PHE B 1 118 ? -9.102 23.812 4.473 1 92.75 118 PHE B CA 1
ATOM 2737 C C . PHE B 1 118 ? -10.602 24.031 4.512 1 92.75 118 PHE B C 1
ATOM 2739 O O . PHE B 1 118 ? -11.25 23.734 5.52 1 92.75 118 PHE B O 1
ATOM 2746 N N . VAL B 1 119 ? -11.117 24.484 3.42 1 89.56 119 VAL B N 1
ATOM 2747 C CA . VAL B 1 119 ? -12.547 24.781 3.354 1 89.56 119 VAL B CA 1
ATOM 2748 C C . VAL B 1 119 ? -13.344 23.484 3.43 1 89.56 119 VAL B C 1
ATOM 2750 O O . VAL B 1 119 ? -14.328 23.391 4.172 1 89.56 119 VAL B O 1
ATOM 2753 N N . ARG B 1 120 ? -12.906 22.516 2.648 1 87.75 120 ARG B N 1
ATOM 2754 C CA . ARG B 1 120 ? -13.586 21.219 2.686 1 87.75 120 ARG B CA 1
ATOM 2755 C C . ARG B 1 120 ? -13.555 20.625 4.09 1 87.75 120 ARG B C 1
ATOM 2757 O O . ARG B 1 120 ? -14.562 20.109 4.566 1 87.75 120 ARG B O 1
ATOM 2764 N N . TYR B 1 121 ? -12.383 20.688 4.652 1 89.06 121 TYR B N 1
ATOM 2765 C CA . TYR B 1 121 ? -12.273 20.219 6.031 1 89.06 121 TYR B CA 1
ATOM 2766 C C . TYR B 1 121 ? -13.242 20.969 6.938 1 89.06 121 TYR B C 1
ATOM 2768 O O . TYR B 1 121 ? -13.969 20.344 7.723 1 89.06 121 TYR B O 1
ATOM 2776 N N . ALA B 1 122 ? -13.328 22.234 6.844 1 89.31 122 ALA B N 1
ATOM 2777 C CA . ALA B 1 122 ? -14.195 23.062 7.672 1 89.31 122 ALA B CA 1
ATOM 2778 C C . ALA B 1 122 ? -15.664 22.734 7.449 1 89.31 122 ALA B C 1
ATOM 2780 O O . ALA B 1 122 ? -16.438 22.609 8.406 1 89.31 122 ALA B O 1
ATOM 2781 N N . LEU B 1 123 ? -16.016 22.562 6.207 1 86.56 123 LEU B N 1
ATOM 2782 C CA . LEU B 1 123 ? -17.406 22.219 5.867 1 86.56 123 LEU B CA 1
ATOM 2783 C C . LEU B 1 123 ? -17.797 20.875 6.469 1 86.56 123 LEU B C 1
ATOM 2785 O O . LEU B 1 123 ? -18.906 20.734 6.98 1 86.56 123 LEU B O 1
ATOM 2789 N N . GLY B 1 124 ? -16.844 19.953 6.324 1 90.31 124 GLY B N 1
ATOM 2790 C CA . GLY B 1 124 ? -17.109 18.672 6.945 1 90.31 124 GLY B CA 1
ATOM 2791 C C . GLY B 1 124 ? -17.344 18.766 8.445 1 90.31 124 GLY B C 1
ATOM 2792 O O . GLY B 1 124 ? -18.281 18.156 8.969 1 90.31 124 GLY B O 1
ATOM 2793 N N . GLN B 1 125 ? -16.578 19.531 9.094 1 91 125 GLN B N 1
ATOM 2794 C CA . GLN B 1 125 ? -16.719 19.719 10.539 1 91 125 GLN B CA 1
ATOM 2795 C C . GLN B 1 125 ? -17.984 20.5 10.867 1 91 125 GLN B C 1
ATOM 2797 O O . GLN B 1 125 ? -18.625 20.25 11.891 1 91 125 GLN B O 1
ATOM 2802 N N . ARG B 1 126 ? -18.297 21.391 10.039 1 93.31 126 ARG B N 1
ATOM 2803 C CA . ARG B 1 126 ? -19.4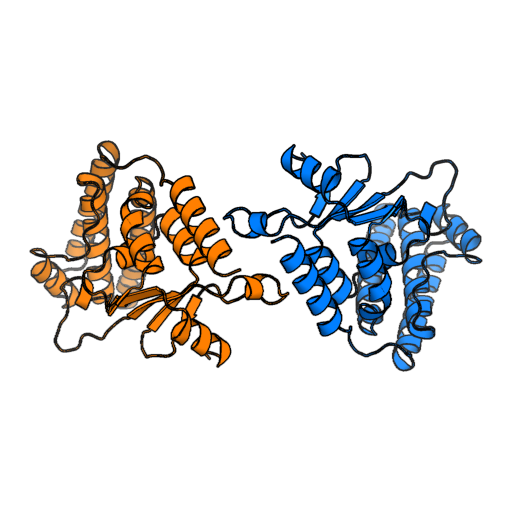84 22.203 10.258 1 93.31 126 ARG B CA 1
ATOM 2804 C C . ARG B 1 126 ? -20.734 21.328 10.258 1 93.31 126 ARG B C 1
ATOM 2806 O O . ARG B 1 126 ? -21.641 21.516 11.086 1 93.31 126 ARG B O 1
ATOM 2813 N N . LYS B 1 127 ? -20.812 20.422 9.297 1 93.81 127 LYS B N 1
ATOM 2814 C CA . LYS B 1 127 ? -21.953 19.516 9.219 1 93.81 127 LYS B CA 1
ATOM 2815 C C . LYS B 1 127 ? -22.125 18.734 10.516 1 93.81 127 LYS B C 1
ATOM 2817 O O . LYS B 1 127 ? -23.234 18.547 11 1 93.81 127 LYS B O 1
ATOM 2822 N N . LYS B 1 128 ? -21.047 18.344 11.094 1 93.69 128 LYS B N 1
ATOM 2823 C CA . LYS B 1 128 ? -21.078 17.625 12.367 1 93.69 128 LYS B CA 1
ATOM 2824 C C . LYS B 1 128 ? -21.578 18.531 13.492 1 93.69 128 LYS B C 1
ATOM 2826 O O . LYS B 1 128 ? -22.344 18.078 14.352 1 93.69 128 LYS B O 1
ATOM 2831 N N . LEU B 1 129 ? -21.172 19.781 13.461 1 94.62 129 LEU B N 1
ATOM 2832 C CA . LEU B 1 129 ? -21.609 20.734 14.469 1 94.62 129 LEU B CA 1
ATOM 2833 C C . LEU B 1 129 ? -23.094 21.016 14.352 1 94.62 129 LEU B C 1
ATOM 2835 O O . LEU B 1 129 ? -23.797 21.094 15.367 1 94.62 129 LEU B O 1
ATOM 2839 N N . GLU B 1 130 ? -23.562 21.125 13.188 1 94.44 130 GLU B N 1
ATOM 2840 C CA . GLU B 1 130 ? -25 21.359 12.953 1 94.44 130 GLU B CA 1
ATOM 2841 C C . GLU B 1 130 ? -25.828 20.172 13.43 1 94.44 130 GLU B C 1
ATOM 2843 O O . GLU B 1 130 ? -26.906 20.359 14 1 94.44 130 GLU B O 1
ATOM 2848 N N . ALA B 1 131 ? -25.328 19.016 13.172 1 95.19 131 ALA B N 1
ATOM 2849 C CA . ALA B 1 131 ? -26.016 17.812 13.664 1 95.19 131 ALA B CA 1
ATOM 2850 C C . ALA B 1 131 ? -26.094 17.812 15.188 1 95.19 131 ALA B C 1
ATOM 2852 O O . ALA B 1 131 ? -27.125 17.438 15.758 1 95.19 131 ALA B O 1
ATOM 2853 N N . ASP B 1 132 ? -25.062 18.234 15.812 1 93.69 132 ASP B N 1
ATOM 2854 C CA . ASP B 1 132 ? -25.047 18.344 17.266 1 93.69 132 ASP B CA 1
ATOM 2855 C C . ASP B 1 132 ? -26.062 19.359 17.75 1 93.69 132 ASP B C 1
ATOM 2857 O O . ASP B 1 132 ? -26.766 19.125 18.734 1 93.69 132 ASP B O 1
ATOM 2861 N N . VAL B 1 133 ? -26.172 20.469 17.125 1 93.69 133 VAL B N 1
ATOM 2862 C CA . VAL B 1 133 ? -27.125 21.516 17.5 1 93.69 133 VAL B CA 1
ATOM 2863 C C . VAL B 1 133 ? -28.547 21 17.359 1 93.69 133 VAL B C 1
ATOM 2865 O O . VAL B 1 133 ? -29.391 21.234 18.234 1 93.69 133 VAL B O 1
ATOM 2868 N N . ARG B 1 134 ? -28.812 20.297 16.281 1 94 134 ARG B N 1
ATOM 2869 C CA . ARG B 1 134 ? -30.141 19.734 16.078 1 94 134 ARG B CA 1
ATOM 2870 C C . ARG B 1 134 ? -30.469 18.703 17.141 1 94 134 ARG B C 1
ATOM 2872 O O . ARG B 1 134 ? -31.594 18.656 17.641 1 94 134 ARG B O 1
ATOM 2879 N N . GLN B 1 135 ? -29.516 17.969 17.562 1 95.5 135 GLN B N 1
ATOM 2880 C CA . GLN B 1 135 ? -29.734 16.844 18.453 1 95.5 135 GLN B CA 1
ATOM 2881 C C . GLN B 1 135 ? -29.734 17.297 19.906 1 95.5 135 GLN B C 1
ATOM 2883 O O . GLN B 1 135 ? -30.547 16.828 20.719 1 95.5 135 GLN B O 1
ATOM 2888 N N . TYR B 1 136 ? -28.922 18.203 20.281 1 95.06 136 TYR B N 1
ATOM 2889 C CA . TYR B 1 136 ? -28.703 18.516 21.688 1 95.06 136 TYR B CA 1
ATOM 2890 C C . TYR B 1 136 ? -29.047 19.969 21.984 1 95.06 136 TYR B C 1
ATOM 2892 O O . TYR B 1 136 ? -29 20.422 23.141 1 95.06 136 TYR B O 1
ATOM 2900 N N . GLY B 1 137 ? -29.266 20.734 20.953 1 93.5 137 GLY B N 1
ATOM 2901 C CA . GLY B 1 137 ? -29.641 22.125 21.125 1 93.5 137 GLY B CA 1
ATOM 2902 C C . GLY B 1 137 ? -28.469 23.078 21.125 1 93.5 137 GLY B C 1
ATOM 2903 O O . GLY B 1 137 ? -28.641 24.297 21.062 1 93.5 137 GLY B O 1
ATOM 2904 N N . GLU B 1 138 ? -27.25 22.484 21.297 1 94.06 138 GLU B N 1
ATOM 2905 C CA . GLU B 1 138 ? -26.031 23.281 21.266 1 94.06 138 GLU B CA 1
ATOM 2906 C C . GLU B 1 138 ? -24.891 22.516 20.594 1 94.06 138 GLU B C 1
ATOM 2908 O O . GLU B 1 138 ? -24.875 21.281 20.594 1 94.06 138 GLU B O 1
ATOM 2913 N N . PRO B 1 139 ? -23.891 23.312 19.969 1 95.56 139 PRO B N 1
ATOM 2914 C CA . PRO B 1 139 ? -22.734 22.656 19.359 1 95.56 139 PRO B CA 1
ATOM 2915 C C . PRO B 1 139 ? -21.656 22.297 20.391 1 95.56 139 PRO B C 1
ATOM 2917 O O . PRO B 1 139 ? -21.734 22.719 21.547 1 95.56 139 PRO B O 1
ATOM 2920 N N . ARG B 1 140 ? -20.828 21.391 20.031 1 94.38 140 ARG B N 1
ATOM 2921 C CA . ARG B 1 140 ? -19.562 21.281 20.766 1 94.38 140 ARG B CA 1
ATOM 2922 C C . ARG B 1 140 ? -18.719 22.531 20.578 1 94.38 140 ARG B C 1
ATOM 2924 O O . ARG B 1 140 ? -18 22.656 19.578 1 94.38 140 ARG B O 1
ATOM 2931 N N . TRP B 1 141 ? -18.766 23.344 21.484 1 96.44 141 TRP B N 1
ATOM 2932 C CA . TRP B 1 141 ? -18.281 24.703 21.344 1 96.44 141 TRP B CA 1
ATOM 2933 C C . TRP B 1 141 ? -16.781 24.719 21.031 1 96.44 141 TRP B C 1
ATOM 2935 O O . TRP B 1 141 ? -16.312 25.562 20.266 1 96.44 141 TRP B O 1
ATOM 2945 N N . LYS B 1 142 ? -16.016 23.844 21.641 1 94.5 142 LYS B N 1
ATOM 2946 C CA . LYS B 1 142 ? -14.594 23.734 21.328 1 94.5 142 LYS B CA 1
ATOM 2947 C C . LYS B 1 142 ? -14.375 23.484 19.828 1 94.5 142 LYS B C 1
ATOM 2949 O O . LYS B 1 142 ? -13.461 24.047 19.234 1 94.5 142 LYS B O 1
ATOM 2954 N N . HIS B 1 143 ? -15.227 22.641 19.266 1 95.56 143 HIS B N 1
ATOM 2955 C CA . HIS B 1 143 ? -15.102 22.344 17.844 1 95.56 143 HIS B CA 1
ATOM 2956 C C . HIS B 1 143 ? -15.492 23.531 16.984 1 95.56 143 HIS B C 1
ATOM 2958 O O . HIS B 1 143 ? -14.875 23.781 15.945 1 95.56 143 HIS B O 1
ATOM 2964 N N . ALA B 1 144 ? -16.5 24.234 17.406 1 96.81 144 ALA B N 1
ATOM 2965 C CA . ALA B 1 144 ? -16.906 25.438 16.703 1 96.81 144 ALA B CA 1
ATOM 2966 C C . ALA B 1 144 ? -15.773 26.469 16.672 1 96.81 144 ALA B C 1
ATOM 2968 O O . ALA B 1 144 ? -15.484 27.047 15.625 1 96.81 144 ALA B O 1
ATOM 2969 N N . MET B 1 145 ? -15.18 26.641 17.828 1 96.94 145 MET B N 1
ATOM 2970 C CA . MET B 1 145 ? -14.039 27.562 17.922 1 96.94 145 MET B CA 1
ATOM 2971 C C . MET B 1 145 ? -12.914 27.141 16.984 1 96.94 145 MET B C 1
ATOM 2973 O O . MET B 1 145 ? -12.367 27.953 16.25 1 96.94 145 MET B O 1
ATOM 2977 N N . HIS B 1 146 ? -12.586 25.875 16.906 1 95.5 146 HIS B N 1
ATOM 2978 C CA . HIS B 1 146 ? -11.5 25.375 16.078 1 95.5 146 HIS B CA 1
ATOM 2979 C C . HIS B 1 146 ? -11.82 25.531 14.586 1 95.5 146 HIS B C 1
ATOM 2981 O O . HIS B 1 146 ? -10.922 25.781 13.781 1 95.5 146 HIS B O 1
ATOM 2987 N N . LEU B 1 147 ? -13.086 25.375 14.273 1 96.56 147 LEU B N 1
ATOM 2988 C CA . LEU B 1 147 ? -13.492 25.562 12.883 1 96.56 147 LEU B CA 1
ATOM 2989 C C . LEU B 1 147 ? -13.281 27.016 12.445 1 96.56 147 LEU B C 1
ATOM 2991 O O . LEU B 1 147 ? -12.766 27.266 11.359 1 96.56 147 LEU B O 1
ATOM 2995 N N . LEU B 1 148 ? -13.68 27.922 13.305 1 96.94 148 LEU B N 1
ATOM 2996 C CA . LEU B 1 148 ? -13.445 29.328 13.023 1 96.94 148 LEU B CA 1
ATOM 2997 C C . LEU B 1 148 ? -11.953 29.625 12.883 1 96.94 148 LEU B C 1
ATOM 2999 O O . LEU B 1 148 ? -11.539 30.328 11.953 1 96.94 148 LEU B O 1
ATOM 3003 N N . ARG B 1 149 ? -11.219 29.078 13.758 1 96.75 149 ARG B N 1
ATOM 3004 C CA . ARG B 1 149 ? -9.773 29.25 13.727 1 96.75 149 ARG B CA 1
ATOM 3005 C C . ARG B 1 149 ? -9.195 28.766 12.406 1 96.75 149 ARG B C 1
ATOM 3007 O O . ARG B 1 149 ? -8.375 29.453 11.789 1 96.75 149 ARG B O 1
ATOM 3014 N N . LEU B 1 150 ? -9.562 27.594 11.984 1 96.5 150 LEU B N 1
ATOM 3015 C CA . LEU B 1 150 ? -9.039 27 10.766 1 96.5 150 LEU B CA 1
ATOM 3016 C C . LEU B 1 150 ? -9.406 27.828 9.547 1 96.5 150 LEU B C 1
ATOM 3018 O O . LEU B 1 150 ? -8.57 28.062 8.664 1 96.5 150 LEU B O 1
ATOM 3022 N N . LEU B 1 151 ? -10.656 28.281 9.484 1 96.56 151 LEU B N 1
ATOM 3023 C CA . LEU B 1 151 ? -11.109 29.109 8.367 1 96.56 151 LEU B CA 1
ATOM 3024 C C . LEU B 1 151 ? -10.32 30.406 8.312 1 96.56 151 LEU B C 1
ATOM 3026 O O . LEU B 1 151 ? -9.945 30.859 7.227 1 96.56 151 LEU B O 1
ATOM 3030 N N . ALA B 1 152 ? -10.062 31 9.438 1 96.75 152 ALA B N 1
ATOM 3031 C CA . ALA B 1 152 ? -9.281 32.219 9.492 1 96.75 152 ALA B CA 1
ATOM 3032 C C . ALA B 1 152 ? -7.844 31.984 9.055 1 96.75 152 ALA B C 1
ATOM 3034 O O . ALA B 1 152 ? -7.277 32.781 8.297 1 96.75 152 ALA B O 1
ATOM 3035 N N . SER B 1 153 ? -7.312 30.922 9.547 1 96.25 153 SER B N 1
ATOM 3036 C CA . SER B 1 153 ? -5.957 30.547 9.172 1 96.25 153 SER B CA 1
ATOM 3037 C C . SER B 1 153 ? -5.844 30.312 7.664 1 96.25 153 SER B C 1
ATOM 3039 O O . SER B 1 153 ? -4.887 30.781 7.035 1 96.25 153 SER B O 1
ATOM 3041 N N . GLY B 1 154 ? -6.789 29.578 7.121 1 96.56 154 GLY B N 1
ATOM 3042 C CA . GLY B 1 154 ? -6.824 29.359 5.684 1 96.56 154 GLY B CA 1
ATOM 3043 C C . GLY B 1 154 ? -6.891 30.656 4.895 1 96.56 154 GLY B C 1
ATOM 3044 O O . GLY B 1 154 ? -6.145 30.844 3.93 1 96.56 154 GLY B O 1
ATOM 3045 N N . ARG B 1 155 ? -7.781 31.562 5.289 1 96.75 155 ARG B N 1
ATOM 3046 C CA . ARG B 1 155 ? -7.902 32.875 4.645 1 96.75 155 ARG B CA 1
ATOM 3047 C C . ARG B 1 155 ? -6.57 33.625 4.652 1 96.75 155 ARG B C 1
ATOM 3049 O O . ARG B 1 155 ? -6.133 34.125 3.617 1 96.75 155 ARG B O 1
ATOM 3056 N N . ASP B 1 156 ? -5.953 33.656 5.793 1 97 156 ASP B N 1
ATOM 3057 C CA . ASP B 1 156 ? -4.691 34.406 5.93 1 97 156 ASP B CA 1
ATOM 3058 C C . ASP B 1 156 ? -3.598 33.75 5.082 1 97 156 ASP B C 1
ATOM 3060 O O . ASP B 1 156 ? -2.797 34.438 4.457 1 97 156 ASP B O 1
ATOM 3064 N N . LEU B 1 157 ? -3.537 32.438 5.117 1 98 157 LEU B N 1
ATOM 3065 C CA . LEU B 1 157 ? -2.584 31.703 4.285 1 98 157 LEU B CA 1
ATOM 3066 C C . LEU B 1 157 ? -2.758 32.094 2.814 1 98 157 LEU B C 1
ATOM 3068 O O . LEU B 1 157 ? -1.786 32.438 2.139 1 98 157 LEU B O 1
ATOM 3072 N N . LEU B 1 158 ? -3.969 32.062 2.354 1 97.81 158 LEU B N 1
ATOM 3073 C CA . LEU B 1 158 ? -4.242 32.344 0.952 1 97.81 158 LEU B CA 1
ATOM 3074 C C . LEU B 1 158 ? -3.91 33.812 0.636 1 97.81 158 LEU B C 1
ATOM 3076 O O . LEU B 1 158 ? -3.389 34.125 -0.44 1 97.81 158 LEU B O 1
ATOM 3080 N N . ARG B 1 159 ? -4.125 34.688 1.564 1 97.44 159 ARG B N 1
ATOM 3081 C CA . ARG B 1 159 ? -3.908 36.125 1.355 1 97.44 159 ARG B CA 1
ATOM 3082 C C . ARG B 1 159 ? -2.422 36.469 1.335 1 97.44 159 ARG B C 1
ATOM 3084 O O . ARG B 1 159 ? -1.975 37.281 0.535 1 97.44 159 ARG B O 1
ATOM 3091 N N . THR B 1 160 ? -1.654 35.812 2.139 1 97.31 160 THR B N 1
ATOM 3092 C CA . THR B 1 160 ? -0.286 36.25 2.363 1 97.31 160 THR B CA 1
ATOM 3093 C C . THR B 1 160 ? 0.714 35.25 1.781 1 97.31 160 THR B C 1
ATOM 3095 O O . THR B 1 160 ? 1.874 35.594 1.545 1 97.31 160 THR B O 1
ATOM 3098 N N . GLY B 1 161 ? 0.325 34.031 1.747 1 97.62 161 GLY B N 1
ATOM 3099 C CA . GLY B 1 161 ? 1.222 32.969 1.336 1 97.62 161 GLY B CA 1
ATOM 3100 C C . GLY B 1 161 ? 1.982 32.344 2.494 1 97.62 161 GLY B C 1
ATOM 3101 O O . GLY B 1 161 ? 2.828 31.484 2.291 1 97.62 161 GLY B O 1
ATOM 3102 N N . GLU B 1 162 ? 1.577 32.844 3.701 1 96.81 162 GLU B N 1
ATOM 3103 C CA . GLU B 1 162 ? 2.246 32.344 4.898 1 96.81 162 GLU B CA 1
ATOM 3104 C C . GLU B 1 162 ? 1.252 31.719 5.863 1 96.81 162 GLU B C 1
ATOM 3106 O O . GLU B 1 162 ? 0.193 32.281 6.137 1 96.81 162 GLU B O 1
ATOM 3111 N N . LEU B 1 163 ? 1.635 30.547 6.32 1 97.75 163 LEU B N 1
ATOM 3112 C CA . LEU B 1 163 ? 0.771 29.875 7.289 1 97.75 163 LEU B CA 1
ATOM 3113 C C . LEU B 1 163 ? 1.154 30.266 8.711 1 97.75 163 LEU B C 1
ATOM 3115 O O . LEU B 1 163 ? 2.283 30.016 9.148 1 97.75 163 LEU B O 1
ATOM 3119 N N . ARG B 1 164 ? 0.248 30.891 9.32 1 94.19 164 ARG B N 1
ATOM 3120 C CA . ARG B 1 164 ? 0.367 31.234 10.734 1 94.19 164 ARG B CA 1
ATOM 3121 C C . ARG B 1 164 ? -0.69 30.516 11.57 1 94.19 164 ARG B C 1
ATOM 3123 O O . ARG B 1 164 ? -1.883 30.594 11.266 1 94.19 164 ARG B O 1
ATOM 3130 N N . ILE B 1 165 ? -0.167 29.844 12.641 1 95.56 165 ILE B N 1
ATOM 3131 C CA . ILE B 1 165 ? -1.165 29.031 13.32 1 95.56 165 ILE B CA 1
ATOM 3132 C C . ILE B 1 165 ? -1.548 29.688 14.648 1 95.56 165 ILE B C 1
ATOM 3134 O O . ILE B 1 165 ? -2.609 29.406 15.203 1 95.56 165 ILE B O 1
ATOM 3138 N N . ASP B 1 166 ? -0.716 30.578 15.164 1 96.19 166 ASP B N 1
ATOM 3139 C CA . ASP B 1 166 ? -1.089 31.359 16.328 1 96.19 166 ASP B CA 1
ATOM 3140 C C . ASP B 1 166 ? -2.197 32.375 15.992 1 96.19 166 ASP B C 1
ATOM 3142 O O . ASP B 1 166 ? -2.098 33.094 15.016 1 96.19 166 ASP B O 1
ATOM 3146 N N . VAL B 1 167 ? -3.176 32.438 16.875 1 97.19 167 VAL B N 1
ATOM 3147 C CA . VAL B 1 167 ? -4.367 33.219 16.531 1 97.19 167 VAL B CA 1
ATOM 3148 C C . VAL B 1 167 ? -4.148 34.688 16.875 1 97.19 167 VAL B C 1
ATOM 3150 O O . VAL B 1 167 ? -4.91 35.562 16.438 1 97.19 167 VAL B O 1
ATOM 3153 N N . GLY B 1 168 ? -3.205 34.938 17.75 1 95.81 168 GLY B N 1
ATOM 3154 C CA . GLY B 1 168 ? -2.859 36.312 18.062 1 95.81 168 GLY B CA 1
ATOM 3155 C C . GLY B 1 168 ? -4.016 37.094 18.656 1 95.81 168 GLY B C 1
ATOM 3156 O O . GLY B 1 168 ? -4.613 36.688 19.656 1 95.81 168 GLY B O 1
ATOM 3157 N N . GLU B 1 169 ? -4.395 38.156 17.922 1 95.75 169 GLU B N 1
ATOM 3158 C CA . GLU B 1 169 ? -5.379 39.094 18.453 1 95.75 169 GLU B CA 1
ATOM 3159 C C . GLU B 1 169 ? -6.781 38.5 18.438 1 95.75 169 GLU B C 1
ATOM 3161 O O . GLU B 1 169 ? -7.691 39.031 19.078 1 95.75 169 GLU B O 1
ATOM 3166 N N . ALA B 1 170 ? -6.918 37.438 17.781 1 96.88 170 ALA B N 1
ATOM 3167 C CA . ALA B 1 170 ? -8.242 36.812 17.672 1 96.88 170 ALA B CA 1
ATOM 3168 C C . ALA B 1 170 ? -8.531 35.938 18.875 1 96.88 170 ALA B C 1
ATOM 3170 O O . ALA B 1 170 ? -9.617 35.375 18.984 1 96.88 170 ALA B O 1
ATOM 3171 N N . ARG B 1 171 ? -7.648 35.812 19.797 1 97.62 171 ARG B N 1
ATOM 3172 C CA . ARG B 1 171 ? -7.715 34.875 20.891 1 97.62 171 ARG B CA 1
ATOM 3173 C C . ARG B 1 171 ? -9 35.031 21.688 1 97.62 171 ARG B C 1
ATOM 3175 O O . ARG B 1 171 ? -9.766 34.094 21.859 1 97.62 171 ARG B O 1
ATOM 3182 N N . GLU B 1 172 ? -9.234 36.25 22.094 1 97.12 172 GLU B N 1
ATOM 3183 C CA . GLU B 1 172 ? -10.367 36.469 22.984 1 97.12 172 GLU B CA 1
ATOM 3184 C C . GLU B 1 172 ? -11.688 36.156 22.281 1 97.12 172 GLU B C 1
ATOM 3186 O O . GLU B 1 172 ? -12.586 35.531 22.875 1 97.12 172 GLU B O 1
ATOM 3191 N N . GLU B 1 173 ? -11.781 36.594 21.125 1 97.44 173 GLU B N 1
ATOM 3192 C CA . GLU B 1 173 ? -13 36.312 20.375 1 97.44 173 GLU B CA 1
ATOM 3193 C C . GLU B 1 173 ? -13.227 34.812 20.219 1 97.44 173 GLU B C 1
ATOM 3195 O O . GLU B 1 173 ? -14.359 34.344 20.312 1 97.44 173 GLU B O 1
ATOM 3200 N N . LEU B 1 174 ? -12.156 34.094 19.969 1 97.88 174 LEU B N 1
ATOM 3201 C CA . LEU B 1 174 ? -12.266 32.656 19.797 1 97.88 174 LEU B CA 1
ATOM 3202 C C . LEU B 1 174 ? -12.586 31.969 21.109 1 97.88 174 LEU B C 1
ATOM 3204 O O . LEU B 1 174 ? -13.383 31.031 21.141 1 97.88 174 LEU B O 1
ATOM 3208 N N . LEU B 1 175 ? -12.047 32.438 22.203 1 97.19 175 LEU B N 1
ATOM 3209 C CA . LEU B 1 175 ? -12.32 31.844 23.516 1 97.19 175 LEU B CA 1
ATOM 3210 C C . LEU B 1 175 ? -13.766 32.094 23.922 1 97.19 175 LEU B C 1
ATOM 3212 O O . LEU B 1 175 ? -14.375 31.266 24.594 1 97.19 175 LEU B O 1
ATOM 3216 N N . THR B 1 176 ? -14.312 33.219 23.531 1 97.81 176 THR B N 1
ATOM 3217 C CA . THR B 1 176 ? -15.719 33.5 23.797 1 97.81 176 THR B CA 1
ATOM 3218 C C . THR B 1 176 ? -16.609 32.469 23.125 1 97.81 176 THR B C 1
ATOM 3220 O O . THR B 1 176 ? -17.609 32.031 23.688 1 97.81 176 THR B O 1
ATOM 3223 N N . VAL B 1 177 ? -16.234 32.062 21.969 1 97.69 177 VAL B N 1
ATOM 3224 C CA . VAL B 1 177 ? -16.953 31.016 21.266 1 97.69 177 VAL B CA 1
ATOM 3225 C C . VAL B 1 177 ? -16.797 29.688 22.016 1 97.69 177 VAL B C 1
ATOM 3227 O O . VAL B 1 177 ? -17.781 28.984 22.25 1 97.69 177 VAL B O 1
ATOM 3230 N N . LYS B 1 178 ? -15.578 29.391 22.453 1 96.31 178 LYS B N 1
ATOM 3231 C CA . LYS B 1 178 ? -15.289 28.141 23.156 1 96.31 178 LYS B CA 1
ATOM 3232 C C . LYS B 1 178 ? -16.125 28.016 24.422 1 96.31 178 LYS B C 1
ATOM 3234 O O . LYS B 1 178 ? -16.547 26.922 24.797 1 96.31 178 LYS B O 1
ATOM 3239 N N . ARG B 1 179 ? -16.422 29.156 24.984 1 95.81 179 ARG B N 1
ATOM 3240 C CA . ARG B 1 179 ? -17.156 29.188 26.25 1 95.81 179 ARG B CA 1
ATOM 3241 C C . ARG B 1 179 ? -18.656 29.234 26 1 95.81 179 ARG B C 1
ATOM 3243 O O . ARG B 1 179 ? -19.438 29.344 26.953 1 95.81 179 ARG B O 1
ATOM 3250 N N . GLY B 1 180 ? -19.031 29.297 24.781 1 96.38 180 GLY B N 1
ATOM 3251 C CA . GLY B 1 180 ? -20.453 29.328 24.453 1 96.38 180 GLY B CA 1
ATOM 3252 C C . GLY B 1 180 ? -21.109 30.672 24.719 1 96.38 180 GLY B C 1
ATOM 3253 O O . GLY B 1 180 ? -22.312 30.734 24.984 1 96.38 180 GLY B O 1
ATOM 3254 N N . GLU B 1 181 ? -20.344 31.672 24.672 1 97.44 181 GLU B N 1
ATOM 3255 C CA . GLU B 1 181 ? -20.859 33 24.984 1 97.44 181 GLU B CA 1
ATOM 3256 C C . GLU B 1 181 ? -21.359 33.719 23.719 1 97.44 181 GLU B C 1
ATOM 3258 O O . GLU B 1 181 ? -21.672 34.906 23.75 1 97.44 181 GLU B O 1
ATOM 3263 N N . VAL B 1 182 ? -21.391 33.094 22.641 1 96.5 182 VAL B N 1
ATOM 3264 C CA . VAL B 1 182 ? -21.906 33.594 21.359 1 96.5 182 VAL B CA 1
ATOM 3265 C C . VAL B 1 182 ? -23.016 32.656 20.875 1 96.5 182 VAL B C 1
ATOM 3267 O O . VAL B 1 182 ? -23 31.453 21.141 1 96.5 182 VAL B O 1
ATOM 3270 N N . SER B 1 183 ? -24 33.312 20.188 1 96.06 183 SER B N 1
ATOM 3271 C CA . SER B 1 183 ? -25.094 32.469 19.688 1 96.06 183 SER B CA 1
ATOM 3272 C C . SER B 1 183 ? -24.656 31.641 18.484 1 96.06 183 SER B C 1
ATOM 3274 O O . SER B 1 183 ? -23.734 32.031 17.766 1 96.06 183 SER B O 1
ATOM 3276 N N . TRP B 1 184 ? -25.328 30.484 18.375 1 95.62 184 TRP B N 1
ATOM 3277 C CA . TRP B 1 184 ? -25 29.609 17.25 1 95.62 184 TRP B CA 1
ATOM 3278 C C . TRP B 1 184 ? -25.219 30.328 15.93 1 95.62 184 TRP B C 1
ATOM 3280 O O . TRP B 1 184 ? -24.359 30.281 15.047 1 95.62 184 TRP B O 1
ATOM 3290 N N . PRO B 1 185 ? -26.266 31.078 15.719 1 96.19 185 PRO B N 1
ATOM 3291 C CA . PRO B 1 185 ? -26.438 31.812 14.461 1 96.19 185 PRO B CA 1
ATOM 3292 C C . PRO B 1 185 ? -25.281 32.781 14.188 1 96.19 185 PRO B C 1
ATOM 3294 O O . PRO B 1 185 ? -24.891 32.969 13.039 1 96.19 185 PRO B O 1
ATOM 3297 N N . GLU B 1 186 ? -24.812 33.344 15.22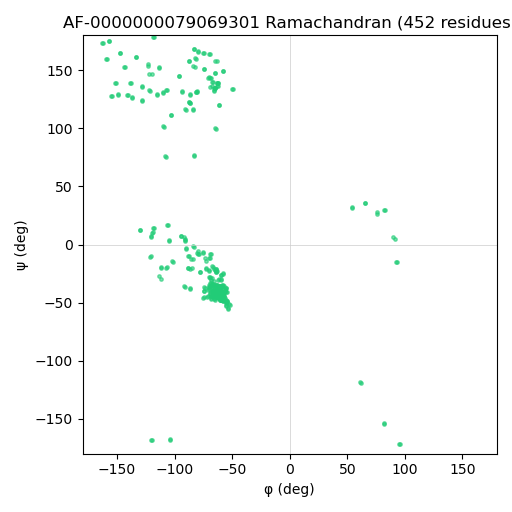7 1 97.19 186 GLU B N 1
ATOM 3298 C CA . GLU B 1 186 ? -23.672 34.25 15.055 1 97.19 186 GLU B CA 1
ATOM 3299 C C . GLU B 1 186 ? -22.422 33.469 14.617 1 97.19 186 GLU B C 1
ATOM 3301 O O . GLU B 1 186 ? -21.672 33.938 13.75 1 97.19 186 GLU B O 1
ATOM 3306 N N . VAL B 1 187 ? -22.156 32.344 15.234 1 97.12 187 VAL B N 1
ATOM 3307 C CA . VAL B 1 187 ? -21.031 31.5 14.852 1 97.12 187 VAL B CA 1
ATOM 3308 C C . VAL B 1 187 ? -21.156 31.094 13.391 1 97.12 187 VAL B C 1
ATOM 3310 O O . VAL B 1 187 ? -20.188 31.172 12.625 1 97.12 187 VAL B O 1
ATOM 3313 N N . GLU B 1 188 ? -22.344 30.766 12.953 1 95.88 188 GLU B N 1
ATOM 3314 C CA . GLU B 1 188 ? -22.609 30.391 11.57 1 95.88 188 GLU B CA 1
ATOM 3315 C C . GLU B 1 188 ? -22.328 31.547 10.625 1 95.88 188 GLU B C 1
ATOM 3317 O O . GLU B 1 188 ? -21.734 31.359 9.562 1 95.88 188 GLU B O 1
ATOM 3322 N N . ARG B 1 189 ? -22.781 32.688 11.039 1 97.31 189 ARG B N 1
ATOM 3323 C CA . ARG B 1 189 ? -22.531 33.875 10.227 1 97.31 189 ARG B CA 1
ATOM 3324 C C . ARG B 1 189 ? -21.047 34.094 10.047 1 97.31 189 ARG B C 1
ATOM 3326 O O . ARG B 1 189 ? -20.578 34.438 8.945 1 97.31 189 ARG B O 1
ATOM 3333 N N . ARG B 1 190 ? -20.312 33.969 11.102 1 96.88 190 ARG B N 1
ATOM 3334 C CA . ARG B 1 190 ? -18.859 34.156 11.047 1 96.88 190 ARG B CA 1
ATOM 3335 C C . ARG B 1 190 ? -18.203 33.125 10.148 1 96.88 190 ARG B C 1
ATOM 3337 O O . ARG B 1 190 ? -17.312 33.438 9.359 1 96.88 190 ARG B O 1
ATOM 3344 N N . MET B 1 191 ? -18.672 31.875 10.258 1 96.12 191 MET B N 1
ATOM 3345 C CA . MET B 1 191 ? -18.141 30.812 9.414 1 96.12 191 MET B CA 1
ATOM 3346 C C . MET B 1 191 ? -18.391 31.094 7.941 1 96.12 191 MET B C 1
ATOM 3348 O O . MET B 1 191 ? -17.5 30.906 7.105 1 96.12 191 MET B O 1
ATOM 3352 N N . ASN B 1 192 ? -19.562 31.531 7.629 1 96 192 ASN B N 1
ATOM 3353 C CA . ASN B 1 192 ? -19.922 31.859 6.25 1 96 192 ASN B CA 1
ATOM 3354 C C . ASN B 1 192 ? -19.062 33 5.711 1 96 192 ASN B C 1
ATOM 3356 O O . ASN B 1 192 ? -18.594 32.938 4.57 1 96 192 ASN B O 1
ATOM 3360 N N . ARG B 1 193 ? -18.938 34 6.527 1 97.06 193 ARG B N 1
ATOM 3361 C CA . ARG B 1 193 ? -18.109 35.125 6.125 1 97.06 193 ARG B CA 1
ATOM 3362 C C . ARG B 1 193 ? -16.672 34.688 5.852 1 97.06 193 ARG B C 1
ATOM 3364 O O . ARG B 1 193 ? -16.094 35.094 4.84 1 97.06 193 ARG B O 1
ATOM 3371 N N . LEU B 1 194 ? -16.125 33.938 6.754 1 96.19 194 LEU B N 1
ATOM 3372 C CA . LEU B 1 194 ? -14.758 33.469 6.602 1 96.19 194 LEU B CA 1
ATOM 3373 C C . LEU B 1 194 ? -14.617 32.594 5.363 1 96.19 194 LEU B C 1
ATOM 3375 O O . LEU B 1 194 ? -13.602 32.656 4.668 1 96.19 194 LEU B O 1
ATOM 3379 N N . ALA B 1 195 ? -15.625 31.781 5.125 1 94.44 195 ALA B N 1
ATOM 3380 C CA . ALA B 1 195 ? -15.609 30.953 3.92 1 94.44 195 ALA B CA 1
ATOM 3381 C C . ALA B 1 195 ? -15.57 31.828 2.666 1 94.44 195 ALA B C 1
ATOM 3383 O O . ALA B 1 195 ? -14.797 31.547 1.74 1 94.44 195 ALA B O 1
ATOM 3384 N N . GLU B 1 196 ? -16.344 32.812 2.652 1 95.44 196 GLU B N 1
ATOM 3385 C CA . GLU B 1 196 ? -16.359 33.75 1.528 1 95.44 196 GLU B CA 1
ATOM 3386 C C . GLU B 1 196 ? -15.008 34.438 1.375 1 95.44 196 GLU B C 1
ATOM 3388 O O . GLU B 1 196 ? -14.531 34.625 0.257 1 95.44 196 GLU B O 1
ATOM 3393 N N . GLU B 1 197 ? -14.453 34.844 2.449 1 96.31 197 GLU B N 1
ATOM 3394 C CA . GLU B 1 197 ? -13.148 35.5 2.426 1 96.31 197 GLU B CA 1
ATOM 3395 C C . GLU B 1 197 ? -12.07 34.562 1.895 1 96.31 197 GLU B C 1
ATOM 3397 O O . GLU B 1 197 ? -11.125 35 1.229 1 96.31 197 GLU B O 1
ATOM 3402 N N . ASN B 1 198 ? -12.18 33.281 2.285 1 96.25 198 ASN B N 1
ATOM 3403 C CA . ASN B 1 198 ? -11.273 32.281 1.718 1 96.25 198 ASN B CA 1
ATOM 3404 C C . ASN B 1 198 ? -11.406 32.219 0.199 1 96.25 198 ASN B C 1
ATOM 3406 O O . ASN B 1 198 ? -10.398 32.188 -0.513 1 96.25 198 ASN B O 1
ATOM 3410 N N . ASP B 1 199 ? -12.641 32.219 -0.289 1 95.44 199 ASP B N 1
ATOM 3411 C CA . ASP B 1 199 ? -12.898 32.188 -1.726 1 95.44 199 ASP B CA 1
ATOM 3412 C C . ASP B 1 199 ? -12.273 33.406 -2.426 1 95.44 199 ASP B C 1
ATOM 3414 O O . ASP B 1 199 ? -11.609 33.25 -3.453 1 95.44 199 ASP B O 1
ATOM 3418 N N . GLU B 1 200 ? -12.445 34.5 -1.846 1 96.31 200 GLU B N 1
ATOM 3419 C CA . GLU B 1 200 ? -11.906 35.75 -2.414 1 96.31 200 GLU B CA 1
ATOM 3420 C C . GLU B 1 200 ? -10.383 35.719 -2.408 1 96.31 200 GLU B C 1
ATOM 3422 O O . GLU B 1 200 ? -9.75 36.125 -3.385 1 96.31 200 GLU B O 1
ATOM 3427 N N . ALA B 1 201 ? -9.828 35.281 -1.324 1 96.62 201 ALA B N 1
ATOM 3428 C CA . ALA B 1 201 ? -8.375 35.25 -1.179 1 96.62 201 ALA B CA 1
ATOM 3429 C C . ALA B 1 201 ? -7.742 34.281 -2.166 1 96.62 201 ALA B C 1
ATOM 3431 O O . ALA B 1 201 ? -6.637 34.5 -2.658 1 96.62 201 ALA B O 1
ATOM 3432 N N . ALA B 1 202 ? -8.445 33.188 -2.404 1 95.44 202 ALA B N 1
ATOM 3433 C CA . ALA B 1 202 ? -7.922 32.156 -3.303 1 95.44 202 ALA B CA 1
ATOM 3434 C C . ALA B 1 202 ? -7.688 32.719 -4.703 1 95.44 202 ALA B C 1
ATOM 3436 O O . ALA B 1 202 ? -6.699 32.375 -5.355 1 95.44 202 ALA B O 1
ATOM 3437 N N . ASP B 1 203 ? -8.5 33.594 -5.164 1 92.94 203 ASP B N 1
ATOM 3438 C CA . ASP B 1 203 ? -8.445 34.188 -6.504 1 92.94 203 ASP B CA 1
ATOM 3439 C C . ASP B 1 203 ? -7.195 35.031 -6.684 1 92.94 203 ASP B C 1
ATOM 3441 O O . ASP B 1 203 ? -6.629 35.094 -7.777 1 92.94 203 ASP B O 1
ATOM 3445 N N . ALA B 1 204 ? -6.668 35.656 -5.684 1 93.88 204 ALA B N 1
ATOM 3446 C CA . ALA B 1 204 ? -5.555 36.594 -5.758 1 93.88 204 ALA B CA 1
ATOM 3447 C C . ALA B 1 204 ? -4.352 36.094 -4.973 1 93.88 204 ALA B C 1
ATOM 3449 O O . ALA B 1 204 ? -3.432 36.844 -4.668 1 93.88 204 ALA B O 1
ATOM 3450 N N . SER B 1 205 ? -4.352 34.875 -4.625 1 97.62 205 SER B N 1
ATOM 3451 C CA . SER B 1 205 ? -3.346 34.344 -3.711 1 97.62 205 SER B CA 1
ATOM 3452 C C . SER B 1 205 ? -1.961 34.344 -4.352 1 97.62 205 SER B C 1
ATOM 3454 O O . SER B 1 205 ? -1.816 34.031 -5.531 1 97.62 205 SER B O 1
ATOM 3456 N N . PRO B 1 206 ? -0.902 34.688 -3.598 1 98.06 206 PRO B N 1
ATOM 3457 C CA . PRO B 1 206 ? 0.469 34.594 -4.105 1 98.06 206 PRO B CA 1
ATOM 3458 C C . PRO B 1 206 ? 0.987 33.156 -4.148 1 98.06 206 PRO B C 1
ATOM 3460 O O . PRO B 1 206 ? 2.08 32.906 -4.66 1 98.06 206 PRO B O 1
ATOM 3463 N N . LEU B 1 207 ? 0.26 32.188 -3.629 1 98.25 207 LEU B N 1
ATOM 3464 C CA . LEU B 1 207 ? 0.664 30.781 -3.58 1 98.25 207 LEU B CA 1
ATOM 3465 C C . LEU B 1 207 ? 0.632 30.156 -4.973 1 98.25 207 LEU B C 1
ATOM 3467 O O . LEU B 1 207 ? -0.207 30.516 -5.801 1 98.25 207 LEU B O 1
ATOM 3471 N N . PRO B 1 208 ? 1.571 29.297 -5.223 1 98.12 208 PRO B N 1
ATOM 3472 C CA . PRO B 1 208 ? 1.5 28.547 -6.48 1 98.12 208 PRO B CA 1
ATOM 3473 C C . PRO B 1 208 ? 0.262 27.656 -6.566 1 98.12 208 PRO B C 1
ATOM 3475 O O . PRO B 1 208 ? -0.362 27.359 -5.547 1 98.12 208 PRO B O 1
ATOM 3478 N N . PRO B 1 209 ? -0.171 27.281 -7.789 1 97.06 209 PRO B N 1
ATOM 3479 C CA . PRO B 1 209 ? -1.346 26.422 -7.941 1 97.06 209 PRO B CA 1
ATOM 3480 C C . PRO B 1 209 ? -1.178 25.062 -7.258 1 97.06 209 PRO B C 1
ATOM 3482 O O . PRO B 1 209 ? -2.15 24.5 -6.754 1 97.06 209 PRO B O 1
ATOM 3485 N N . GLY B 1 210 ? 0.037 24.469 -7.273 1 98.06 210 GLY B N 1
ATOM 3486 C CA . GLY B 1 210 ? 0.353 23.219 -6.609 1 98.06 210 GLY B CA 1
ATOM 3487 C C . GLY B 1 210 ? 1.646 23.266 -5.82 1 98.06 210 GLY B C 1
ATOM 3488 O O . GLY B 1 210 ? 2.469 24.172 -6.02 1 98.06 210 GLY B O 1
ATOM 3489 N N . PRO B 1 211 ? 1.786 22.328 -4.914 1 98.56 211 PRO B N 1
ATOM 3490 C CA . PRO B 1 211 ? 3.033 22.281 -4.145 1 98.56 211 PRO B CA 1
ATOM 3491 C C . PRO B 1 211 ? 4.227 21.844 -4.988 1 98.56 211 PRO B C 1
ATOM 3493 O O . PRO B 1 211 ? 4.055 21.406 -6.129 1 98.56 211 PRO B O 1
ATOM 3496 N N . ASP B 1 212 ? 5.367 22.078 -4.477 1 98.69 212 ASP B N 1
ATOM 3497 C CA . ASP B 1 212 ? 6.59 21.641 -5.148 1 98.69 212 ASP B CA 1
ATOM 3498 C C . ASP B 1 212 ? 6.902 20.188 -4.84 1 98.69 212 ASP B C 1
ATOM 3500 O O . ASP B 1 212 ? 7.848 19.891 -4.105 1 98.69 212 ASP B O 1
ATOM 3504 N N . ARG B 1 213 ? 6.148 19.312 -5.508 1 98.69 213 ARG B N 1
ATOM 3505 C CA . ARG B 1 213 ? 6.242 17.875 -5.258 1 98.69 213 ARG B CA 1
ATOM 3506 C C . ARG B 1 213 ? 7.652 17.359 -5.543 1 98.69 213 ARG B C 1
ATOM 3508 O O . ARG B 1 213 ? 8.156 16.484 -4.836 1 98.69 213 ARG B O 1
ATOM 3515 N N . ALA B 1 214 ? 8.289 17.906 -6.547 1 98.62 214 ALA B N 1
ATOM 3516 C CA . ALA B 1 214 ? 9.625 17.469 -6.941 1 98.62 214 ALA B CA 1
ATOM 3517 C C . ALA B 1 214 ? 10.641 17.734 -5.832 1 98.62 214 ALA B C 1
ATOM 3519 O O . ALA B 1 214 ? 11.453 16.859 -5.516 1 98.62 214 ALA B O 1
ATOM 3520 N N . ALA B 1 215 ? 10.562 18.859 -5.246 1 98.81 215 ALA B N 1
ATOM 3521 C CA . ALA B 1 215 ? 11.484 19.203 -4.168 1 98.81 215 ALA B CA 1
ATOM 3522 C C . ALA B 1 215 ? 11.273 18.297 -2.955 1 98.81 215 ALA B C 1
ATOM 3524 O O . ALA B 1 215 ? 12.234 17.859 -2.328 1 98.81 215 ALA B O 1
ATOM 3525 N N . VAL B 1 216 ? 10.047 18.031 -2.672 1 98.81 216 VAL B N 1
ATOM 3526 C CA . VAL B 1 216 ? 9.711 17.188 -1.523 1 98.81 216 VAL B CA 1
ATOM 3527 C C . VAL B 1 216 ? 10.156 15.75 -1.78 1 98.81 216 VAL B C 1
ATOM 3529 O O . VAL B 1 216 ? 10.703 15.094 -0.889 1 98.81 216 VAL B O 1
ATOM 3532 N N . GLU B 1 217 ? 9.938 15.312 -2.988 1 98.81 217 GLU B N 1
ATOM 3533 C CA . GLU B 1 217 ? 10.344 13.953 -3.332 1 98.81 217 GLU B CA 1
ATOM 3534 C C . GLU B 1 217 ? 11.859 13.805 -3.287 1 98.81 217 GLU B C 1
ATOM 3536 O O . GLU B 1 217 ? 12.375 12.781 -2.842 1 98.81 217 GLU B O 1
ATOM 3541 N N . ASP B 1 218 ? 12.578 14.836 -3.787 1 98.81 218 ASP B N 1
ATOM 3542 C CA . ASP B 1 218 ? 14.031 14.812 -3.709 1 98.81 218 ASP B CA 1
ATOM 3543 C C . ASP B 1 218 ? 14.5 14.656 -2.264 1 98.81 218 ASP B C 1
ATOM 3545 O O . ASP B 1 218 ? 15.406 13.867 -1.978 1 98.81 218 ASP B O 1
ATOM 3549 N N . PHE B 1 219 ? 13.938 15.352 -1.394 1 98.88 219 PHE B N 1
ATOM 3550 C CA . PHE B 1 219 ? 14.234 15.266 0.03 1 98.88 219 PHE B CA 1
ATOM 3551 C C . PHE B 1 219 ? 13.953 13.867 0.559 1 98.88 219 PHE B C 1
ATOM 3553 O O . PHE B 1 219 ? 14.773 13.281 1.258 1 98.88 219 PHE B O 1
ATOM 3560 N N . LEU B 1 220 ? 12.734 13.289 0.193 1 98.81 220 LEU B N 1
ATOM 3561 C CA . LEU B 1 220 ? 12.344 11.961 0.645 1 98.81 220 LEU B CA 1
ATOM 3562 C C . LEU B 1 220 ? 13.336 10.906 0.168 1 98.81 220 LEU B C 1
ATOM 3564 O O . LEU B 1 220 ? 13.789 10.07 0.955 1 98.81 220 LEU B O 1
ATOM 3568 N N . VAL B 1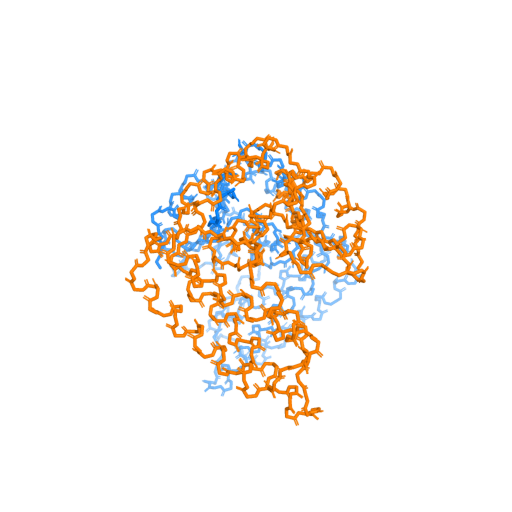 221 ? 13.727 11 -1.104 1 98.62 221 VAL B N 1
ATOM 3569 C CA . VAL B 1 221 ? 14.625 10.023 -1.708 1 98.62 221 VAL B CA 1
ATOM 3570 C C . VAL B 1 221 ? 16 10.109 -1.053 1 98.62 221 VAL B C 1
ATOM 3572 O O . VAL B 1 221 ? 16.609 9.086 -0.73 1 98.62 221 VAL B O 1
ATOM 3575 N N . ARG B 1 222 ? 16.5 11.32 -0.812 1 98.44 222 ARG B N 1
ATOM 3576 C CA . ARG B 1 222 ? 17.797 11.492 -0.163 1 98.44 222 ARG B CA 1
ATOM 3577 C C . ARG B 1 222 ? 17.766 10.953 1.263 1 98.44 222 ARG B C 1
ATOM 3579 O O . ARG B 1 222 ? 18.734 10.328 1.713 1 98.44 222 ARG B O 1
ATOM 3586 N N . THR B 1 223 ? 16.672 11.203 1.942 1 98.75 223 THR B N 1
ATOM 3587 C CA . THR B 1 223 ? 16.516 10.719 3.311 1 98.75 223 THR B CA 1
ATOM 3588 C C . THR B 1 223 ? 16.516 9.188 3.346 1 98.75 223 THR B C 1
ATOM 3590 O O . THR B 1 223 ? 17.156 8.578 4.195 1 98.75 223 THR B O 1
ATOM 3593 N N . ARG B 1 224 ? 15.797 8.555 2.369 1 98.19 224 ARG B N 1
ATOM 3594 C CA . ARG B 1 224 ? 15.75 7.102 2.275 1 98.19 224 ARG B CA 1
ATOM 3595 C C . ARG B 1 224 ? 17.141 6.531 1.969 1 98.19 224 ARG B C 1
ATOM 3597 O O . ARG B 1 224 ? 17.547 5.527 2.559 1 98.19 224 ARG B O 1
ATOM 3604 N N . ARG B 1 225 ? 17.812 7.203 1.065 1 97.25 225 ARG B N 1
ATOM 3605 C CA . ARG B 1 225 ? 19.141 6.754 0.672 1 97.25 225 ARG B CA 1
ATOM 3606 C C . ARG B 1 225 ? 20.109 6.801 1.851 1 97.25 225 ARG B C 1
ATOM 3608 O O . ARG B 1 225 ? 20.891 5.871 2.055 1 97.25 225 ARG B O 1
ATOM 3615 N N . ALA B 1 226 ? 19.969 7.844 2.662 1 96.19 226 ALA B N 1
ATOM 3616 C CA . ALA B 1 226 ? 20.859 8.039 3.801 1 96.19 226 ALA B CA 1
ATOM 3617 C C . ALA B 1 226 ? 20.609 6.996 4.887 1 96.19 226 ALA B C 1
ATOM 3619 O O . ALA B 1 226 ? 21.484 6.711 5.699 1 96.19 226 ALA B O 1
ATOM 3620 N N . SER B 1 227 ? 19.422 6.391 4.918 1 92.19 227 SER B N 1
ATOM 3621 C CA . SER B 1 227 ? 19.031 5.43 5.941 1 92.19 227 SER B CA 1
ATOM 3622 C C . SER B 1 227 ? 19.062 4.004 5.402 1 92.19 227 SER B C 1
ATOM 3624 O O . SER B 1 227 ? 18.594 3.074 6.066 1 92.19 227 SER B O 1
ATOM 3626 N N . ALA B 1 228 ? 19.5 3.807 4.133 1 91.06 228 ALA B N 1
ATOM 3627 C CA . ALA B 1 228 ? 19.5 2.498 3.484 1 91.06 228 ALA B CA 1
ATOM 3628 C C . ALA B 1 228 ? 20.734 1.689 3.896 1 91.06 228 ALA B C 1
ATOM 3630 O O . ALA B 1 228 ? 21.781 2.258 4.238 1 91.06 228 ALA B O 1
#

Radius of gyration: 29.72 Å; Cα contacts (8 Å, |Δi|>4): 724; chains: 2; bounding box: 52×79×66 Å

Secondary structure (DSSP, 8-state):
---HHHHHHHHHHEEEEEEEHHHHHT---TT---EEEEEE---GGGGGSSSPPPSEEE-SSTTEEEEEHHHHHHHHHTT-HHHHHHHT-S-EEEE-HHHHHHHHTGGGG--THHHHHHHHHHHHHHHHHHHHHHHHSS--HHHHHHHHHHHHHHHHHHHHS------GGGHHHHHHHHTT-S-HHHHHHHHHHHHHHHHHHHHT-SS-SS--HHHHHHHHHHHHHHT-/---HHHHHHHHHHEEEEEEEHHHHHT---TT---EEEEEE---GGGGGSSSPPPSEEE-SSTTEEEEEHHHHHHHHHTT-HHHHHHHT-S-EEEE-HHHHHHHHTGGGG--THHHHHHHHHHHHHHHHHHHHHHHHSS--HHHHHHHHHHHHHHHHHHHHS------GGGHHHHHHHHTT-S-HHHHHHHHHHHHHHHHHHHHT-SS-SS--HHHHHHHHHHHHHHT-